Protein AF-A0AAD7CTY2-F1 (afdb_monomer)

pLDDT: mean 79.82, std 21.57, range [23.69, 97.12]

Sequence (566 aa):
MIVLVPLAIALLHTAAAFPSVPGFSLRSEHGRLEKRDCPTGQAHIPVASSPCSPCNPGTRCPDTINWYNCYFGTYQPLSGQTSCIPAPPGASATGATAQYTLCAPGTAQPNSGQYSCLACAVGQYQSMTGQTSCSTTPAGSYNNVTGGTAPIPCPVNQYQPTAGQMSCLNCPAGQSQSATGQTSCVPTVCPAGQYLPTGQSSCLDCPAGQYQSQTGQTSCTLCPAGTAGSGTSQTSSSACVNCPTGQFQNQTGQTTCSTTPAGFYSNVTGGNGPIPCPVNQYQPTAGQASCLNCPPGQAQNLTGQTSCVLTGCPAGQYMPTGQTSCLDCPAGQYQNLIGKSSCSTTPAGFYSAAGASAPVSCPSGFYQSLSGRTSCPNVTPAGSYNSANVNGSSSPIPCVAGTYQPSAGQGACLPAPLGFYTKNVAGSTTVIACSSGQYQNQTGQTSCQTTPVGFFNNGTSAGSPAPIPCPAGSYQSYTGKNFCYGAPKGRFQSMSGQAGVCGTCCGWAASLTNNNINPVNCTGSTPNAWPGSGDGCISSSTSCSHTTTCVQDSVTGACPASTYYG

Radius of gyration: 77.94 Å; Cα contacts (8 Å, |Δi|>4): 1672; chains: 1; bounding box: 174×58×202 Å

InterPro domains:
  IPR009030 Growth factor receptor cysteine-rich domain superfamily [SSF57184] (100-253)
  IPR009030 Growth factor receptor cysteine-rich domain superfamily [SSF57184] (220-372)
  IPR011641 Tyrosine-protein kinase ephrin type A/B receptor-like [PF07699] (151-184)
  IPR011641 Tyrosine-protein kinase ephrin type A/B receptor-like [PF07699] (193-231)
  IPR011641 Tyrosine-protein kinase ephrin type A/B receptor-like [PF07699] (263-306)
  IPR011641 Tyrosine-protein kinase ephrin type A/B receptor-like [PF07699] (316-352)
  IPR011641 Tyrosine-protein kinase ephrin type A/B receptor-like [PF07699] (395-426)

Organism: Mycena rosella (NCBI:txid1033263)

Mean predicted aligned error: 18.8 Å

Nearest PDB structures (foldseek):
  8wa2-assembly1_B  TM=4.291E-01  e=1.034E-23  Chlamydomonas reinhardtii
  8wa2-assembly1_F  TM=2.932E-01  e=7.832E-22  Chlamydomonas reinhardtii
  8txb-assembly1_A  TM=3.131E-01  e=3.288E-19  Chlamydomonas reinhardtii
  7n4y-assembly1_B  TM=3.958E-01  e=1.205E-02  Bos indicus x Bos taurus
  7s7k-assembly1_A  TM=2.648E-01  e=1.499E-01  Mus musculus

Solvent-accessible surface area (backbone atoms only — not comparable to full-atom values): 28197 Å² total; per-residue (Å²): 140,82,88,84,83,85,92,80,90,82,88,81,89,80,90,85,79,89,84,89,88,85,90,86,90,79,92,77,93,74,92,72,82,78,76,73,76,27,62,92,11,13,14,43,56,104,48,96,89,52,72,69,36,62,24,52,48,6,24,18,9,76,45,37,60,47,69,42,65,20,53,68,2,15,18,18,69,52,61,32,27,50,61,59,46,59,17,52,52,4,20,15,8,78,24,52,25,41,56,66,44,60,13,48,51,5,20,17,20,69,50,59,39,25,46,58,57,46,59,14,51,59,6,19,15,20,72,50,65,42,26,42,61,60,44,63,13,53,52,4,18,15,20,77,42,72,35,19,42,56,64,43,58,16,50,60,11,23,18,20,73,50,58,42,24,56,59,60,43,62,16,54,56,27,20,23,28,92,52,63,41,24,50,64,60,42,83,45,76,20,57,52,5,21,16,21,43,63,49,33,75,58,61,40,64,17,51,50,3,23,20,18,66,49,62,45,27,48,60,58,46,58,17,51,56,4,18,16,8,70,50,60,44,22,47,38,73,79,52,33,39,59,14,51,55,4,19,14,18,71,49,62,39,24,48,61,58,43,65,15,52,54,3,20,15,13,78,39,72,36,20,51,50,66,42,58,15,50,63,24,22,18,20,71,52,58,44,23,45,58,59,43,64,22,56,61,18,33,36,28,92,48,63,41,24,49,60,58,40,82,61,41,25,53,54,6,20,19,23,50,69,73,48,92,61,69,38,62,17,56,60,6,16,20,19,74,48,66,26,28,43,61,57,45,70,19,52,43,3,24,20,10,51,64,38,16,37,56,68,40,57,23,55,50,5,22,19,26,71,50,58,46,21,63,57,50,84,43,64,17,51,52,4,18,18,26,37,62,84,46,88,39,25,37,60,72,40,56,14,51,57,4,23,22,17,72,50,58,43,25,49,58,59,43,58,19,50,55,2,22,16,16,64,83,44,68,39,26,44,59,71,44,58,27,53,57,3,26,15,18,76,48,63,37,25,48,61,62,45,61,14,52,52,3,18,16,24,70,51,81,52,92,30,23,40,62,62,42,58,17,53,53,13,20,24,17,75,49,61,44,25,44,60,58,47,67,37,55,82,43,25,24,27,77,47,66,38,31,22,50,91,52,62,72,55,89,79,89,80,88,73,99,74,82,97,76,88,76,85,84,66,31,68,23,43,48,82,69,71,81,84,86,81,93,83,88,82,85,86,78,87,81,84,85,72,95,70,76,77,76,72,56,42,92,87,74,47,49,77,79,95,79,88,88,86,136

Foldseek 3Di:
DDDDDDDDDDDDDDDDDDDDDDDDDDDDDDDDDDPPFAPQQWEADPDPDGDTDWAAWQWADLGRHDIGGFDWQWTAQDTSHHHTHGADWQWTAQISHNDIFGADWQWGAQDTSHRHTAGADWQWTAQDTSHHDTHGADWQFTAQDTSHRHTHGADWQWGGQDTSHNHTAGAAWQWTGPDTSHHHTDGDKADWQWTGHTRDHDTDGAAWQWTGQDISHHHTHGQDWQFGAQDISHNDNVSGFGADWQWTGQDTSHHDTHGAQWQWTAQDGSHNDTHGADWQWGGQHISHNHTHGAAWLFTGQDTSHNHTHNPWAAWQWTAATPDHDTAGAAWQWTAQDTRHHHTHGADFQWTGHTSHSDTQGAAKQFGAQDISHHHGPHGAQWQFIAASPDGGRNDTHGAAFQWGGQDISHRDTHGADWQWGAARDTSHNDIHGDAWQWTAQDTSHNDTHGADWQFTAQRPDRGHRHTHGAAFQWTAQDTSHRHTHGAPWQFGGADTSARDTDDGQDDDDDDPDDDDDDDDTDGTHDSDDDDDDDDDDDDDDDDPPPDDPQPQPPPRSDRDPDDDDD

Structure (mmCIF, N/CA/C/O backbone):
data_AF-A0AAD7CTY2-F1
#
_entry.id   AF-A0AAD7CTY2-F1
#
loop_
_atom_site.group_PDB
_atom_site.id
_atom_site.type_symbol
_atom_site.label_atom_id
_atom_site.label_alt_id
_atom_site.label_comp_id
_atom_site.label_asym_id
_atom_site.label_entity_id
_atom_site.label_seq_id
_atom_site.pdbx_PDB_ins_code
_atom_site.Cartn_x
_atom_site.Cartn_y
_atom_site.Cartn_z
_atom_site.occupancy
_atom_site.B_iso_or_equiv
_atom_site.auth_seq_id
_atom_site.auth_comp_id
_atom_site.auth_asym_id
_atom_site.auth_atom_id
_atom_site.pdbx_PDB_model_num
ATOM 1 N N . MET A 1 1 ? -44.387 3.078 14.549 1.00 41.59 1 MET A N 1
ATOM 2 C CA . MET A 1 1 ? -45.396 2.007 14.413 1.00 41.59 1 MET A CA 1
ATOM 3 C C . MET A 1 1 ? -46.085 1.860 15.754 1.00 41.59 1 MET A C 1
ATOM 5 O O . MET A 1 1 ? -45.521 1.289 16.673 1.00 41.59 1 MET A O 1
ATOM 9 N N . ILE A 1 2 ? -47.234 2.516 15.879 1.00 34.09 2 ILE A N 1
ATOM 10 C CA . ILE A 1 2 ? -48.067 2.581 17.079 1.00 34.09 2 ILE A CA 1
ATOM 11 C C . ILE A 1 2 ? -49.277 1.702 16.771 1.00 34.09 2 ILE A C 1
ATOM 13 O O . ILE A 1 2 ? -49.979 1.976 15.800 1.00 34.09 2 ILE A O 1
ATOM 17 N N . VAL A 1 3 ? -49.498 0.646 17.552 1.00 33.69 3 VAL A N 1
ATOM 18 C CA . VAL A 1 3 ? -50.756 -0.108 17.516 1.00 33.69 3 VAL A CA 1
ATOM 19 C C . VAL A 1 3 ? -51.627 0.423 18.648 1.00 33.69 3 VAL A C 1
ATOM 21 O O . VAL A 1 3 ? -51.348 0.213 19.824 1.00 33.69 3 VAL A O 1
ATOM 24 N N . LEU A 1 4 ? -52.644 1.179 18.242 1.00 35.56 4 LEU A N 1
ATOM 25 C CA . LEU A 1 4 ? -53.773 1.649 19.034 1.00 35.56 4 LEU A CA 1
ATOM 26 C C . LEU A 1 4 ? -54.796 0.515 19.186 1.00 35.56 4 LEU A C 1
ATOM 28 O O . LEU A 1 4 ? -55.209 -0.060 18.182 1.00 35.56 4 LEU A O 1
ATOM 32 N N . VAL A 1 5 ? -55.277 0.272 20.406 1.00 33.06 5 VAL A N 1
ATOM 33 C CA . VAL A 1 5 ? -56.611 -0.304 20.654 1.00 33.06 5 VAL A CA 1
ATOM 34 C C . VAL A 1 5 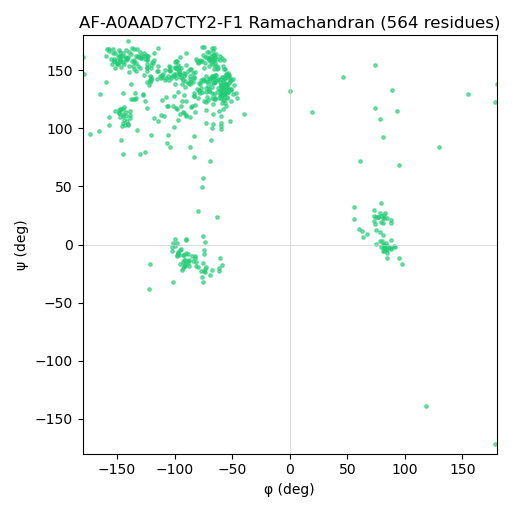? -57.277 0.526 21.761 1.00 33.06 5 VAL A C 1
ATOM 36 O O . VAL A 1 5 ? -56.652 0.727 22.804 1.00 33.06 5 VAL A O 1
ATOM 39 N N . PRO A 1 6 ? -58.493 1.063 21.538 1.00 42.06 6 PRO A N 1
ATOM 40 C CA . PRO A 1 6 ? -59.119 2.029 22.427 1.00 42.06 6 PRO A CA 1
ATOM 41 C C . PRO A 1 6 ? -60.086 1.404 23.442 1.00 42.06 6 PRO A C 1
ATOM 43 O O . PRO A 1 6 ? -60.615 0.308 23.281 1.00 42.06 6 PRO A O 1
ATOM 46 N N . LEU A 1 7 ? -60.325 2.207 24.473 1.00 34.44 7 LEU A N 1
ATOM 47 C CA . LEU A 1 7 ? -61.346 2.115 25.507 1.00 34.44 7 LEU A CA 1
ATOM 48 C C . LEU A 1 7 ? -62.754 2.337 24.905 1.00 34.44 7 LEU A C 1
ATOM 50 O O . LEU A 1 7 ? -62.959 3.353 24.242 1.00 34.44 7 LEU A O 1
ATOM 54 N N . ALA A 1 8 ? -63.730 1.460 25.179 1.00 31.05 8 ALA A N 1
ATOM 55 C CA . ALA A 1 8 ? -65.162 1.768 25.033 1.00 31.05 8 ALA A CA 1
ATOM 56 C C . ALA A 1 8 ? -66.073 0.872 25.908 1.00 31.05 8 ALA A C 1
ATOM 58 O O . ALA A 1 8 ? -66.225 -0.323 25.685 1.00 31.05 8 ALA A O 1
ATOM 59 N N . ILE A 1 9 ? -66.640 1.528 26.921 1.00 36.25 9 ILE A N 1
ATOM 60 C CA . ILE A 1 9 ? -67.962 1.434 27.571 1.00 36.25 9 ILE A CA 1
ATOM 61 C C . ILE A 1 9 ? -68.959 0.382 27.032 1.00 36.25 9 ILE A C 1
ATOM 63 O O . ILE A 1 9 ? -69.333 0.422 25.864 1.00 36.25 9 ILE A O 1
ATOM 67 N N . ALA A 1 10 ? -69.557 -0.400 27.944 1.00 30.00 10 ALA A N 1
ATOM 68 C CA . ALA A 1 10 ? -70.931 -0.901 27.805 1.00 30.00 10 ALA A CA 1
ATOM 69 C C . ALA A 1 10 ? -71.625 -1.030 29.179 1.00 30.00 10 ALA A C 1
ATOM 71 O O . ALA A 1 10 ? -71.284 -1.877 30.002 1.00 30.00 10 ALA A O 1
ATOM 72 N N . LEU A 1 11 ? -72.602 -0.148 29.405 1.00 37.19 11 LEU A N 1
ATOM 73 C CA . LEU A 1 11 ? -73.677 -0.260 30.393 1.00 37.19 11 LEU A CA 1
ATOM 74 C C . LEU A 1 11 ? -74.610 -1.418 30.021 1.00 37.19 11 LEU A C 1
ATOM 76 O O . LEU A 1 11 ? -74.937 -1.551 28.848 1.00 37.19 11 LEU A O 1
ATOM 80 N N . LEU A 1 12 ? -75.145 -2.137 31.013 1.00 29.39 12 LEU A N 1
ATOM 81 C CA . LEU A 1 12 ? -76.481 -2.744 30.936 1.00 29.39 12 LEU A CA 1
ATOM 82 C C . LEU A 1 12 ? -77.040 -2.984 32.348 1.00 29.39 12 LEU A C 1
ATOM 84 O O . LEU A 1 12 ? -76.665 -3.917 33.050 1.00 29.39 12 LEU A O 1
ATOM 88 N N . HIS A 1 13 ? -77.957 -2.100 32.746 1.00 38.16 13 HIS A N 1
ATOM 89 C CA . HIS A 1 13 ? -79.026 -2.409 33.691 1.00 38.16 13 HIS A CA 1
ATOM 90 C C . HIS A 1 13 ? -80.050 -3.292 32.973 1.00 38.16 13 HIS A C 1
ATOM 92 O O . HIS A 1 13 ? -80.476 -2.925 31.884 1.00 38.16 13 HIS A O 1
ATOM 98 N N . THR A 1 14 ? -80.525 -4.366 33.601 1.00 31.91 14 THR A N 1
ATOM 99 C CA . THR A 1 14 ? -81.922 -4.809 33.452 1.00 31.91 14 THR A CA 1
ATOM 100 C C . THR A 1 14 ? -82.360 -5.544 34.714 1.00 31.91 14 THR A C 1
ATOM 102 O O . THR A 1 14 ? -81.838 -6.595 35.073 1.00 31.91 14 THR A O 1
ATOM 105 N N . ALA A 1 15 ? -83.328 -4.944 35.402 1.00 37.94 15 ALA A N 1
ATOM 106 C CA . ALA A 1 15 ? -84.221 -5.633 36.314 1.00 37.94 15 ALA A CA 1
ATOM 107 C C . ALA A 1 15 ? -85.233 -6.441 35.486 1.00 37.94 15 ALA A C 1
ATOM 109 O O . ALA A 1 15 ? -85.722 -5.947 34.471 1.00 37.94 15 ALA A O 1
ATOM 110 N N . ALA A 1 16 ? -85.586 -7.643 35.937 1.00 30.38 16 ALA A N 1
ATOM 111 C CA . ALA A 1 16 ? -86.773 -8.353 35.474 1.00 30.38 16 ALA A CA 1
ATOM 112 C C . ALA A 1 16 ? -87.389 -9.144 36.635 1.00 30.38 16 ALA A C 1
ATOM 114 O O . ALA A 1 16 ? -86.705 -9.831 37.390 1.00 30.38 16 ALA A O 1
ATOM 115 N N . ALA A 1 17 ? -88.694 -8.955 36.776 1.00 29.67 17 ALA A N 1
ATOM 116 C CA . ALA A 1 17 ? -89.577 -9.385 37.844 1.00 29.67 17 ALA A CA 1
ATOM 117 C C . ALA A 1 17 ? -90.307 -10.705 37.504 1.00 29.67 17 ALA A C 1
ATOM 119 O O . ALA A 1 17 ? -90.620 -10.904 36.339 1.00 29.67 17 ALA A O 1
ATOM 120 N N . PHE A 1 18 ? -90.601 -11.509 38.548 1.00 35.81 18 PHE A N 1
ATOM 121 C CA . PHE A 1 18 ? -91.801 -12.347 38.842 1.00 35.81 18 PHE A CA 1
ATOM 122 C C . PHE A 1 18 ? -92.421 -13.270 37.748 1.00 35.81 18 PHE A C 1
ATOM 124 O O . PHE A 1 18 ? -92.502 -12.873 36.591 1.00 35.81 18 PHE A O 1
ATOM 131 N N . PRO A 1 19 ? -92.949 -14.481 38.091 1.00 34.22 19 PRO A N 1
ATOM 132 C CA . PRO A 1 19 ? -94.224 -14.554 38.832 1.00 34.22 19 PRO A CA 1
ATOM 133 C C . PRO A 1 19 ? -94.453 -15.751 39.796 1.00 34.22 19 PRO A C 1
ATOM 135 O O . PRO A 1 19 ? -93.910 -16.842 39.652 1.00 34.22 19 PRO A O 1
ATOM 138 N N . SER A 1 20 ? -95.322 -15.514 40.785 1.00 38.56 20 SER A N 1
ATOM 139 C CA . SER A 1 20 ? -96.200 -16.484 41.475 1.00 38.56 20 SER A CA 1
ATOM 140 C C . SER A 1 20 ? -97.245 -17.037 40.471 1.00 38.56 20 SER A C 1
ATOM 142 O O . SER A 1 20 ? -97.515 -16.365 39.483 1.00 38.56 20 SER A O 1
ATOM 144 N N . VAL A 1 21 ? -97.822 -18.252 40.531 1.00 34.59 21 VAL A N 1
ATOM 145 C CA . VAL A 1 21 ? -98.837 -18.869 41.437 1.00 34.59 21 VAL A CA 1
ATOM 146 C C . VAL A 1 21 ? -99.108 -20.344 40.919 1.00 34.59 21 VAL A C 1
ATOM 148 O O . VAL A 1 21 ? -98.494 -20.711 39.921 1.00 34.59 21 VAL A O 1
ATOM 151 N N . PRO A 1 22 ? -100.094 -21.162 41.388 1.00 47.50 22 PRO A N 1
ATOM 152 C CA . PRO A 1 22 ? -100.157 -22.085 42.545 1.00 47.50 22 PRO A CA 1
ATOM 153 C C . PRO A 1 22 ? -100.294 -23.614 42.228 1.00 47.50 22 PRO A C 1
ATOM 155 O O . PRO A 1 22 ? -100.710 -24.013 41.149 1.00 47.50 22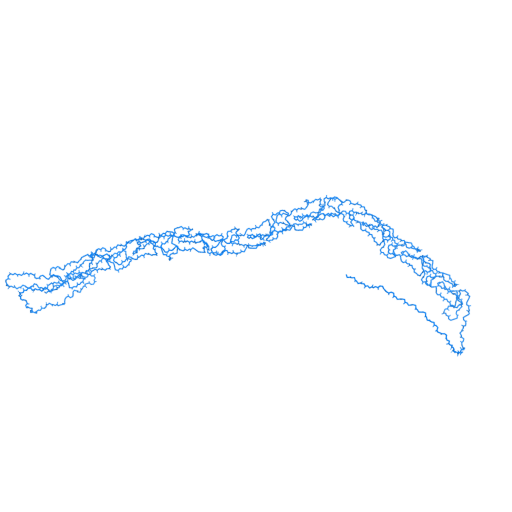 PRO A O 1
ATOM 158 N N . GLY A 1 23 ? -100.127 -24.453 43.268 1.00 30.80 23 GLY A N 1
ATOM 159 C CA . GLY A 1 23 ? -101.000 -25.615 43.561 1.00 30.80 23 GLY A CA 1
ATOM 160 C C . GLY A 1 23 ? -100.625 -27.008 43.020 1.00 30.80 23 GLY A C 1
ATOM 161 O O . GLY A 1 23 ? -100.741 -27.256 41.832 1.00 30.80 23 GLY A O 1
ATOM 162 N N . PHE A 1 24 ? -100.313 -27.969 43.902 1.00 29.34 24 PHE A N 1
ATOM 163 C CA . PHE A 1 24 ? -101.228 -29.064 44.289 1.00 29.34 24 PHE A CA 1
ATOM 164 C C . PHE A 1 24 ? -100.600 -29.994 45.344 1.00 29.34 24 PHE A C 1
ATOM 166 O O . PHE A 1 24 ? -99.396 -30.222 45.390 1.00 29.34 24 PHE A O 1
ATOM 173 N N . SER A 1 25 ? -101.479 -30.494 46.209 1.00 35.66 25 SER A N 1
ATOM 174 C CA . SER A 1 25 ? -101.251 -31.342 47.379 1.00 35.66 25 SER A CA 1
ATOM 175 C C . SER A 1 25 ? -101.017 -32.807 47.007 1.00 35.66 25 SER A C 1
ATOM 177 O O . SER A 1 25 ? -101.789 -33.334 46.214 1.00 35.66 25 SER A O 1
ATOM 179 N N . LEU A 1 26 ? -100.069 -33.485 47.668 1.00 30.48 26 LEU A N 1
ATOM 180 C CA . LEU A 1 26 ? -100.188 -34.906 48.018 1.00 30.48 26 LEU A CA 1
ATOM 181 C C . LEU A 1 26 ? -99.514 -35.168 49.375 1.00 30.48 26 LEU A C 1
ATOM 183 O O . LEU A 1 26 ? -98.308 -35.000 49.546 1.00 30.48 26 LEU A O 1
ATOM 187 N N . ARG A 1 27 ? -100.334 -35.590 50.345 1.00 40.66 27 ARG A N 1
ATOM 188 C CA . ARG A 1 27 ? -99.923 -36.242 51.595 1.00 40.66 27 ARG A CA 1
ATOM 189 C C . ARG A 1 27 ? -99.172 -37.536 51.272 1.00 40.66 27 ARG A C 1
ATOM 191 O O . ARG A 1 27 ? -99.674 -38.352 50.509 1.00 40.66 27 ARG A O 1
ATOM 198 N N . SER A 1 28 ? -98.076 -37.780 51.981 1.00 30.58 28 SER A N 1
ATOM 199 C CA . SER A 1 28 ? -97.730 -39.123 52.447 1.00 30.58 28 SER A CA 1
ATOM 200 C C . SER A 1 28 ? -96.981 -38.986 53.763 1.00 30.58 28 SER A C 1
ATOM 202 O O . SER A 1 28 ? -95.886 -38.430 53.817 1.00 30.58 28 SER A O 1
ATOM 204 N N . GLU A 1 29 ? -97.611 -39.464 54.830 1.00 48.72 29 GLU A N 1
ATOM 205 C CA . GLU A 1 29 ? -96.973 -39.660 56.122 1.00 48.72 29 GLU A CA 1
ATOM 206 C C . GLU A 1 29 ? -95.910 -40.749 56.002 1.00 48.72 29 GLU A C 1
ATOM 208 O O . GLU A 1 29 ? -96.205 -41.820 55.490 1.00 48.72 29 GLU A O 1
ATOM 213 N N . HIS A 1 30 ? -94.693 -40.472 56.467 1.00 39.28 30 HIS A N 1
ATOM 214 C CA . HIS A 1 30 ? -93.817 -41.430 57.139 1.00 39.28 30 HIS A CA 1
ATOM 215 C C . HIS A 1 30 ? -92.706 -40.648 57.850 1.00 39.28 30 HIS A C 1
ATOM 217 O O . HIS A 1 30 ? -92.093 -39.742 57.285 1.00 39.28 30 HIS A O 1
ATOM 223 N N . GLY A 1 31 ? -92.517 -40.969 59.131 1.00 41.22 31 GLY A N 1
ATOM 224 C CA . GLY A 1 31 ? -91.738 -40.207 60.097 1.00 41.22 31 GLY A CA 1
ATOM 225 C C . GLY A 1 31 ? -90.332 -39.832 59.636 1.00 41.22 31 GLY A C 1
ATOM 226 O O . GLY A 1 31 ? -89.487 -40.685 59.368 1.00 41.22 31 GLY A O 1
ATOM 227 N N . ARG A 1 32 ? -90.061 -38.529 59.657 1.00 37.03 32 ARG A N 1
ATOM 228 C CA . ARG A 1 32 ? -88.710 -37.989 59.752 1.00 37.03 32 ARG A CA 1
ATOM 229 C C . ARG A 1 32 ? -88.603 -37.397 61.150 1.00 37.03 32 ARG A C 1
ATOM 231 O O . ARG A 1 32 ? -89.304 -36.444 61.461 1.00 37.03 32 ARG A O 1
ATOM 238 N N . LEU A 1 33 ? -87.799 -38.042 61.991 1.00 43.75 33 LEU A N 1
ATOM 239 C CA . LEU A 1 33 ? -87.432 -37.599 63.335 1.00 43.75 33 LEU A CA 1
ATOM 240 C C . LEU A 1 33 ? -87.202 -36.079 63.339 1.00 43.75 33 LEU A C 1
ATOM 242 O O . LEU A 1 33 ? -86.243 -35.610 62.723 1.00 43.75 33 LEU A O 1
ATOM 246 N N . GLU A 1 34 ? -88.062 -35.318 64.017 1.00 48.06 34 GLU A N 1
ATOM 247 C CA . GLU A 1 34 ? -87.731 -33.950 64.404 1.00 48.06 34 GLU A CA 1
ATOM 248 C C . GLU A 1 34 ? -86.487 -34.052 65.295 1.00 48.06 34 GLU A C 1
ATOM 250 O O . GLU A 1 34 ? -86.524 -34.644 66.379 1.00 48.06 34 GLU A O 1
ATOM 255 N N . LYS A 1 35 ? -85.337 -33.573 64.804 1.00 55.16 35 LYS A N 1
ATOM 256 C CA . LYS A 1 35 ? -84.168 -33.357 65.664 1.00 55.16 35 LYS A CA 1
ATOM 257 C C . LYS A 1 35 ? -84.646 -32.443 66.795 1.00 55.16 35 LYS A C 1
ATOM 259 O O . LYS A 1 35 ? -85.126 -31.351 66.519 1.00 55.16 35 LYS A O 1
ATOM 264 N N . ARG A 1 36 ? -84.563 -32.907 68.045 1.00 64.94 36 ARG A N 1
ATOM 265 C CA . ARG A 1 36 ? -84.839 -32.074 69.223 1.00 64.94 36 ARG A CA 1
ATOM 266 C C . ARG A 1 36 ? -83.896 -30.872 69.187 1.00 64.94 36 ARG A C 1
ATOM 268 O O . ARG A 1 36 ? -82.699 -31.075 69.032 1.00 64.94 36 ARG A O 1
ATOM 275 N N . ASP A 1 37 ? -84.425 -29.664 69.350 1.00 67.50 37 ASP A N 1
ATOM 276 C CA . ASP A 1 37 ? -83.607 -28.452 69.388 1.00 67.50 37 ASP A CA 1
ATOM 277 C C . ASP A 1 37 ? -82.529 -28.553 70.475 1.00 67.50 37 ASP A C 1
ATOM 279 O O . ASP A 1 37 ? -82.825 -28.765 71.656 1.00 67.50 37 ASP A O 1
ATOM 283 N N . CYS A 1 38 ? -81.264 -28.426 70.073 1.00 73.31 38 CYS A N 1
ATOM 284 C CA . CYS A 1 38 ? -80.146 -28.373 71.000 1.00 73.31 38 CYS A CA 1
ATOM 285 C C . CYS A 1 38 ? -80.069 -27.016 71.724 1.00 73.31 38 CYS A C 1
ATOM 287 O O . CYS A 1 38 ? -80.464 -25.997 71.159 1.00 73.31 38 CYS A O 1
ATOM 289 N N . PRO A 1 39 ? -79.524 -26.964 72.956 1.00 76.12 39 PRO A N 1
ATOM 290 C CA . PRO A 1 39 ? -79.247 -25.703 73.642 1.00 76.12 39 PRO A CA 1
ATOM 291 C C . PRO A 1 39 ? -78.337 -24.786 72.814 1.00 76.12 39 PRO A C 1
ATOM 293 O O . PRO A 1 39 ? -77.482 -25.265 72.068 1.00 76.12 39 PRO A O 1
ATOM 296 N N . THR A 1 40 ? -78.479 -23.468 72.986 1.00 78.38 40 THR A N 1
ATOM 297 C CA . THR A 1 40 ? -77.663 -22.450 72.306 1.00 78.38 40 THR A CA 1
ATOM 298 C C . THR A 1 40 ? -76.173 -22.801 72.356 1.00 78.38 40 THR A C 1
ATOM 300 O O . THR A 1 40 ? -75.624 -23.034 73.432 1.00 78.38 40 THR A O 1
ATOM 303 N N . GLY A 1 41 ? -75.522 -22.842 71.188 1.00 73.44 41 GLY A N 1
ATOM 304 C CA . GLY A 1 41 ? -74.111 -23.219 71.064 1.00 73.44 41 GLY A CA 1
ATOM 305 C C . GLY A 1 41 ? -73.847 -24.711 70.824 1.00 73.44 41 GLY A C 1
ATOM 306 O O . GLY A 1 41 ? -72.695 -25.102 70.639 1.00 73.44 41 GLY A O 1
ATOM 307 N N . GLN A 1 42 ? -74.875 -25.558 70.788 1.00 83.12 42 GLN A N 1
ATOM 308 C CA . GLN A 1 42 ? -74.748 -26.986 70.491 1.00 83.12 42 GLN A CA 1
ATOM 309 C C . GLN A 1 42 ? -75.468 -27.353 69.192 1.00 83.12 42 GLN A C 1
ATOM 311 O O . GLN A 1 42 ? -76.488 -26.763 68.843 1.00 83.12 42 GLN A O 1
ATOM 316 N N . ALA A 1 43 ? -74.957 -28.367 68.497 1.00 78.00 43 ALA A N 1
ATOM 317 C CA . ALA A 1 43 ? -75.603 -28.947 67.326 1.00 78.00 43 ALA A CA 1
ATOM 318 C C . ALA A 1 43 ? -75.468 -30.473 67.341 1.00 78.00 43 ALA A C 1
ATOM 320 O O . ALA A 1 43 ? -74.660 -31.054 68.071 1.00 78.00 43 ALA A O 1
ATOM 321 N N . HIS A 1 44 ? -76.259 -31.138 66.505 1.00 74.19 44 HIS A N 1
ATOM 322 C CA . HIS A 1 44 ? -76.096 -32.567 66.264 1.00 74.19 44 HIS A CA 1
ATOM 323 C C . HIS A 1 44 ? -74.922 -32.806 65.302 1.00 74.19 44 HIS A C 1
ATOM 325 O O . HIS A 1 44 ? -74.866 -32.207 64.224 1.00 74.19 44 HIS A O 1
ATOM 331 N N . ILE A 1 45 ? -74.008 -33.714 65.652 1.00 65.69 45 ILE A N 1
ATOM 332 C CA . ILE A 1 45 ? -72.959 -34.190 64.736 1.00 65.69 45 ILE A CA 1
ATOM 333 C C . ILE A 1 45 ? -73.594 -34.958 63.553 1.00 65.69 45 ILE A C 1
ATOM 335 O O . ILE A 1 45 ? -74.701 -35.485 63.688 1.00 65.69 45 ILE A O 1
ATOM 339 N N . PRO A 1 46 ? -72.949 -35.022 62.370 1.00 60.69 46 PRO A N 1
ATOM 340 C CA . PRO A 1 46 ? -73.503 -35.642 61.160 1.00 60.69 46 PRO A CA 1
ATOM 341 C C . PRO A 1 46 ? -73.449 -37.182 61.198 1.00 60.69 46 PRO A C 1
ATOM 343 O O . PRO A 1 46 ? -73.005 -37.835 60.260 1.00 60.69 46 PRO A O 1
ATOM 346 N N . VAL A 1 47 ? -73.922 -37.770 62.295 1.00 58.84 47 VAL A N 1
ATOM 347 C CA . VAL A 1 47 ? -74.256 -39.189 62.426 1.00 58.84 47 VAL A CA 1
ATOM 348 C C . VAL A 1 47 ? -75.685 -39.269 62.958 1.00 58.84 47 VAL A C 1
ATOM 350 O O . VAL A 1 47 ? -76.056 -38.567 63.900 1.00 58.84 47 VAL A O 1
ATOM 353 N N . ALA A 1 48 ? -76.530 -40.057 62.293 1.00 48.38 48 ALA A N 1
ATOM 354 C CA . ALA A 1 48 ? -77.936 -40.185 62.660 1.00 48.38 48 ALA A CA 1
ATOM 355 C C . ALA A 1 48 ? -78.041 -40.669 64.121 1.00 48.38 48 ALA A C 1
ATOM 357 O O . ALA A 1 48 ? -77.453 -41.689 64.452 1.00 48.38 48 ALA A O 1
ATOM 358 N N . SER A 1 49 ? -78.762 -39.904 64.957 1.00 58.00 49 SER A N 1
ATOM 359 C CA . SER A 1 49 ? -79.016 -40.091 66.403 1.00 58.00 49 SER A CA 1
ATOM 360 C C . SER A 1 49 ? -77.928 -39.686 67.421 1.00 58.00 49 SER A C 1
ATOM 362 O O . SER A 1 49 ? -77.807 -40.318 68.469 1.00 58.00 49 SER A O 1
ATOM 364 N N . SER A 1 50 ? -77.163 -38.616 67.187 1.00 61.78 50 SER A N 1
ATOM 365 C CA . SER A 1 50 ? -76.196 -38.108 68.179 1.00 61.78 50 SER A CA 1
ATOM 366 C C . SER A 1 50 ? -76.790 -37.183 69.262 1.00 61.78 50 SER A C 1
ATOM 368 O O . SER A 1 50 ? -77.613 -36.329 68.912 1.00 61.78 50 SER A O 1
ATOM 370 N N . PRO A 1 51 ? -76.323 -37.236 70.530 1.00 72.56 51 PRO A N 1
ATOM 371 C CA . PRO A 1 51 ? -76.632 -36.221 71.544 1.00 72.56 51 PRO A CA 1
ATOM 372 C C . PRO A 1 51 ? -76.086 -34.838 71.145 1.00 72.56 51 PRO A C 1
ATOM 374 O O . PRO A 1 51 ? -75.095 -34.741 70.414 1.00 72.56 51 PRO A O 1
ATOM 377 N N . CYS A 1 52 ? -76.735 -33.768 71.615 1.00 74.62 52 CYS A N 1
ATOM 378 C CA . CYS A 1 52 ? -76.280 -32.395 71.395 1.00 74.62 52 CYS A CA 1
ATOM 379 C C . CYS A 1 52 ? -74.860 -32.223 71.934 1.00 74.62 52 CYS A C 1
ATOM 381 O O . CYS A 1 52 ? -74.590 -32.528 73.095 1.00 74.62 52 CYS A O 1
ATOM 383 N N . SER A 1 53 ? -73.949 -31.776 71.072 1.00 81.31 53 SER A N 1
ATOM 384 C CA . SER A 1 53 ? -72.549 -31.562 71.433 1.00 81.31 53 SER A CA 1
ATOM 385 C C . SER A 1 53 ? -72.176 -30.100 71.195 1.00 81.31 53 SER A C 1
ATOM 387 O O . SER A 1 53 ? -72.639 -29.513 70.211 1.00 81.31 53 SER A O 1
ATOM 389 N N . PRO A 1 54 ? -71.356 -29.490 72.071 1.00 82.25 54 PRO A N 1
ATOM 390 C CA . PRO A 1 54 ? -70.799 -28.168 71.822 1.00 82.25 54 PRO A CA 1
ATOM 391 C C . PRO A 1 54 ? -70.033 -28.159 70.507 1.00 82.25 54 PRO A C 1
ATOM 393 O O . PRO A 1 54 ? -69.292 -29.092 70.199 1.00 82.25 54 PRO A O 1
ATOM 396 N N . CYS A 1 55 ? -70.197 -27.092 69.739 1.00 85.25 55 CYS A N 1
ATOM 397 C CA . CYS A 1 55 ? -69.537 -26.982 68.446 1.00 85.25 55 CYS A CA 1
ATOM 398 C C . CYS A 1 55 ? -68.037 -26.783 68.652 1.00 85.25 55 CYS A C 1
ATOM 400 O O . CYS A 1 55 ? -67.633 -26.004 69.514 1.00 85.25 55 CYS A O 1
ATOM 402 N N . ASN A 1 56 ? -67.218 -27.543 67.926 1.00 87.69 56 ASN A N 1
ATOM 403 C CA . ASN A 1 56 ? -65.773 -27.566 68.138 1.00 87.69 56 ASN A CA 1
ATOM 404 C C . ASN A 1 56 ? -65.129 -26.223 67.744 1.00 87.69 56 ASN A C 1
ATOM 406 O O . ASN A 1 56 ? -65.667 -25.519 66.881 1.00 87.69 56 ASN A O 1
ATOM 410 N N . PRO A 1 57 ? -63.961 -25.873 68.316 1.00 90.25 57 PRO A N 1
ATOM 411 C CA . PRO A 1 57 ? -63.187 -24.721 67.865 1.00 90.25 57 PRO A CA 1
ATOM 412 C C . PRO A 1 57 ? -63.004 -24.707 66.335 1.00 90.25 57 PRO A C 1
ATOM 414 O O . PRO A 1 57 ? -62.756 -25.743 65.720 1.00 90.25 57 PRO A O 1
ATOM 417 N N . GLY A 1 58 ? -63.162 -23.533 65.720 1.00 86.06 58 GLY A N 1
ATOM 418 C CA . GLY A 1 58 ? -63.204 -23.329 64.264 1.00 86.06 58 GLY A CA 1
ATOM 419 C C . GLY A 1 58 ? -64.593 -23.395 63.627 1.00 86.06 58 GLY A C 1
ATOM 420 O O . GLY A 1 58 ? -64.736 -23.157 62.425 1.00 86.06 58 GLY A O 1
ATOM 421 N N . THR A 1 59 ? -65.630 -23.656 64.420 1.00 89.00 59 THR A N 1
ATOM 422 C CA . THR A 1 59 ? -67.014 -23.784 63.953 1.00 89.00 59 THR A CA 1
ATOM 423 C C . THR A 1 59 ? -67.957 -22.914 64.778 1.00 89.00 59 THR A C 1
ATOM 425 O O . THR A 1 59 ? -67.610 -22.474 65.874 1.00 89.00 59 THR A O 1
ATOM 428 N N . ARG A 1 60 ? -69.156 -22.652 64.252 1.00 88.50 60 ARG A N 1
ATOM 429 C CA . ARG A 1 60 ? -70.229 -21.950 64.960 1.00 88.50 60 ARG A CA 1
ATOM 430 C C . ARG A 1 60 ? -71.579 -22.633 64.780 1.00 88.50 60 ARG A C 1
ATOM 432 O O . ARG A 1 60 ? -71.846 -23.219 63.730 1.00 88.50 60 ARG A O 1
ATOM 439 N N . CYS A 1 61 ? -72.442 -22.482 65.774 1.00 86.44 61 CYS A N 1
ATOM 440 C CA . CYS A 1 61 ? -73.791 -23.050 65.795 1.00 86.44 61 CYS A CA 1
ATOM 441 C C . CYS A 1 61 ? -74.824 -21.961 66.060 1.00 86.44 61 CYS A C 1
ATOM 443 O O . CYS A 1 61 ? -75.229 -21.769 67.206 1.00 86.44 61 CYS A O 1
ATOM 445 N N . PRO A 1 62 ? -75.181 -21.188 65.017 1.00 80.62 62 PRO A N 1
ATOM 446 C CA . PRO A 1 62 ? -76.175 -20.128 65.121 1.00 80.62 62 PRO A CA 1
ATOM 447 C C . PRO A 1 62 ? -77.589 -20.690 65.329 1.00 80.62 62 PRO A C 1
ATOM 449 O O . PRO A 1 62 ? -78.406 -20.019 65.949 1.00 80.62 62 PRO A O 1
ATOM 452 N N . ASP A 1 63 ? -77.834 -21.926 64.876 1.00 77.06 63 ASP A N 1
ATOM 453 C CA . ASP A 1 63 ? -79.111 -22.631 64.979 1.00 77.06 63 ASP A CA 1
ATOM 454 C C . ASP A 1 63 ? -78.955 -23.909 65.822 1.00 77.06 63 ASP A C 1
ATOM 456 O O . ASP A 1 63 ? -77.869 -24.482 65.926 1.00 77.06 63 ASP A O 1
ATOM 460 N N . THR A 1 64 ? -80.060 -24.415 66.361 1.00 72.31 64 THR A N 1
ATOM 461 C CA . THR A 1 64 ? -80.150 -25.570 67.278 1.00 72.31 64 THR A CA 1
ATOM 462 C C . THR A 1 64 ? -79.937 -26.941 66.610 1.00 72.31 64 THR A C 1
ATOM 464 O O . THR A 1 64 ? -80.037 -27.977 67.268 1.00 72.31 64 THR A O 1
ATOM 467 N N . ILE A 1 65 ? -79.658 -26.975 65.298 1.00 72.75 65 ILE A N 1
ATOM 468 C CA . ILE A 1 65 ? -79.707 -28.193 64.465 1.00 72.75 65 ILE A CA 1
ATOM 469 C C . ILE A 1 65 ? -78.372 -28.504 63.764 1.00 72.75 65 ILE A C 1
ATOM 471 O O . ILE A 1 65 ? -78.012 -29.685 63.652 1.00 72.75 65 ILE A O 1
ATOM 475 N N . ASN A 1 66 ? -77.651 -27.479 63.286 1.00 79.50 66 ASN A N 1
ATOM 476 C CA . ASN A 1 66 ? -76.481 -27.607 62.409 1.00 79.50 66 ASN A CA 1
ATOM 477 C C . ASN A 1 66 ? -75.307 -26.738 62.879 1.00 79.50 66 ASN A C 1
ATOM 479 O O . ASN A 1 66 ? -75.494 -25.642 63.403 1.00 79.50 66 ASN A O 1
ATOM 483 N N . TRP A 1 67 ? -74.091 -27.212 62.609 1.00 83.62 67 TRP A N 1
ATOM 484 C CA . TRP A 1 67 ? -72.857 -26.453 62.782 1.00 83.62 67 TRP A CA 1
ATOM 485 C C . TRP A 1 67 ? -72.306 -26.012 61.427 1.00 83.62 67 TRP A C 1
ATOM 487 O O . TRP A 1 67 ? -72.416 -26.732 60.434 1.00 83.62 67 TRP A O 1
ATOM 497 N N . TYR A 1 68 ? -71.699 -24.829 61.392 1.00 87.12 68 TYR A N 1
ATOM 498 C CA . TYR A 1 68 ? -71.074 -24.263 60.202 1.00 87.12 68 TYR A CA 1
ATOM 499 C C . TYR A 1 68 ? -69.616 -23.934 60.492 1.00 87.12 68 TYR A C 1
ATOM 501 O O . TYR A 1 68 ? -69.287 -23.396 61.551 1.00 87.12 68 TYR A O 1
ATOM 509 N N . ASN A 1 69 ? -68.739 -24.197 59.528 1.00 90.75 69 ASN A N 1
ATOM 510 C CA . ASN A 1 69 ? -67.369 -23.706 59.592 1.00 90.75 69 ASN A CA 1
ATOM 511 C C . ASN A 1 69 ? -67.357 -22.177 59.672 1.00 90.75 69 ASN A C 1
ATOM 513 O O . ASN A 1 69 ? -68.166 -21.494 59.031 1.00 90.75 69 ASN A O 1
ATOM 517 N N . CYS A 1 70 ? -66.409 -21.633 60.432 1.00 90.56 70 CYS A N 1
ATOM 518 C CA . CYS A 1 70 ? -66.110 -20.215 60.332 1.00 90.56 70 CYS A CA 1
ATOM 519 C C . CYS A 1 70 ? -65.719 -19.863 58.894 1.00 90.56 70 CYS A C 1
ATOM 521 O O . CYS A 1 70 ? -64.967 -20.598 58.253 1.00 90.56 70 CYS A O 1
ATOM 523 N N . TYR A 1 71 ? -66.260 -18.757 58.381 1.00 91.00 71 TYR A N 1
ATOM 524 C CA . TYR A 1 71 ? -65.948 -18.292 57.033 1.00 91.00 71 TYR A CA 1
ATOM 525 C C . TYR A 1 71 ? -64.505 -17.782 56.967 1.00 91.00 71 TYR A C 1
ATOM 527 O O . TYR A 1 71 ? -63.923 -17.415 57.992 1.00 91.00 71 TYR A O 1
ATOM 535 N N . PHE A 1 72 ? -63.948 -17.729 55.758 1.00 93.12 72 PHE A N 1
ATOM 536 C CA . PHE A 1 72 ? -62.658 -17.102 55.482 1.00 93.12 72 PHE A CA 1
ATOM 537 C C . PHE A 1 72 ? -62.565 -15.718 56.142 1.00 93.12 72 PHE A C 1
ATOM 539 O O . PHE A 1 72 ? -63.486 -14.911 56.041 1.00 93.12 72 PHE A O 1
ATOM 546 N N . GLY A 1 73 ? -61.468 -15.479 56.860 1.00 89.50 73 GLY A N 1
ATOM 547 C CA . GLY A 1 73 ? -61.244 -14.263 57.638 1.00 89.50 73 GLY A CA 1
ATOM 548 C C . GLY A 1 73 ? -61.773 -14.284 59.071 1.00 89.50 73 GLY A C 1
ATOM 549 O O . GLY A 1 73 ? -61.527 -13.344 59.826 1.00 89.50 73 GLY A O 1
ATOM 550 N N . THR A 1 74 ? -62.445 -15.357 59.491 1.00 92.75 74 THR A N 1
ATOM 551 C CA . THR A 1 74 ? -62.954 -15.517 60.860 1.00 92.75 74 THR A CA 1
ATOM 552 C C . THR A 1 74 ? -62.436 -16.802 61.508 1.00 92.75 74 THR A C 1
ATOM 554 O O . THR A 1 74 ? -62.150 -17.782 60.820 1.00 92.75 74 THR A O 1
ATOM 557 N N . TYR A 1 75 ? -62.317 -16.800 62.835 1.00 93.38 75 TYR A N 1
ATOM 558 C CA . TYR A 1 75 ? -61.853 -17.926 63.647 1.00 93.38 75 TYR A CA 1
ATOM 559 C C . TYR A 1 75 ? -62.725 -18.065 64.901 1.00 93.38 75 TYR A C 1
ATOM 561 O O . TYR A 1 75 ? -63.466 -17.146 65.260 1.00 93.38 75 TYR A O 1
ATOM 569 N N . GLN A 1 76 ? -62.662 -19.211 65.574 1.00 92.44 76 GLN A N 1
ATOM 570 C CA . GLN A 1 76 ? -63.385 -19.403 66.833 1.00 92.44 76 GLN A CA 1
ATOM 571 C C . GLN A 1 76 ? -62.596 -20.310 67.790 1.00 92.44 76 GLN A C 1
ATOM 573 O O . GLN A 1 76 ? -62.586 -21.523 67.582 1.00 92.44 76 GLN A O 1
ATOM 578 N N . PRO A 1 77 ? -61.913 -19.760 68.813 1.00 90.94 77 PRO A N 1
ATOM 579 C CA . PRO A 1 77 ? -61.061 -20.544 69.708 1.00 90.94 77 PRO A CA 1
ATOM 580 C C . PRO A 1 77 ? -61.836 -21.355 70.747 1.00 90.94 77 PRO A C 1
ATOM 582 O O . PRO A 1 77 ? -61.305 -22.332 71.272 1.00 90.94 77 PRO A O 1
ATOM 585 N N . LEU A 1 78 ? -63.068 -20.954 71.064 1.00 90.62 78 LEU A N 1
ATOM 586 C CA . LEU A 1 78 ? -63.867 -21.573 72.115 1.00 90.62 78 LEU A CA 1
ATOM 587 C C . LEU A 1 78 ? -64.897 -22.529 71.520 1.00 90.62 78 LEU A C 1
ATOM 589 O O . LEU A 1 78 ? -65.471 -22.269 70.463 1.00 90.62 78 LEU A O 1
ATOM 593 N N . SER A 1 79 ? -65.165 -23.625 72.225 1.00 88.62 79 SER A N 1
ATOM 594 C CA . SER A 1 79 ? -66.276 -24.502 71.878 1.00 88.62 79 SER A CA 1
ATOM 595 C C . SER A 1 79 ? -67.619 -23.874 72.260 1.00 88.62 79 SER A C 1
ATOM 597 O O . SER A 1 79 ? -67.704 -23.020 73.146 1.00 88.62 79 SER A O 1
ATOM 599 N N . GLY A 1 80 ? -68.686 -24.301 71.589 1.00 85.38 80 GLY A N 1
ATOM 600 C CA . GLY A 1 80 ? -70.049 -23.936 71.971 1.00 85.38 80 GLY A CA 1
ATOM 601 C C . GLY A 1 80 ? -70.516 -22.542 71.534 1.00 85.38 80 GLY A C 1
ATOM 602 O O . GLY A 1 80 ? -71.433 -21.993 72.134 1.00 85.38 80 GLY A O 1
ATOM 603 N N . GLN A 1 81 ? -69.869 -21.929 70.543 1.00 90.56 81 GLN A N 1
ATOM 604 C CA . GLN A 1 81 ? -70.124 -20.535 70.164 1.00 90.56 81 GLN A CA 1
ATOM 605 C C . GLN A 1 81 ? -71.118 -20.414 69.001 1.00 90.56 81 GLN A C 1
ATOM 607 O O . GLN A 1 81 ? -71.151 -21.245 68.090 1.00 90.56 81 GLN A O 1
ATOM 612 N N . THR A 1 82 ? -71.927 -19.353 69.010 1.00 88.56 82 THR A N 1
ATOM 613 C CA . THR A 1 82 ? -72.957 -19.092 67.984 1.00 88.56 82 THR A CA 1
ATOM 614 C C . THR A 1 82 ? -72.449 -18.235 66.822 1.00 88.56 82 THR A C 1
ATOM 616 O O . THR A 1 82 ? -73.041 -18.236 65.742 1.00 88.56 82 THR A O 1
ATOM 619 N N . SER A 1 83 ? -71.322 -17.542 67.001 1.00 88.88 83 SER A N 1
ATOM 620 C CA . SER A 1 83 ? -70.695 -16.666 66.007 1.00 88.88 83 SER A CA 1
ATOM 621 C C . SER A 1 83 ? -69.188 -16.921 65.897 1.00 88.88 83 SER A C 1
ATOM 623 O O . SER A 1 83 ? -68.584 -17.548 66.766 1.00 88.88 83 SER A O 1
ATOM 625 N N . CYS A 1 84 ? -68.577 -16.462 64.804 1.00 92.56 84 CYS A N 1
ATOM 626 C CA . CYS A 1 84 ? -67.123 -16.483 64.628 1.00 92.56 84 CYS A CA 1
ATOM 627 C C . CYS A 1 84 ? -66.552 -15.080 64.833 1.00 92.56 84 CYS A C 1
ATOM 629 O O . CYS A 1 84 ? -67.213 -14.084 64.534 1.00 92.56 84 CYS A O 1
ATOM 631 N N . ILE A 1 85 ? -65.315 -15.014 65.315 1.00 93.62 85 ILE A N 1
ATOM 632 C CA . ILE A 1 85 ? -64.600 -13.772 65.596 1.00 93.62 85 ILE A CA 1
ATOM 633 C C . ILE A 1 85 ? -63.799 -13.386 64.342 1.00 93.62 85 ILE A C 1
ATOM 635 O O . ILE A 1 85 ? -63.072 -14.230 63.811 1.00 93.62 85 ILE A O 1
ATOM 639 N N . PRO A 1 86 ? -63.906 -12.146 63.830 1.00 93.44 86 PRO A N 1
ATOM 640 C CA . PRO A 1 86 ? -63.032 -11.668 62.762 1.00 93.44 86 PRO A CA 1
ATOM 641 C C . PRO A 1 86 ? -61.566 -11.700 63.201 1.00 93.44 86 PRO A C 1
ATOM 643 O O . PRO A 1 86 ? -61.250 -11.285 64.315 1.00 93.44 86 PRO A O 1
ATOM 646 N N . ALA A 1 87 ? -60.661 -12.153 62.329 1.00 93.94 87 ALA A N 1
ATOM 647 C CA . ALA A 1 87 ? -59.231 -12.012 62.587 1.00 93.94 87 ALA A CA 1
ATOM 648 C C . ALA A 1 87 ? -58.895 -10.518 62.802 1.00 93.94 87 ALA A C 1
ATOM 650 O O . ALA A 1 87 ? -59.377 -9.679 62.031 1.00 93.94 87 ALA A O 1
ATOM 651 N N . PRO A 1 88 ? -58.128 -10.154 63.844 1.00 93.69 88 PRO A N 1
ATOM 652 C CA . PRO A 1 88 ? -57.757 -8.760 64.072 1.00 93.69 88 PRO A CA 1
ATOM 653 C C . PRO A 1 88 ? -56.843 -8.239 62.945 1.00 93.69 88 PRO A C 1
ATOM 655 O O . PRO A 1 88 ? -56.202 -9.043 62.263 1.00 93.69 88 PRO A O 1
ATOM 658 N N . PRO A 1 89 ? -56.737 -6.909 62.745 1.00 95.00 89 PRO A N 1
ATOM 659 C CA . PRO A 1 89 ? -55.722 -6.332 61.865 1.00 95.00 89 PRO A CA 1
ATOM 660 C C . PRO A 1 89 ? -54.325 -6.868 62.204 1.00 95.00 89 PRO A C 1
ATOM 662 O O . PRO A 1 89 ? -53.996 -7.078 63.371 1.00 95.00 89 PRO A O 1
ATOM 665 N N . GLY A 1 90 ? -53.511 -7.109 61.179 1.00 92.25 90 GLY A N 1
ATOM 666 C CA . GLY A 1 90 ? -52.206 -7.756 61.311 1.00 92.25 90 GLY A CA 1
ATOM 667 C C . GLY A 1 90 ? -52.265 -9.282 61.418 1.00 92.25 90 GLY A C 1
ATOM 668 O O . GLY A 1 90 ? -51.222 -9.921 61.551 1.00 92.25 90 GLY A O 1
ATOM 669 N N . ALA A 1 91 ? -53.449 -9.887 61.321 1.00 93.94 91 ALA A N 1
ATOM 670 C CA . ALA A 1 91 ? -53.637 -11.330 61.291 1.00 93.94 91 ALA A CA 1
ATOM 671 C C . ALA A 1 91 ? -54.561 -11.767 60.148 1.00 93.94 91 ALA A C 1
ATOM 673 O O . ALA A 1 91 ? -55.330 -10.981 59.598 1.00 93.94 91 ALA A O 1
ATOM 674 N N . SER A 1 92 ? -54.501 -13.055 59.819 1.00 94.12 92 SER A N 1
ATOM 675 C CA . SER A 1 92 ? -55.409 -13.700 58.877 1.00 94.12 92 SER A CA 1
ATOM 676 C C . SER A 1 92 ? -55.942 -15.023 59.422 1.00 94.12 92 SER A C 1
ATOM 678 O O . SER A 1 92 ? -55.334 -15.636 60.303 1.00 94.12 92 SER A O 1
ATOM 680 N N . ALA A 1 93 ? -57.098 -15.458 58.922 1.00 93.75 93 ALA A N 1
ATOM 681 C CA . ALA A 1 93 ? -57.681 -16.754 59.263 1.00 93.75 93 ALA A CA 1
ATOM 682 C C . ALA A 1 93 ? -58.219 -17.452 58.010 1.00 93.75 93 ALA A C 1
ATOM 684 O O . ALA A 1 93 ? -59.075 -16.916 57.305 1.00 93.75 93 ALA A O 1
ATOM 685 N N . THR A 1 94 ? -57.772 -18.678 57.750 1.00 89.06 94 THR A N 1
ATOM 686 C CA . THR A 1 94 ? -58.139 -19.451 56.550 1.00 89.06 94 THR A CA 1
ATOM 687 C C . THR A 1 94 ? -59.553 -20.044 56.600 1.00 89.06 94 THR A C 1
ATOM 689 O O . THR A 1 94 ? -59.919 -20.796 55.705 1.00 89.06 94 THR A O 1
ATOM 692 N N . GLY A 1 95 ? -60.363 -19.703 57.610 1.00 83.44 95 GLY A N 1
ATOM 693 C CA . GLY A 1 95 ? -61.689 -20.285 57.828 1.00 83.44 95 GLY A CA 1
ATOM 694 C C . GLY A 1 95 ? -61.607 -21.711 58.380 1.00 83.44 95 GLY A C 1
ATOM 695 O O . GLY A 1 95 ? -60.609 -22.405 58.211 1.00 83.44 95 GLY A O 1
ATOM 696 N N . ALA A 1 96 ? -62.649 -22.143 59.089 1.00 85.00 96 ALA A N 1
ATOM 697 C CA . ALA A 1 96 ? -62.669 -23.418 59.816 1.00 85.00 96 ALA A CA 1
ATOM 698 C C . ALA A 1 96 ? -61.526 -23.607 60.850 1.00 85.00 96 ALA A C 1
ATOM 700 O O . ALA A 1 96 ? -61.197 -24.739 61.200 1.00 85.00 96 ALA A O 1
ATOM 701 N N . THR A 1 97 ? -60.906 -22.525 61.349 1.00 87.50 97 THR A N 1
ATOM 702 C CA . THR A 1 97 ? -59.765 -22.589 62.281 1.00 87.50 97 THR A CA 1
ATOM 703 C C . THR A 1 97 ? -60.109 -22.107 63.689 1.00 87.50 97 THR A C 1
ATOM 705 O O . THR A 1 97 ? -60.849 -21.143 63.896 1.00 87.50 97 THR A O 1
ATOM 708 N N . ALA A 1 98 ? -59.505 -22.753 64.687 1.00 88.56 98 ALA A N 1
ATOM 709 C CA . ALA A 1 98 ? -59.591 -22.342 66.088 1.00 88.56 98 ALA A CA 1
ATOM 710 C C . ALA A 1 98 ? -58.719 -21.116 66.421 1.00 88.56 98 ALA A C 1
ATOM 712 O O . ALA A 1 98 ? -58.882 -20.495 67.465 1.00 88.56 98 ALA A O 1
ATOM 713 N N . GLN A 1 99 ? -57.771 -20.768 65.551 1.00 89.44 99 GLN A N 1
ATOM 714 C CA . GLN A 1 99 ? -56.784 -19.714 65.772 1.00 89.44 99 GLN A CA 1
ATOM 715 C C . GLN A 1 99 ? -56.634 -18.841 64.523 1.00 89.44 99 GLN A C 1
ATOM 717 O O . GLN A 1 99 ? -56.963 -19.266 63.411 1.00 89.44 99 GLN A O 1
ATOM 722 N N . TYR A 1 100 ? -56.121 -17.629 64.723 1.00 92.50 100 TYR A N 1
ATOM 723 C CA . TYR A 1 100 ? -55.632 -16.758 63.658 1.00 92.50 100 TYR A CA 1
ATOM 724 C C . TYR A 1 100 ? -54.109 -16.881 63.527 1.00 92.50 100 TYR A C 1
ATOM 726 O O . TYR A 1 100 ? -53.416 -17.250 64.477 1.00 92.50 100 TYR A O 1
ATOM 734 N N . THR A 1 101 ? -53.576 -16.522 62.364 1.00 94.69 101 THR A N 1
ATOM 735 C CA . THR A 1 101 ? -52.136 -16.458 62.098 1.00 94.69 101 THR A CA 1
ATOM 736 C C . THR A 1 101 ? -51.729 -15.002 61.923 1.00 94.69 101 THR A C 1
ATOM 738 O O . THR A 1 101 ? -52.295 -14.297 61.089 1.00 94.69 101 THR A O 1
ATOM 741 N N . LEU A 1 102 ? -50.759 -14.535 62.712 1.00 94.81 102 LEU A N 1
ATOM 742 C CA . LEU A 1 102 ? -50.173 -13.208 62.518 1.00 94.81 102 LEU A CA 1
ATOM 743 C C . LEU A 1 102 ? -49.500 -13.134 61.146 1.00 94.81 102 LEU A C 1
ATOM 745 O O . LEU A 1 102 ? -48.852 -14.091 60.721 1.00 94.81 102 LEU A O 1
ATOM 749 N N . CYS A 1 103 ? -49.619 -11.992 60.476 1.00 95.56 103 CYS A N 1
ATOM 750 C CA . CYS A 1 103 ? -48.920 -11.759 59.221 1.00 95.56 103 CYS A CA 1
ATOM 751 C C . CYS A 1 103 ? -47.412 -11.917 59.428 1.00 95.56 103 CYS A C 1
ATOM 753 O O . CYS A 1 103 ? -46.839 -11.347 60.358 1.00 95.56 103 CYS A O 1
ATOM 755 N N . ALA A 1 104 ? -46.782 -12.739 58.593 1.00 95.31 104 ALA A N 1
ATOM 756 C CA . ALA A 1 104 ? -45.345 -12.969 58.631 1.00 95.31 104 ALA A CA 1
ATOM 757 C C . ALA A 1 104 ? -44.585 -11.730 58.115 1.00 95.31 104 ALA A C 1
ATOM 759 O O . ALA A 1 104 ? -45.186 -10.916 57.402 1.00 95.31 104 ALA A O 1
ATOM 760 N N . PRO A 1 105 ? -43.275 -11.588 58.409 1.00 95.94 105 PRO A N 1
ATOM 761 C CA . PRO A 1 105 ? -42.446 -10.558 57.789 1.00 95.94 105 PRO A CA 1
ATOM 762 C C . PRO A 1 105 ? -42.612 -10.567 56.265 1.00 95.94 105 PRO A C 1
ATOM 764 O O . PRO A 1 105 ? -42.774 -11.622 55.651 1.00 95.94 105 PRO A O 1
ATOM 767 N N . GLY A 1 106 ? -42.612 -9.382 55.663 1.00 93.75 106 GLY A N 1
ATOM 768 C CA . GLY A 1 106 ? -42.934 -9.182 54.253 1.00 93.75 106 GLY A CA 1
ATOM 769 C C . GLY A 1 106 ? -44.426 -9.126 53.935 1.00 93.75 106 GLY A C 1
ATOM 770 O O . GLY A 1 106 ? -44.783 -8.864 52.789 1.00 93.75 106 GLY A O 1
ATOM 771 N N . THR A 1 107 ? -45.312 -9.317 54.914 1.00 95.75 107 THR A N 1
ATOM 772 C CA . THR A 1 107 ? -46.763 -9.215 54.719 1.00 95.75 107 THR A CA 1
ATOM 773 C C . THR A 1 107 ? -47.427 -8.351 55.789 1.00 95.75 107 THR A C 1
ATOM 775 O O . THR A 1 107 ? -46.924 -8.236 56.906 1.00 95.75 107 THR A O 1
ATOM 778 N N . ALA A 1 108 ? -48.568 -7.746 55.461 1.00 96.00 108 ALA A N 1
ATOM 779 C CA . ALA A 1 108 ? -49.347 -6.921 56.376 1.00 96.00 108 ALA A CA 1
ATOM 780 C C . ALA A 1 108 ? -50.854 -7.023 56.101 1.00 96.00 108 ALA A C 1
ATOM 782 O O . ALA A 1 108 ? -51.265 -7.355 54.987 1.00 96.00 108 ALA A O 1
ATOM 783 N N . GLN A 1 109 ? -51.685 -6.722 57.105 1.00 95.69 109 GLN A N 1
ATOM 784 C CA . GLN A 1 109 ? -53.136 -6.587 56.917 1.00 95.69 109 GLN A CA 1
ATOM 785 C C . GLN A 1 109 ? -53.735 -5.409 57.687 1.00 95.69 109 GLN A C 1
ATOM 787 O O . GLN A 1 109 ? -53.821 -5.483 58.913 1.00 95.69 109 GLN A O 1
ATOM 792 N N . PRO A 1 110 ? -54.202 -4.347 57.007 1.00 94.50 110 PRO A N 1
ATOM 793 C CA . PRO A 1 110 ? -54.791 -3.192 57.684 1.00 94.50 110 PRO A CA 1
ATOM 794 C C . PRO A 1 110 ? -56.217 -3.460 58.175 1.00 94.50 110 PRO A C 1
ATOM 796 O O . PRO A 1 110 ? -56.658 -2.862 59.153 1.00 94.50 110 PRO A O 1
ATOM 799 N N . ASN A 1 111 ? -56.936 -4.363 57.506 1.00 94.62 111 ASN A N 1
ATOM 800 C CA . ASN A 1 111 ? -58.348 -4.615 57.762 1.00 94.62 111 ASN A CA 1
ATOM 801 C C . ASN A 1 111 ? -58.530 -5.841 58.660 1.00 94.62 111 ASN A C 1
ATOM 803 O O . ASN A 1 111 ? -57.785 -6.815 58.553 1.00 94.62 111 ASN A O 1
ATOM 807 N N . SER A 1 112 ? -59.557 -5.818 59.510 1.00 93.31 112 SER A N 1
ATOM 808 C CA . SER A 1 112 ? -60.011 -7.011 60.225 1.00 93.31 112 SER A CA 1
ATOM 809 C C . SER A 1 112 ? -60.752 -7.964 59.280 1.00 93.31 112 SER A C 1
ATOM 811 O O . SER A 1 112 ? -61.197 -7.582 58.192 1.00 93.31 112 SER A O 1
ATOM 813 N N . GLY A 1 113 ? -60.882 -9.226 59.686 1.00 91.56 113 GLY A N 1
ATOM 814 C CA . GLY A 1 113 ? -61.678 -10.210 58.955 1.00 91.56 113 GLY A CA 1
ATOM 815 C C . GLY A 1 113 ? -61.047 -10.700 57.648 1.00 91.56 113 GLY A C 1
ATOM 816 O O . GLY A 1 113 ? -61.779 -11.104 56.750 1.00 91.56 113 GLY A O 1
ATOM 817 N N . GLN A 1 114 ? -59.720 -10.629 57.496 1.00 94.56 114 GLN A N 1
ATOM 818 C CA . GLN A 1 114 ? -59.029 -11.013 56.257 1.00 94.56 114 GLN A CA 1
ATOM 819 C C . GLN A 1 114 ? -58.559 -12.468 56.282 1.00 94.56 114 GLN A C 1
ATOM 821 O O . GLN A 1 114 ? -58.135 -12.992 57.312 1.00 94.56 114 GLN A O 1
ATOM 826 N N . TYR A 1 115 ? -58.635 -13.139 55.133 1.00 93.31 115 TYR A N 1
ATOM 827 C CA . TYR A 1 115 ? -58.350 -14.575 55.030 1.00 93.31 115 TYR A CA 1
ATOM 828 C C . TYR A 1 115 ? -56.900 -14.917 54.675 1.00 93.31 115 TYR A C 1
ATOM 830 O O . TYR A 1 115 ? -56.477 -16.058 54.838 1.00 93.31 115 TYR A O 1
ATOM 838 N N . SER A 1 116 ? -56.138 -13.934 54.205 1.00 94.19 116 SER A N 1
ATOM 839 C CA . SER A 1 116 ? -54.709 -14.026 53.896 1.00 94.19 116 SER A CA 1
ATOM 840 C C . SER A 1 116 ? -54.015 -12.739 54.334 1.00 94.19 116 SER A C 1
ATOM 842 O O . SER A 1 116 ? -54.700 -11.813 54.759 1.00 94.19 116 SER A O 1
ATOM 844 N N . CYS A 1 117 ? -52.684 -12.653 54.237 1.00 95.50 117 CYS A N 1
ATOM 845 C CA . CYS A 1 117 ? -51.939 -11.403 54.414 1.00 95.50 117 CYS A CA 1
ATOM 846 C C . CYS A 1 117 ? -51.488 -10.805 53.074 1.00 95.50 117 CYS A C 1
ATOM 848 O O . CYS A 1 117 ? -51.132 -11.554 52.166 1.00 95.50 117 CYS A O 1
ATOM 850 N N . LEU A 1 118 ? -51.505 -9.472 52.936 1.00 95.25 118 LEU A N 1
ATOM 851 C CA . LEU A 1 118 ? -51.055 -8.786 51.720 1.00 95.25 118 LEU A CA 1
ATOM 852 C C . LEU A 1 118 ? -49.530 -8.703 51.736 1.00 95.25 118 LEU A C 1
ATOM 854 O O . LEU A 1 118 ? -48.953 -8.206 52.699 1.00 95.25 118 LEU A O 1
ATOM 858 N N . ALA A 1 119 ? -48.876 -9.169 50.674 1.00 95.69 119 ALA A N 1
ATOM 859 C CA . ALA A 1 119 ? -47.439 -8.988 50.515 1.00 95.69 119 ALA A CA 1
ATOM 860 C C . ALA A 1 119 ? -47.105 -7.503 50.339 1.00 95.69 119 ALA A C 1
ATOM 862 O O . ALA A 1 119 ? -47.794 -6.786 49.610 1.00 95.69 119 ALA A O 1
ATOM 863 N N . CYS A 1 120 ? -46.027 -7.054 50.975 1.00 95.88 120 CYS A N 1
ATOM 864 C CA . CYS A 1 120 ? -45.517 -5.711 50.756 1.00 95.88 120 CYS A CA 1
ATOM 865 C C . CYS A 1 120 ? -45.129 -5.536 49.288 1.00 95.88 120 CYS A C 1
ATOM 867 O O . CYS A 1 120 ? -44.475 -6.402 48.698 1.00 95.88 120 CYS A O 1
ATOM 869 N N . ALA A 1 121 ? -45.560 -4.425 48.692 1.00 94.94 121 ALA A N 1
ATOM 870 C CA . ALA A 1 121 ? -45.202 -4.100 47.322 1.00 94.94 121 ALA A CA 1
ATOM 871 C C . ALA A 1 121 ? -43.688 -3.854 47.206 1.00 94.94 121 ALA A C 1
ATOM 873 O O . ALA A 1 121 ? -43.005 -3.579 48.192 1.00 94.94 121 ALA A O 1
ATOM 874 N N . VAL A 1 122 ? -43.164 -3.923 45.986 1.00 94.06 122 VAL A N 1
ATOM 875 C CA . VAL A 1 122 ? -41.796 -3.484 45.673 1.00 94.06 122 VAL A CA 1
ATOM 876 C C . VAL A 1 122 ? -41.554 -2.051 46.176 1.00 94.06 122 VAL A C 1
ATOM 878 O O . VAL A 1 122 ? -42.461 -1.219 46.173 1.00 94.06 122 VAL A O 1
ATOM 881 N N . GLY A 1 123 ? -40.349 -1.775 46.678 1.00 92.44 123 GLY A N 1
ATOM 882 C CA . GLY A 1 123 ? -40.042 -0.534 47.402 1.00 92.44 123 GLY A CA 1
ATOM 883 C C . GLY A 1 123 ? -40.605 -0.461 48.833 1.00 92.44 123 GLY A C 1
ATOM 884 O O . GLY A 1 123 ? -40.386 0.531 49.529 1.00 92.44 123 GLY A O 1
ATOM 885 N N . GLN A 1 124 ? -41.296 -1.496 49.316 1.00 95.38 124 GLN A N 1
ATOM 886 C CA . GLN A 1 124 ? -41.772 -1.601 50.697 1.00 95.38 124 GLN A CA 1
ATOM 887 C C . GLN A 1 124 ? -41.264 -2.879 51.371 1.00 95.38 124 GLN A C 1
ATOM 889 O O . GLN A 1 124 ? -40.831 -3.825 50.714 1.00 95.38 124 GLN A O 1
ATOM 894 N N . TYR A 1 125 ? -41.311 -2.907 52.701 1.00 95.56 125 TYR A N 1
ATOM 895 C CA . TYR A 1 125 ? -40.914 -4.060 53.496 1.00 95.56 125 TYR A CA 1
ATOM 896 C C . TYR A 1 125 ? -41.709 -4.180 54.803 1.00 95.56 125 TYR A C 1
ATOM 898 O O . TYR A 1 125 ? -42.297 -3.206 55.282 1.00 95.56 125 TYR A O 1
ATOM 906 N N . GLN A 1 126 ? -41.678 -5.373 55.402 1.00 96.12 126 GLN A N 1
ATOM 907 C CA . GLN A 1 126 ? -41.967 -5.554 56.824 1.00 96.12 126 GLN A CA 1
ATOM 908 C C . GLN A 1 126 ? -41.014 -6.529 57.493 1.00 96.12 126 GLN A C 1
ATOM 910 O O . GLN A 1 126 ? -40.919 -7.680 57.080 1.00 96.12 126 GLN A O 1
ATOM 915 N N . SER A 1 127 ? -40.372 -6.090 58.572 1.00 94.06 127 SER A N 1
ATOM 916 C CA . SER A 1 127 ? -39.438 -6.918 59.341 1.00 94.06 127 SER A CA 1
ATOM 917 C C . SER A 1 127 ? -40.095 -7.638 60.515 1.00 94.06 127 SER A C 1
ATOM 919 O O . SER A 1 127 ? -39.574 -8.649 60.981 1.00 94.06 127 SER A O 1
ATOM 921 N N . MET A 1 128 ? -41.233 -7.133 60.993 1.00 93.94 128 MET A N 1
ATOM 922 C CA . MET A 1 128 ? -41.922 -7.661 62.167 1.00 93.94 128 MET A CA 1
ATOM 923 C C . MET A 1 128 ? -43.154 -8.478 61.778 1.00 93.94 128 MET A C 1
ATOM 925 O O . MET A 1 128 ? -43.778 -8.245 60.744 1.00 93.94 128 MET A O 1
ATOM 929 N N . THR A 1 129 ? -43.524 -9.427 62.635 1.00 94.69 129 THR A N 1
ATOM 930 C CA . THR A 1 129 ? -44.789 -10.160 62.532 1.00 94.69 129 THR A CA 1
ATOM 931 C C . THR A 1 129 ? -45.963 -9.304 63.013 1.00 94.69 129 THR A C 1
ATOM 933 O O . THR A 1 129 ? -45.793 -8.357 63.785 1.00 94.69 129 THR A O 1
ATOM 936 N N . GLY A 1 130 ? -47.175 -9.642 62.569 1.00 92.94 130 GLY A N 1
ATOM 937 C CA . GLY A 1 130 ? -48.415 -9.055 63.082 1.00 92.94 130 GLY A CA 1
ATOM 938 C C . GLY A 1 130 ? -48.690 -7.619 62.632 1.00 92.94 130 GLY A C 1
ATOM 939 O O . GLY A 1 130 ? -49.468 -6.920 63.274 1.00 92.94 130 GLY A O 1
ATOM 940 N N . GLN A 1 131 ? -48.028 -7.146 61.574 1.00 95.75 131 GLN A N 1
ATOM 941 C CA . GLN A 1 131 ? -48.093 -5.743 61.169 1.00 95.75 131 GLN A CA 1
ATOM 942 C C . GLN A 1 131 ? -49.327 -5.434 60.322 1.00 95.75 131 GLN A C 1
ATOM 944 O O . GLN A 1 131 ? -49.770 -6.227 59.490 1.00 95.75 131 GLN A O 1
ATOM 949 N N . THR A 1 132 ? -49.872 -4.235 60.514 1.00 95.38 132 THR A N 1
ATOM 950 C CA . THR A 1 132 ? -51.057 -3.758 59.790 1.00 95.38 132 THR A CA 1
ATOM 951 C C . THR A 1 132 ? -50.715 -3.007 58.507 1.00 95.38 132 THR A C 1
ATOM 953 O O . THR A 1 132 ? -51.587 -2.788 57.671 1.00 95.38 132 THR A O 1
ATOM 956 N N . SER A 1 133 ? -49.450 -2.624 58.315 1.00 94.81 133 SER A N 1
ATOM 957 C CA . SER A 1 133 ? -48.996 -1.871 57.144 1.00 94.81 133 SER A CA 1
ATOM 958 C C . SER A 1 133 ? -47.563 -2.222 56.745 1.00 94.81 133 SER A C 1
ATOM 960 O O . SER A 1 133 ? -46.779 -2.719 57.553 1.00 94.81 133 SER A O 1
ATOM 962 N N . CYS A 1 134 ? -47.216 -1.944 55.489 1.00 95.69 134 CYS A N 1
ATOM 963 C CA . CYS A 1 134 ? -45.854 -2.056 54.977 1.00 95.69 134 CYS A CA 1
ATOM 964 C C . CYS A 1 134 ? -45.123 -0.716 55.063 1.00 95.69 134 CYS A C 1
ATOM 966 O O . CYS A 1 134 ? -45.693 0.329 54.754 1.00 95.69 134 CYS A O 1
ATOM 968 N N . SER A 1 135 ? -43.855 -0.748 55.471 1.00 94.62 135 SER A N 1
ATOM 969 C CA . SER A 1 135 ? -42.999 0.437 55.533 1.00 94.62 135 SER A CA 1
ATOM 970 C C . SER A 1 135 ? -42.291 0.643 54.196 1.00 94.62 135 SER A C 1
ATOM 972 O O . SER A 1 135 ? -41.820 -0.313 53.588 1.00 94.62 135 SER A O 1
ATOM 974 N N . THR A 1 136 ? -42.182 1.882 53.720 1.00 95.38 136 THR A N 1
ATOM 975 C CA . THR A 1 136 ? -41.355 2.202 52.545 1.00 95.38 136 THR A CA 1
ATOM 976 C C . THR A 1 136 ? -39.880 2.015 52.873 1.00 95.38 136 THR A C 1
ATOM 978 O O . THR A 1 136 ? -39.454 2.377 53.973 1.00 95.38 136 THR A O 1
ATOM 981 N N . THR A 1 137 ? -39.078 1.510 51.934 1.00 95.00 137 THR A N 1
ATOM 982 C CA . THR A 1 137 ? -37.624 1.467 52.135 1.00 95.00 137 THR A CA 1
ATOM 983 C C . THR A 1 137 ? -37.082 2.882 52.364 1.00 95.00 137 THR A C 1
ATOM 985 O O . THR A 1 137 ? -37.479 3.803 51.645 1.00 95.00 137 THR A O 1
ATOM 988 N N . PRO A 1 138 ? -36.204 3.100 53.357 1.00 95.31 138 PRO A N 1
ATOM 989 C CA . PRO A 1 138 ? -35.584 4.402 53.564 1.00 95.31 138 PRO A CA 1
ATOM 990 C C . PRO A 1 138 ? -34.650 4.751 52.398 1.00 95.31 138 PRO A C 1
ATOM 992 O O . PRO A 1 138 ? -34.186 3.869 51.671 1.00 95.31 138 PRO A O 1
ATOM 995 N N . ALA A 1 139 ? -34.348 6.043 52.238 1.00 95.38 139 ALA A N 1
ATOM 996 C CA . ALA A 1 139 ? -33.313 6.489 51.309 1.00 95.38 139 ALA A CA 1
ATOM 997 C C . ALA A 1 139 ? -31.982 5.768 51.604 1.00 95.38 139 ALA A C 1
ATOM 999 O O . ALA A 1 139 ? -31.682 5.420 52.747 1.00 95.38 139 ALA A O 1
ATOM 1000 N N . GLY A 1 140 ? -31.207 5.504 50.556 1.00 94.62 140 GLY A N 1
ATOM 1001 C CA . GLY A 1 140 ? -30.007 4.671 50.608 1.00 94.62 140 GLY A CA 1
ATOM 1002 C C . GLY A 1 140 ? -30.284 3.169 50.542 1.00 94.62 140 GLY A C 1
ATOM 1003 O O . GLY A 1 140 ? -29.343 2.382 50.526 1.00 94.62 140 GLY A O 1
ATOM 1004 N N . SER A 1 141 ? -31.548 2.747 50.473 1.00 95.81 141 SER A N 1
ATOM 1005 C CA . SER A 1 141 ? -31.933 1.342 50.327 1.00 95.81 141 SER A CA 1
ATOM 1006 C C . SER A 1 141 ? -33.056 1.153 49.311 1.00 95.81 141 SER A C 1
ATOM 1008 O O . SER A 1 141 ? -33.849 2.057 49.043 1.00 95.81 141 SER A O 1
ATOM 1010 N N . TYR A 1 142 ? -33.161 -0.057 48.775 1.00 96.12 142 TYR A N 1
ATOM 1011 C CA . TYR A 1 142 ? -34.185 -0.446 47.815 1.00 96.12 142 TYR A CA 1
ATOM 1012 C C . TYR A 1 142 ? -34.827 -1.779 48.192 1.00 96.12 142 TYR A C 1
ATOM 1014 O O . TYR A 1 142 ? -34.351 -2.497 49.071 1.00 96.12 142 TYR A O 1
ATOM 1022 N N . ASN A 1 143 ? -35.928 -2.120 47.531 1.00 95.81 143 ASN A N 1
ATOM 1023 C CA . ASN A 1 143 ? -36.450 -3.478 47.546 1.00 95.81 143 ASN A CA 1
ATOM 1024 C C . ASN A 1 143 ? -37.053 -3.815 46.178 1.00 95.81 143 ASN A C 1
ATOM 1026 O O . ASN A 1 143 ? -37.996 -3.161 45.734 1.00 95.81 143 ASN A O 1
ATOM 1030 N N . ASN A 1 144 ? -36.492 -4.819 45.509 1.00 95.00 144 ASN A N 1
ATOM 1031 C CA . ASN A 1 144 ? -36.892 -5.243 44.167 1.00 95.00 144 ASN A CA 1
ATOM 1032 C C . ASN A 1 144 ? -37.813 -6.475 44.159 1.00 95.00 144 ASN A C 1
ATOM 1034 O O . ASN A 1 144 ? -38.128 -6.982 43.083 1.00 95.00 144 ASN A O 1
ATOM 1038 N N . VAL A 1 145 ? -38.235 -6.967 45.327 1.00 94.12 145 VAL A N 1
ATOM 1039 C CA . VAL A 1 145 ? -39.089 -8.150 45.460 1.00 94.12 145 VAL A CA 1
ATOM 1040 C C . VAL A 1 145 ? -40.396 -7.811 46.169 1.00 94.12 145 VAL A C 1
ATOM 1042 O O . VAL A 1 145 ? -40.448 -7.039 47.122 1.00 94.12 145 VAL A O 1
ATOM 1045 N N . THR A 1 146 ? -41.489 -8.415 45.717 1.00 94.75 146 THR A N 1
ATOM 1046 C CA . THR A 1 146 ? -42.732 -8.433 46.495 1.00 94.75 146 THR A CA 1
ATOM 1047 C C . THR A 1 146 ? -42.545 -9.293 47.739 1.00 94.75 146 THR A C 1
ATOM 1049 O O . THR A 1 146 ? -41.961 -10.373 47.658 1.00 94.75 146 THR A O 1
ATOM 1052 N N . GLY A 1 147 ? -43.070 -8.847 48.878 1.00 92.94 147 GLY A N 1
ATOM 1053 C CA . GLY A 1 147 ? -42.910 -9.552 50.149 1.00 92.94 147 GLY A CA 1
ATOM 1054 C C . GLY A 1 147 ? -41.581 -9.274 50.856 1.00 92.94 147 GLY A C 1
ATOM 1055 O O . GLY A 1 147 ? -41.101 -10.113 51.614 1.00 92.94 147 GLY A O 1
ATOM 1056 N N . GLY A 1 148 ? -40.959 -8.122 50.596 1.00 93.69 148 GLY A N 1
ATOM 1057 C CA . GLY A 1 148 ? -39.686 -7.736 51.197 1.00 93.69 148 GLY A CA 1
ATOM 1058 C C . GLY A 1 148 ? -39.690 -7.772 52.728 1.00 93.69 148 GLY A C 1
ATOM 1059 O O . GLY A 1 148 ? -40.517 -7.130 53.369 1.00 93.69 148 GLY A O 1
ATOM 1060 N N . THR A 1 149 ? -38.739 -8.479 53.339 1.00 95.25 149 THR A N 1
ATOM 1061 C CA . THR A 1 149 ? -38.636 -8.576 54.809 1.00 95.25 149 THR A CA 1
ATOM 1062 C C . THR A 1 149 ? -37.731 -7.507 55.425 1.00 95.25 149 THR A C 1
ATOM 1064 O O . THR A 1 149 ? -37.822 -7.210 56.613 1.00 95.25 149 THR A O 1
ATOM 1067 N N . ALA A 1 150 ? -36.871 -6.888 54.618 1.00 94.12 150 ALA A N 1
ATOM 1068 C CA . ALA A 1 150 ? -35.962 -5.827 55.028 1.00 94.12 150 ALA A CA 1
ATOM 1069 C C . ALA A 1 150 ? -35.633 -4.908 53.835 1.00 94.12 150 ALA A C 1
ATOM 1071 O O . ALA A 1 150 ? -35.765 -5.327 52.677 1.00 94.12 150 ALA A O 1
ATOM 1072 N N . PRO A 1 151 ? -35.202 -3.662 54.086 1.00 95.25 151 PRO A N 1
ATOM 1073 C CA . PRO A 1 151 ? -34.623 -2.816 53.054 1.00 95.25 151 PRO A CA 1
ATOM 1074 C C . PRO A 1 151 ? -33.233 -3.340 52.661 1.00 95.25 151 PRO A C 1
ATOM 1076 O O . PRO A 1 151 ? -32.437 -3.700 53.527 1.00 95.25 151 PRO A O 1
ATOM 1079 N N . ILE A 1 152 ? -32.938 -3.377 51.360 1.00 95.69 152 ILE A N 1
ATOM 1080 C CA . ILE A 1 152 ? -31.640 -3.794 50.818 1.00 95.69 152 ILE A CA 1
ATOM 1081 C C . ILE A 1 152 ? -30.772 -2.538 50.657 1.00 95.69 152 ILE A C 1
ATOM 1083 O O . ILE A 1 152 ? -31.124 -1.681 49.843 1.00 95.69 152 ILE A O 1
ATOM 1087 N N . PRO A 1 153 ? -29.659 -2.382 51.400 1.00 96.50 153 PRO A N 1
ATOM 1088 C CA . PRO A 1 153 ? -28.784 -1.222 51.254 1.00 96.50 153 PRO A CA 1
ATOM 1089 C C . PRO A 1 153 ? -28.222 -1.128 49.836 1.00 96.50 153 PRO A C 1
ATOM 1091 O O . PRO A 1 153 ? -27.865 -2.146 49.237 1.00 96.50 153 PRO A O 1
ATOM 1094 N N . CYS A 1 154 ? -28.092 0.090 49.308 1.00 96.06 154 CYS A N 1
ATOM 1095 C CA . CYS A 1 154 ? -27.396 0.284 48.042 1.00 96.06 154 CYS A CA 1
ATOM 1096 C C . CYS A 1 154 ? -25.953 -0.224 48.151 1.00 96.06 154 CYS A C 1
ATOM 1098 O O . CYS A 1 154 ? -25.274 0.114 49.127 1.00 96.06 154 CYS A O 1
ATOM 1100 N N . PRO A 1 155 ? -25.477 -1.040 47.195 1.00 94.69 155 PRO A N 1
ATOM 1101 C CA . PRO A 1 155 ? -24.088 -1.473 47.180 1.00 94.69 155 PRO A CA 1
ATOM 1102 C C . PRO A 1 155 ? -23.156 -0.277 46.934 1.00 94.69 155 PRO A C 1
ATOM 1104 O O . PRO A 1 155 ? -23.599 0.811 46.567 1.00 94.69 155 PRO A O 1
ATOM 1107 N N . VAL A 1 156 ? -21.851 -0.484 47.125 1.00 92.69 156 VAL A N 1
ATOM 1108 C CA . VAL A 1 156 ? -20.833 0.529 46.804 1.00 92.69 156 VAL A CA 1
ATOM 1109 C C . VAL A 1 156 ? -20.990 1.029 45.362 1.00 92.69 156 VAL A C 1
ATOM 1111 O O . VAL A 1 156 ? -21.397 0.279 44.473 1.00 92.69 156 VAL A O 1
ATOM 1114 N N . ASN A 1 157 ? -20.689 2.309 45.138 1.00 91.19 157 ASN A N 1
ATOM 1115 C CA . ASN A 1 157 ? -20.897 3.045 43.877 1.00 91.19 157 ASN A CA 1
ATOM 1116 C C . ASN A 1 157 ? -22.342 3.179 43.418 1.00 91.19 157 ASN A C 1
ATOM 1118 O O . ASN A 1 157 ? -22.590 3.602 42.285 1.00 91.19 157 ASN A O 1
ATOM 1122 N N . GLN A 1 158 ? -23.291 2.838 44.281 1.00 95.31 158 GLN A N 1
ATOM 1123 C CA . GLN A 1 158 ? -24.688 3.111 44.050 1.00 95.31 158 GLN A CA 1
ATOM 1124 C C . GLN A 1 158 ? -25.265 3.909 45.206 1.00 95.31 158 GLN A C 1
ATOM 1126 O O . GLN A 1 158 ? -24.840 3.804 46.356 1.00 95.31 158 GLN A O 1
ATOM 1131 N N . TYR A 1 159 ? -26.253 4.725 44.884 1.00 95.88 159 TYR A N 1
ATOM 1132 C CA . TYR A 1 159 ? -26.927 5.575 45.841 1.00 95.88 159 TYR A CA 1
ATOM 1133 C C . TYR A 1 159 ? -28.414 5.630 45.535 1.00 95.88 159 TYR A C 1
ATOM 1135 O O . TYR A 1 159 ? -28.854 5.342 44.420 1.00 95.88 159 TYR A O 1
ATOM 1143 N N . GLN A 1 160 ? -29.204 6.000 46.532 1.00 96.94 160 GLN A N 1
ATOM 1144 C CA . GLN A 1 160 ? -30.628 6.203 46.329 1.00 96.94 160 GLN A CA 1
ATOM 1145 C C . GLN A 1 160 ? -31.114 7.389 47.167 1.00 96.94 160 GLN A C 1
ATOM 1147 O O . GLN A 1 160 ? -31.266 7.246 48.381 1.00 96.94 160 GLN A O 1
ATOM 1152 N N . PRO A 1 161 ? -31.332 8.570 46.563 1.00 95.56 161 PRO A N 1
ATOM 1153 C CA . PRO A 1 161 ? -31.721 9.762 47.311 1.00 95.56 161 PRO A CA 1
ATOM 1154 C C . PRO A 1 161 ? -33.172 9.715 47.804 1.00 95.56 161 PRO A C 1
ATOM 1156 O O . PRO A 1 161 ? -33.524 10.460 48.717 1.00 95.56 161 PRO A O 1
ATOM 1159 N N . THR A 1 162 ? -34.027 8.870 47.219 1.00 95.88 162 THR A N 1
ATOM 1160 C CA . THR A 1 162 ? -35.469 8.852 47.505 1.00 95.88 162 THR A CA 1
ATOM 1161 C C . THR A 1 162 ? -35.898 7.542 48.167 1.00 95.88 162 THR A C 1
ATOM 1163 O O . THR A 1 162 ? -35.405 6.473 47.831 1.00 95.88 162 THR A O 1
ATOM 1166 N N . ALA A 1 163 ? -36.833 7.611 49.116 1.00 94.56 163 ALA A N 1
ATOM 1167 C CA . ALA A 1 163 ? -37.434 6.432 49.740 1.00 94.56 163 ALA A CA 1
ATOM 1168 C C . ALA A 1 163 ? -38.353 5.661 48.768 1.00 94.56 163 ALA A C 1
ATOM 1170 O O . ALA A 1 163 ? -38.831 6.215 47.774 1.00 94.56 163 ALA A O 1
ATOM 1171 N N . GLY A 1 164 ? -38.633 4.393 49.080 1.00 93.44 164 GLY A N 1
ATOM 1172 C CA . GLY A 1 164 ? -39.629 3.583 48.371 1.00 93.44 164 GLY A CA 1
ATOM 1173 C C . GLY A 1 164 ? -39.185 3.050 47.007 1.00 93.44 164 GLY A C 1
ATOM 1174 O O . GLY A 1 164 ? -40.018 2.801 46.141 1.00 93.44 164 GLY A O 1
ATOM 1175 N N . GLN A 1 165 ? -37.879 2.933 46.782 1.00 95.56 165 GLN A N 1
ATOM 1176 C CA . GLN A 1 165 ? -37.320 2.663 45.460 1.00 95.56 165 GLN A CA 1
ATOM 1177 C C . GLN A 1 165 ? -37.044 1.177 45.245 1.00 95.56 165 GLN A C 1
ATOM 1179 O O . GLN A 1 165 ? -36.786 0.420 46.182 1.00 95.56 165 GLN A O 1
ATOM 1184 N N . MET A 1 166 ? -37.087 0.760 43.981 1.00 94.94 166 MET A N 1
ATOM 1185 C CA . MET A 1 166 ? -36.922 -0.645 43.588 1.00 94.94 166 MET A CA 1
ATOM 1186 C C . MET A 1 166 ? -35.497 -0.990 43.153 1.00 94.94 166 MET A C 1
ATOM 1188 O O . MET A 1 166 ? -35.185 -2.153 42.928 1.00 94.94 166 MET A O 1
ATOM 1192 N N . SER A 1 167 ? -34.630 0.010 43.025 1.00 95.50 167 SER A N 1
ATOM 1193 C CA . SER A 1 167 ? -33.226 -0.145 42.655 1.00 95.50 167 SER A CA 1
ATOM 1194 C C . SER A 1 167 ? -32.424 1.062 43.133 1.00 95.50 167 SER A C 1
ATOM 1196 O O . SER A 1 167 ? -32.995 2.089 43.509 1.00 95.50 167 SER A O 1
ATOM 1198 N N . CYS A 1 168 ? -31.101 0.959 43.085 1.00 96.50 168 CYS A N 1
ATOM 1199 C CA . CYS A 1 168 ? -30.208 2.090 43.312 1.00 96.50 168 CYS A CA 1
ATOM 1200 C C . CYS A 1 168 ? -29.715 2.679 41.987 1.00 96.50 168 CYS A C 1
ATOM 1202 O O . CYS A 1 168 ? -29.727 2.018 40.947 1.00 96.50 168 CYS A O 1
ATOM 1204 N N . LEU A 1 169 ? -29.303 3.942 42.029 1.00 95.50 169 LEU A N 1
ATOM 1205 C CA . LEU A 1 169 ? -28.691 4.665 40.921 1.00 95.50 169 LEU A CA 1
ATOM 1206 C C . LEU A 1 169 ? -27.173 4.493 40.988 1.00 95.50 169 LEU A C 1
ATOM 1208 O O . LEU A 1 169 ? -26.604 4.556 42.073 1.00 95.50 169 LEU A O 1
ATOM 1212 N N . ASN A 1 170 ? -26.503 4.323 39.849 1.00 95.94 170 ASN A N 1
ATOM 1213 C CA . ASN A 1 170 ? -25.040 4.356 39.810 1.00 95.94 170 ASN A CA 1
ATOM 1214 C C . ASN A 1 170 ? -24.529 5.764 40.121 1.00 95.94 170 ASN A C 1
ATOM 1216 O O . ASN A 1 170 ? -25.116 6.750 39.666 1.00 95.94 170 ASN A O 1
ATOM 1220 N N . CYS A 1 171 ? -23.402 5.859 40.825 1.00 95.19 171 CYS A N 1
ATOM 1221 C CA . CYS A 1 171 ? -22.716 7.128 41.004 1.00 95.19 171 CYS A CA 1
ATOM 1222 C C . CYS A 1 171 ? -22.390 7.755 39.638 1.00 95.19 171 CYS A C 1
ATOM 1224 O O . CYS A 1 171 ? -21.833 7.063 38.774 1.00 95.19 171 CYS A O 1
ATOM 1226 N N . PRO A 1 172 ? -22.733 9.040 39.421 1.00 94.69 172 PRO A N 1
ATOM 1227 C CA . PRO A 1 172 ? -22.373 9.761 38.206 1.00 94.69 172 PRO A CA 1
ATOM 1228 C C . PRO A 1 172 ? -20.858 9.773 37.982 1.00 94.69 172 PRO A C 1
ATOM 1230 O O . PRO A 1 172 ? -20.078 9.612 38.918 1.00 94.69 172 PRO A O 1
ATOM 1233 N N . ALA A 1 173 ? -20.431 9.994 36.738 1.00 93.88 173 ALA A N 1
ATOM 1234 C CA . ALA A 1 173 ? -19.007 10.081 36.429 1.00 93.88 173 ALA A CA 1
ATOM 1235 C C . ALA A 1 173 ? -18.330 11.200 37.250 1.00 93.88 173 ALA A C 1
ATOM 1237 O O . ALA A 1 173 ? -18.920 12.261 37.467 1.00 93.88 173 ALA A O 1
ATOM 1238 N N . GLY A 1 174 ? -17.107 10.954 37.726 1.00 93.31 174 GLY A N 1
ATOM 1239 C CA . GLY A 1 174 ? -16.386 11.865 38.629 1.00 93.31 174 GLY A CA 1
ATOM 1240 C C . GLY A 1 174 ? -16.831 11.802 40.098 1.00 93.31 174 GLY A C 1
ATOM 1241 O O . GLY A 1 174 ? -16.307 12.547 40.929 1.00 93.31 174 GLY A O 1
ATOM 1242 N N . GLN A 1 175 ? -17.766 10.915 40.449 1.00 94.88 175 GLN A N 1
ATOM 1243 C CA . GLN A 1 175 ? -18.180 10.664 41.828 1.00 94.88 175 GLN A CA 1
ATOM 1244 C C . GLN A 1 175 ? -18.089 9.175 42.162 1.00 94.88 175 GLN A C 1
ATOM 1246 O O . GLN A 1 175 ? -18.362 8.325 41.319 1.00 94.88 175 GLN A O 1
ATOM 1251 N N . SER A 1 176 ? -17.743 8.858 43.406 1.00 93.25 176 SER A N 1
ATOM 1252 C CA . SER A 1 176 ? -17.716 7.483 43.909 1.00 93.25 176 SER A CA 1
ATOM 1253 C C . SER A 1 176 ? -18.359 7.401 45.286 1.00 93.25 176 SER A C 1
ATOM 1255 O O . SER A 1 176 ? -18.674 8.421 45.911 1.00 93.25 176 SER A O 1
ATOM 1257 N N . GLN A 1 177 ? -18.604 6.177 45.743 1.00 92.81 177 GLN A N 1
ATOM 1258 C CA . GLN A 1 177 ? -19.117 5.939 47.079 1.00 92.81 177 GLN A CA 1
ATOM 1259 C C . GLN A 1 177 ? -18.596 4.605 47.611 1.00 92.81 177 GLN A C 1
ATOM 1261 O O . GLN A 1 177 ? -18.943 3.543 47.097 1.00 92.81 177 GLN A O 1
ATOM 1266 N N . SER A 1 178 ? -17.763 4.670 48.647 1.00 89.50 178 SER A N 1
ATOM 1267 C CA . SER A 1 178 ? -17.082 3.510 49.228 1.00 89.50 178 SER A CA 1
ATOM 1268 C C . SER A 1 178 ? -17.900 2.790 50.301 1.00 89.50 178 SER A C 1
ATOM 1270 O O . SER A 1 178 ? -17.560 1.666 50.668 1.00 89.50 178 SER A O 1
ATOM 1272 N N . ALA A 1 179 ? -18.981 3.402 50.791 1.00 91.12 179 ALA A N 1
ATOM 1273 C CA . ALA A 1 179 ? -19.875 2.809 51.779 1.00 91.12 179 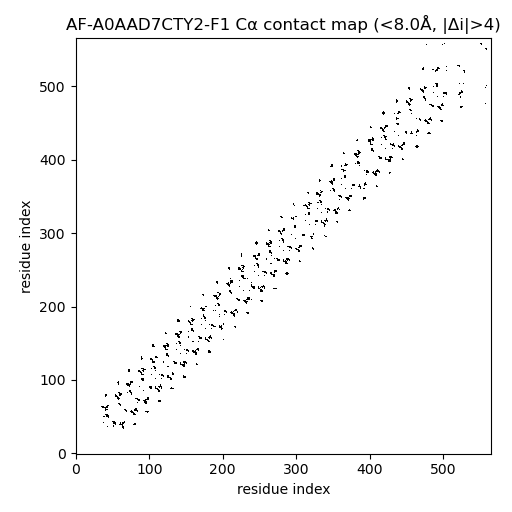ALA A CA 1
ATOM 1274 C C . ALA A 1 179 ? -21.186 2.312 51.149 1.00 91.12 179 ALA A C 1
ATOM 1276 O O . ALA A 1 179 ? -21.699 2.890 50.194 1.00 91.12 179 ALA A O 1
ATOM 1277 N N . THR A 1 180 ? -21.769 1.256 51.717 1.00 94.31 180 THR A N 1
ATOM 1278 C CA . THR A 1 180 ? -23.122 0.805 51.361 1.00 94.31 180 THR A CA 1
ATOM 1279 C C . THR A 1 180 ? -24.189 1.689 52.008 1.00 94.31 180 THR A C 1
ATOM 1281 O O . THR A 1 180 ? -23.938 2.318 53.039 1.00 94.31 180 THR A O 1
ATOM 1284 N N . GLY A 1 181 ? -25.403 1.693 51.459 1.00 94.00 181 GLY A N 1
ATOM 1285 C CA . GLY A 1 181 ? -26.560 2.326 52.100 1.00 94.00 181 GLY A CA 1
ATOM 1286 C C . GLY A 1 181 ? -26.655 3.844 51.912 1.00 94.00 181 GLY A C 1
ATOM 1287 O O . GLY A 1 181 ? -27.237 4.527 52.748 1.00 94.00 181 GLY A O 1
ATOM 1288 N N . GLN A 1 182 ? -26.028 4.393 50.873 1.00 95.38 182 GLN A N 1
ATOM 1289 C CA . GLN A 1 182 ? -25.773 5.831 50.769 1.00 95.38 182 GLN A CA 1
ATOM 1290 C C . GLN A 1 182 ? -26.839 6.563 49.953 1.00 95.38 182 GLN A C 1
ATOM 1292 O O . GLN A 1 182 ? -27.396 6.040 48.987 1.00 95.38 182 GLN A O 1
ATOM 1297 N N . THR A 1 183 ? -27.118 7.807 50.334 1.00 95.56 183 THR A N 1
ATOM 1298 C CA . THR A 1 183 ? -28.134 8.661 49.694 1.00 95.56 183 THR A CA 1
ATOM 1299 C C . THR A 1 183 ? -27.554 9.608 48.647 1.00 95.56 183 THR A C 1
ATOM 1301 O O . THR A 1 183 ? -28.311 10.237 47.913 1.00 95.56 183 THR A O 1
ATOM 1304 N N . SER A 1 184 ? -26.225 9.694 48.552 1.00 94.44 184 SER A N 1
ATOM 1305 C CA . SER A 1 184 ? -25.491 10.499 47.575 1.00 94.44 184 SER A CA 1
ATOM 1306 C C . SER A 1 184 ? -24.088 9.938 47.337 1.00 94.44 184 SER A C 1
ATOM 1308 O O . SER A 1 184 ? -23.536 9.231 48.185 1.00 94.44 184 SER A O 1
ATOM 1310 N N . CYS A 1 185 ? -23.489 10.301 46.207 1.00 95.12 185 CYS A N 1
ATOM 1311 C CA . CYS A 1 185 ? -22.083 10.033 45.911 1.00 95.12 185 CYS A CA 1
ATOM 1312 C C . CYS A 1 185 ? -21.224 11.268 46.198 1.00 95.12 185 CYS A C 1
ATOM 1314 O O . CYS A 1 185 ? -21.733 12.391 46.237 1.00 95.12 185 CYS A O 1
ATOM 1316 N N . VAL A 1 186 ? -19.925 11.061 46.416 1.00 92.94 186 VAL A N 1
ATOM 1317 C CA . VAL A 1 186 ? -18.976 12.140 46.719 1.00 92.94 186 VAL A CA 1
ATOM 1318 C C . VAL A 1 186 ? -18.040 12.400 45.533 1.00 92.94 186 VAL A C 1
ATOM 1320 O O . VAL A 1 186 ? -17.616 11.442 44.877 1.00 92.94 186 VAL A O 1
ATOM 1323 N N . PRO A 1 187 ? -17.691 13.669 45.232 1.00 93.50 187 PRO A N 1
ATOM 1324 C CA . PRO A 1 187 ? -16.703 13.992 44.206 1.00 93.50 187 PRO A CA 1
ATOM 1325 C C . PRO A 1 187 ? -15.379 13.279 44.463 1.00 93.50 187 PRO A C 1
ATOM 1327 O O . PRO A 1 187 ? -14.847 13.310 45.571 1.00 93.50 187 PRO A O 1
ATOM 1330 N N . THR A 1 188 ? -14.851 12.631 43.432 1.00 93.62 188 THR A N 1
ATOM 1331 C CA . THR A 1 188 ? -13.588 11.894 43.492 1.00 93.62 188 THR A CA 1
ATOM 1332 C C . THR A 1 188 ? -12.661 12.444 42.422 1.00 93.62 188 THR A C 1
ATOM 1334 O O . THR A 1 188 ? -12.964 12.391 41.232 1.00 93.62 188 THR A O 1
ATOM 1337 N N . VAL A 1 189 ? -11.530 13.006 42.844 1.00 93.56 189 VAL A N 1
ATOM 1338 C CA . VAL A 1 189 ? -10.557 13.605 41.927 1.00 93.56 189 VAL A CA 1
ATOM 1339 C C . VAL A 1 189 ? -9.559 12.539 41.501 1.00 93.56 189 VAL A C 1
ATOM 1341 O O . VAL A 1 189 ? -8.730 12.111 42.300 1.00 93.56 189 VAL A O 1
ATOM 1344 N N . CYS A 1 190 ? -9.617 12.135 40.234 1.00 94.69 190 CYS A N 1
ATOM 1345 C CA . CYS A 1 190 ? -8.608 11.248 39.669 1.00 94.69 190 CYS A CA 1
ATOM 1346 C C . CYS A 1 190 ? -7.320 12.001 39.329 1.00 94.69 190 CYS A C 1
ATOM 1348 O O . CYS A 1 190 ? -7.397 13.115 38.801 1.00 94.69 190 CYS A O 1
ATOM 1350 N N . PRO A 1 191 ? -6.139 11.428 39.612 1.00 95.56 191 PRO A N 1
ATOM 1351 C CA . PRO A 1 191 ? -4.882 11.985 39.131 1.00 95.56 191 PRO A CA 1
ATOM 1352 C C . PRO A 1 191 ? -4.815 11.933 37.595 1.00 95.56 191 PRO A C 1
ATOM 1354 O O . PRO A 1 191 ? -5.573 11.209 36.948 1.00 95.56 191 PRO A O 1
ATOM 1357 N N . ALA A 1 192 ? -3.891 12.699 37.006 1.00 94.62 192 ALA A N 1
ATOM 1358 C CA . ALA A 1 192 ? -3.601 12.600 35.577 1.00 94.62 192 ALA A CA 1
ATOM 1359 C C . ALA A 1 192 ? -3.242 11.149 35.203 1.00 94.62 192 ALA A C 1
ATOM 1361 O O . ALA A 1 192 ? -2.637 10.425 35.993 1.00 94.62 192 ALA A O 1
ATOM 1362 N N . GLY A 1 193 ? -3.623 10.731 33.999 1.00 93.69 193 GLY A N 1
ATOM 1363 C CA . GLY A 1 193 ? -3.513 9.349 33.531 1.00 93.69 193 GLY A CA 1
ATOM 1364 C C . GLY A 1 193 ? -4.656 8.438 33.974 1.00 93.69 193 GLY A C 1
ATOM 1365 O O . GLY A 1 193 ? -4.691 7.287 33.545 1.00 93.69 193 GLY A O 1
ATOM 1366 N N . GLN A 1 194 ? -5.606 8.928 34.773 1.00 96.75 194 GLN A N 1
ATOM 1367 C CA . GLN A 1 194 ? -6.767 8.158 35.211 1.00 96.75 194 GLN A CA 1
ATOM 1368 C C . GLN A 1 194 ? -8.085 8.900 34.974 1.00 96.75 194 GLN A C 1
ATOM 1370 O O . GLN A 1 194 ? -8.120 10.123 34.822 1.00 96.75 194 GLN A O 1
ATOM 1375 N N . TYR A 1 195 ? -9.185 8.150 34.963 1.00 96.25 195 TYR A N 1
ATOM 1376 C CA . TYR A 1 195 ? -10.536 8.670 34.788 1.00 96.25 195 TYR A CA 1
ATOM 1377 C C . TYR A 1 195 ? -11.554 7.905 35.637 1.00 96.25 195 TYR A C 1
ATOM 1379 O O . TYR A 1 195 ? -11.345 6.740 35.972 1.00 96.25 195 TYR A O 1
ATOM 1387 N N . LEU A 1 196 ? -12.674 8.546 35.979 1.00 96.44 196 LEU A N 1
ATOM 1388 C CA . LEU A 1 196 ? -13.765 7.902 36.719 1.00 96.44 196 LEU A CA 1
ATOM 1389 C C . LEU A 1 196 ? -15.076 7.946 35.927 1.00 96.44 196 LEU A C 1
ATOM 1391 O O . LEU A 1 196 ? -15.805 8.942 36.009 1.00 96.44 196 LEU A O 1
ATOM 1395 N N . PRO A 1 197 ? -15.398 6.889 35.160 1.00 95.25 197 PRO A N 1
ATOM 1396 C CA . PRO A 1 197 ? -16.682 6.788 34.488 1.00 95.25 197 PRO A CA 1
ATOM 1397 C C . PRO A 1 197 ? -17.786 6.413 35.491 1.00 95.25 197 PRO A C 1
ATOM 1399 O O . PRO A 1 197 ? -17.532 6.070 36.645 1.00 95.25 197 PRO A O 1
ATOM 1402 N N . THR A 1 198 ? -19.038 6.482 35.046 1.00 93.94 198 THR A N 1
ATOM 1403 C CA . THR A 1 198 ? -20.217 6.164 35.862 1.00 93.94 198 THR A CA 1
ATOM 1404 C C . THR A 1 198 ? -20.137 4.760 36.474 1.00 93.94 198 THR A C 1
ATOM 1406 O O . THR A 1 198 ? -19.819 3.794 35.783 1.00 93.94 198 THR A O 1
ATOM 1409 N N . GLY A 1 199 ? -20.485 4.642 37.759 1.00 89.00 199 GLY A N 1
ATOM 1410 C CA . GLY A 1 199 ? -20.608 3.356 38.461 1.00 89.00 199 GLY A CA 1
ATOM 1411 C C . GLY A 1 199 ? -19.297 2.704 38.918 1.00 89.00 199 GLY A C 1
ATOM 1412 O O . GLY A 1 199 ? -19.325 1.551 39.342 1.00 89.00 199 GLY A O 1
ATOM 1413 N N . GLN A 1 200 ? -18.164 3.409 38.857 1.00 91.38 200 GLN A N 1
ATOM 1414 C CA . GLN A 1 200 ? -16.867 2.907 39.328 1.00 91.38 200 GLN A CA 1
ATOM 1415 C C . GLN A 1 200 ? -16.534 3.362 40.760 1.00 91.38 200 GLN A C 1
ATOM 1417 O O . GLN A 1 200 ? -16.921 4.452 41.178 1.00 91.38 200 GLN A O 1
ATOM 1422 N N . SER A 1 201 ? -15.786 2.532 41.500 1.00 87.69 201 SER A N 1
ATOM 1423 C CA . SER A 1 201 ? -15.345 2.799 42.895 1.00 87.69 201 SER A CA 1
ATOM 1424 C C . SER A 1 201 ? -14.011 3.486 43.014 1.00 87.69 201 SER A C 1
ATOM 1426 O O . SER A 1 201 ? -13.675 4.010 44.072 1.00 87.69 201 SER A O 1
ATOM 1428 N N . SER A 1 202 ? -13.228 3.438 41.954 1.00 90.88 202 SER A N 1
ATOM 1429 C CA . SER A 1 202 ? -11.879 3.958 41.932 1.00 90.88 202 SER A CA 1
ATOM 1430 C C . SER A 1 202 ? -11.566 4.436 40.532 1.00 90.88 202 SER A C 1
ATOM 1432 O O . SER A 1 202 ? -12.143 3.968 39.549 1.00 90.88 202 SER A O 1
ATOM 1434 N N . CYS A 1 203 ? -10.631 5.370 40.460 1.00 94.75 203 CYS A N 1
ATOM 1435 C CA . CYS A 1 203 ? -10.101 5.856 39.205 1.00 94.75 203 CYS A CA 1
ATOM 1436 C C . CYS A 1 203 ? -9.520 4.693 38.395 1.00 94.75 203 CYS A C 1
ATOM 1438 O O . CYS A 1 203 ? -8.760 3.876 38.916 1.00 94.75 203 CYS A O 1
ATOM 1440 N N . LEU A 1 204 ? -9.926 4.608 37.133 1.00 95.25 204 LEU A N 1
ATOM 1441 C CA . LEU A 1 204 ? -9.413 3.648 36.171 1.00 95.25 204 LEU A CA 1
ATOM 1442 C C . LEU A 1 204 ? -8.260 4.280 35.407 1.00 95.25 204 LEU A C 1
ATOM 1444 O O . LEU A 1 204 ? -8.321 5.451 35.037 1.00 95.25 204 LEU A O 1
ATOM 1448 N N . ASP A 1 205 ? -7.232 3.493 35.129 1.00 96.06 205 ASP A N 1
ATOM 1449 C CA . ASP A 1 205 ? -6.142 3.919 34.264 1.00 96.06 205 ASP A CA 1
ATOM 1450 C C . ASP A 1 205 ? -6.633 4.161 32.838 1.00 96.06 205 ASP A C 1
ATOM 1452 O O . ASP A 1 205 ? -7.429 3.387 32.296 1.00 96.06 205 ASP A O 1
ATOM 1456 N N . CYS A 1 206 ? -6.122 5.217 32.202 1.00 96.25 206 CYS A N 1
ATOM 1457 C CA . CYS A 1 206 ? -6.301 5.389 30.770 1.00 96.25 206 CYS A CA 1
ATOM 1458 C C . CYS A 1 206 ? -5.703 4.176 30.046 1.00 96.25 206 CYS A C 1
ATOM 1460 O O . CYS A 1 206 ? -4.510 3.892 30.223 1.00 96.25 206 CYS A O 1
ATOM 1462 N N . PRO A 1 207 ? -6.503 3.443 29.253 1.00 95.69 207 PRO A N 1
ATOM 1463 C CA . PRO A 1 207 ? -5.994 2.309 28.501 1.00 95.69 207 PRO A CA 1
ATOM 1464 C C . PRO A 1 207 ? -5.020 2.786 27.419 1.00 95.69 207 PRO A C 1
ATOM 1466 O O . PRO A 1 207 ? -5.008 3.960 27.042 1.00 95.69 207 PRO A O 1
ATOM 1469 N N . ALA A 1 208 ? -4.223 1.855 26.892 1.00 94.62 208 ALA A N 1
ATOM 1470 C CA . ALA A 1 208 ? -3.346 2.139 25.764 1.00 94.62 208 ALA A CA 1
ATOM 1471 C C . ALA A 1 208 ? -4.134 2.758 24.593 1.00 94.62 208 ALA A C 1
ATOM 1473 O O . ALA A 1 208 ? -5.299 2.435 24.355 1.00 94.62 208 ALA A O 1
ATOM 1474 N N . GLY A 1 209 ? -3.486 3.671 23.876 1.00 94.25 209 GLY A N 1
ATOM 1475 C CA . GLY A 1 209 ? -4.083 4.497 22.831 1.00 94.25 209 GLY A CA 1
ATOM 1476 C C . GLY A 1 209 ? -4.762 5.760 23.362 1.00 94.25 209 GLY A C 1
ATOM 1477 O O . GLY A 1 209 ? -5.268 6.550 22.566 1.00 94.25 209 GLY A O 1
ATOM 1478 N N . GL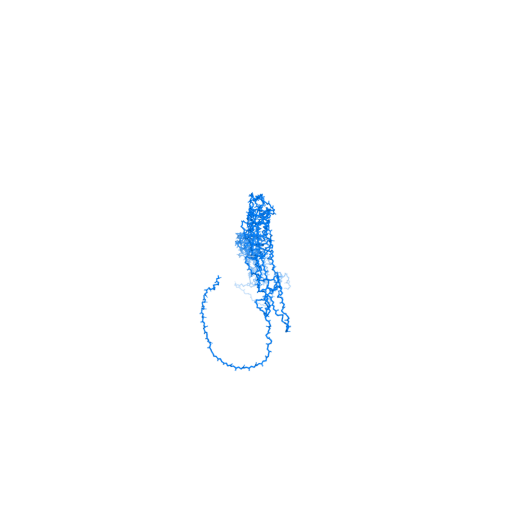N A 1 210 ? -4.777 5.979 24.680 1.00 96.69 210 GLN A N 1
ATOM 1479 C CA . GLN A 1 210 ? -5.411 7.135 25.312 1.00 96.69 210 GLN A CA 1
ATOM 1480 C C . GLN A 1 210 ? -4.508 7.748 26.383 1.00 96.69 210 GLN A C 1
ATOM 1482 O O . GLN A 1 210 ? -3.641 7.085 26.951 1.00 96.69 210 GLN A O 1
ATOM 1487 N N . TYR A 1 211 ? -4.730 9.022 26.682 1.00 96.00 211 TYR A N 1
ATOM 1488 C CA . TYR A 1 211 ? -4.026 9.749 27.732 1.00 96.00 211 TYR A CA 1
ATOM 1489 C C . TYR A 1 211 ? -4.970 10.713 28.443 1.00 96.00 211 TYR A C 1
ATOM 1491 O O . TYR A 1 211 ? -6.012 11.098 27.913 1.00 96.00 211 TYR A O 1
ATOM 1499 N N . GLN A 1 212 ? -4.593 11.150 29.638 1.00 96.81 212 GLN A N 1
ATOM 1500 C CA . GLN A 1 212 ? -5.312 12.199 30.340 1.00 96.81 212 GLN A CA 1
ATOM 1501 C C . GLN A 1 212 ? -4.341 13.111 31.083 1.00 96.81 212 GLN A C 1
ATOM 1503 O O . GLN A 1 212 ? -3.679 12.690 32.025 1.00 96.81 212 GLN A O 1
ATOM 1508 N N . SER A 1 213 ? -4.254 14.369 30.659 1.00 94.88 213 SER A N 1
ATOM 1509 C CA . SER A 1 213 ? -3.329 15.352 31.228 1.00 94.88 213 SER A CA 1
ATOM 1510 C C . SER A 1 213 ? -3.904 16.179 32.369 1.00 94.88 213 SER A C 1
ATOM 1512 O O . SER A 1 213 ? -3.155 16.867 33.058 1.00 94.88 213 SER A O 1
ATOM 1514 N N . GLN A 1 214 ? -5.219 16.143 32.567 1.00 94.44 214 GLN A N 1
ATOM 1515 C CA . GLN A 1 214 ? -5.906 16.901 33.609 1.00 94.44 214 GLN A CA 1
ATOM 1516 C C . GLN A 1 214 ? -6.396 15.975 34.726 1.00 94.44 214 GLN A C 1
ATOM 1518 O O . GLN A 1 214 ? -6.713 14.812 34.495 1.00 94.44 214 GLN A O 1
ATOM 1523 N N . THR A 1 215 ? -6.477 16.497 35.948 1.00 94.12 215 THR A N 1
ATOM 1524 C CA . THR A 1 215 ? -7.060 15.781 37.089 1.00 94.12 215 THR A CA 1
ATOM 1525 C C . THR A 1 215 ? -8.591 15.859 37.074 1.00 94.12 215 THR A C 1
ATOM 1527 O O . THR A 1 215 ? -9.174 16.751 36.456 1.00 94.12 215 THR A O 1
ATOM 1530 N N . GLY A 1 216 ? -9.256 14.922 37.755 1.00 92.44 216 GLY A N 1
ATOM 1531 C CA . GLY A 1 216 ? -10.712 14.925 37.956 1.00 92.44 216 GLY A CA 1
ATOM 1532 C C . GLY A 1 216 ? -11.541 14.562 36.721 1.00 92.44 216 GLY A C 1
ATOM 1533 O O . GLY A 1 216 ? -12.715 14.911 36.648 1.00 92.44 216 GLY A O 1
ATOM 1534 N N . GLN A 1 217 ? -10.940 13.893 35.741 1.00 95.62 217 GLN A N 1
ATOM 1535 C CA . GLN A 1 217 ? -11.569 13.647 34.448 1.00 95.62 217 GLN A CA 1
ATOM 1536 C C . GLN A 1 217 ? -12.432 12.384 34.451 1.00 95.62 217 GLN A C 1
ATOM 1538 O O . GLN A 1 217 ? -12.193 11.424 35.184 1.00 95.62 217 GLN A O 1
ATOM 1543 N N . THR A 1 218 ? -13.462 12.388 33.612 1.00 95.94 218 THR A N 1
ATOM 1544 C CA . THR A 1 218 ? -14.454 11.304 33.506 1.00 95.94 218 THR A CA 1
ATOM 1545 C C . THR A 1 218 ? -14.233 10.400 32.299 1.00 95.94 218 THR A C 1
ATOM 1547 O O . THR A 1 218 ? -14.914 9.389 32.149 1.00 95.94 218 THR A O 1
ATOM 1550 N N . SER A 1 219 ? -13.278 10.758 31.440 1.00 96.00 219 SER A N 1
ATOM 1551 C CA . SER A 1 219 ? -12.838 9.991 30.276 1.00 96.00 219 SER A CA 1
ATOM 1552 C C . SER A 1 219 ? -11.388 10.343 29.933 1.00 96.00 219 SER A C 1
ATOM 1554 O O . SER A 1 219 ? -10.849 11.346 30.414 1.00 96.00 219 SER A O 1
ATOM 1556 N N . CYS A 1 220 ? -10.752 9.514 29.109 1.00 96.88 220 CYS A N 1
ATOM 1557 C CA . CYS A 1 220 ? -9.426 9.785 28.567 1.00 96.88 220 CYS A CA 1
ATOM 1558 C C . CYS A 1 220 ? -9.521 10.320 27.136 1.00 96.88 220 CYS A C 1
ATOM 1560 O O . CYS A 1 220 ? -10.457 10.024 26.392 1.00 96.88 220 CYS A O 1
ATOM 1562 N N . THR A 1 221 ? -8.524 11.103 26.750 1.00 96.56 221 THR A N 1
ATOM 1563 C CA . THR A 1 221 ? -8.374 11.645 25.404 1.00 96.56 221 THR A CA 1
ATOM 1564 C C . THR A 1 221 ? -7.713 10.605 24.509 1.00 96.56 221 THR A C 1
ATOM 1566 O O . THR A 1 221 ? -6.679 10.039 24.862 1.00 96.56 221 THR A O 1
ATOM 1569 N N . LEU A 1 222 ? -8.290 10.353 23.335 1.00 96.56 222 LEU A N 1
ATOM 1570 C CA . LEU A 1 222 ? -7.716 9.437 22.351 1.00 96.56 222 LEU A CA 1
ATOM 1571 C C . LEU A 1 222 ? -6.442 10.024 21.732 1.00 96.56 222 LEU A C 1
ATOM 1573 O O . LEU A 1 222 ? -6.394 11.215 21.417 1.00 96.56 222 LEU A O 1
ATOM 1577 N N . CYS A 1 223 ? -5.447 9.178 21.467 1.00 96.31 223 CYS A N 1
ATOM 1578 C CA . CYS A 1 223 ? -4.323 9.566 20.623 1.00 96.31 223 CYS A CA 1
ATOM 1579 C C . CYS A 1 223 ? -4.824 9.971 19.222 1.00 96.31 223 CYS A C 1
ATOM 1581 O O . CYS A 1 223 ? -5.644 9.250 18.643 1.00 96.31 223 CYS A O 1
ATOM 1583 N N . PRO A 1 224 ? -4.382 11.113 18.668 1.00 95.38 224 PRO A N 1
ATOM 1584 C CA . PRO A 1 224 ? -4.831 11.574 17.357 1.00 95.38 224 PRO A CA 1
ATOM 1585 C C . PRO A 1 224 ? -4.345 10.657 16.222 1.00 95.38 224 PRO A C 1
ATOM 1587 O O . PRO A 1 224 ? -3.369 9.921 16.368 1.00 95.38 224 PRO A O 1
ATOM 1590 N N . ALA A 1 225 ? -5.001 10.729 15.059 1.00 94.88 225 ALA A N 1
ATOM 1591 C CA . ALA A 1 225 ? -4.517 10.057 13.853 1.00 94.88 225 ALA A CA 1
ATOM 1592 C C . ALA A 1 225 ? -3.074 10.497 13.531 1.00 94.88 225 ALA A C 1
ATOM 1594 O O . ALA A 1 225 ? -2.681 11.630 13.807 1.00 94.88 225 ALA A O 1
ATOM 1595 N N . GLY A 1 226 ? -2.284 9.582 12.975 1.00 94.31 226 GLY A N 1
ATOM 1596 C CA . GLY A 1 226 ? -0.842 9.737 12.787 1.00 94.31 226 GLY A CA 1
ATOM 1597 C C . GLY A 1 226 ? -0.000 9.356 14.008 1.00 94.31 226 GLY A C 1
ATOM 1598 O O . GLY A 1 226 ? 1.221 9.274 13.892 1.00 94.31 226 GLY A O 1
ATOM 1599 N N . THR A 1 227 ? -0.615 9.071 15.159 1.00 95.62 227 THR A N 1
ATOM 1600 C CA . THR A 1 227 ? 0.094 8.695 16.390 1.00 95.62 227 THR A CA 1
ATOM 1601 C C . THR A 1 227 ? -0.409 7.378 16.974 1.00 95.62 227 THR A C 1
ATOM 1603 O O . THR A 1 227 ? -1.527 6.945 16.689 1.00 95.62 227 THR A O 1
ATOM 1606 N N . ALA A 1 228 ? 0.416 6.747 17.806 1.00 95.62 228 ALA A N 1
ATOM 1607 C CA . ALA A 1 228 ? 0.064 5.556 18.564 1.00 95.62 228 ALA A CA 1
ATOM 1608 C C . ALA A 1 228 ? 0.603 5.638 19.999 1.00 95.62 228 ALA A C 1
ATOM 1610 O O . ALA A 1 228 ? 1.737 6.063 20.216 1.00 95.62 228 ALA A O 1
ATOM 1611 N N . GLY A 1 229 ? -0.205 5.226 20.978 1.00 94.81 229 GLY A N 1
ATOM 1612 C CA . GLY A 1 229 ? 0.182 5.208 22.392 1.00 94.81 229 GLY A CA 1
ATOM 1613 C C . GLY A 1 229 ? 0.169 3.792 22.955 1.00 94.81 229 GLY A C 1
ATOM 1614 O O . GLY A 1 229 ? -0.898 3.220 23.146 1.00 94.81 229 GLY A O 1
ATOM 1615 N N . SER A 1 230 ? 1.328 3.206 23.245 1.00 91.50 230 SER A N 1
ATOM 1616 C CA . SER A 1 230 ? 1.411 1.813 23.716 1.00 91.50 230 SER A CA 1
ATOM 1617 C C . SER A 1 230 ? 1.299 1.650 25.238 1.00 91.50 230 SER A C 1
ATOM 1619 O O . SER A 1 230 ? 1.091 0.539 25.716 1.00 91.50 230 SER A O 1
ATOM 1621 N N . GLY A 1 231 ? 1.471 2.728 26.008 1.00 89.06 231 GLY A N 1
ATOM 1622 C CA . GLY A 1 231 ? 1.454 2.691 27.472 1.00 89.06 231 GLY A CA 1
ATOM 1623 C C . GLY A 1 231 ? 0.064 2.905 28.076 1.00 89.06 231 GLY A C 1
ATOM 1624 O O . GLY A 1 231 ? -0.781 3.566 27.480 1.00 89.06 231 GLY A O 1
ATOM 1625 N N . THR A 1 232 ? -0.153 2.384 29.284 1.00 91.44 232 THR A N 1
ATOM 1626 C CA . THR A 1 232 ? -1.318 2.688 30.134 1.00 91.44 232 THR A CA 1
ATOM 1627 C C . THR A 1 232 ? -1.028 3.878 31.051 1.00 91.44 232 THR A C 1
ATOM 1629 O O . THR A 1 232 ? 0.130 4.277 31.202 1.00 91.44 232 THR A O 1
ATOM 1632 N N . SER A 1 233 ? -2.069 4.463 31.646 1.00 91.31 233 SER A N 1
ATOM 1633 C CA . SER A 1 233 ? -1.975 5.570 32.619 1.00 91.31 233 SER A CA 1
ATOM 1634 C C . SER A 1 233 ? -1.220 6.801 32.107 1.00 91.31 233 SER A C 1
ATOM 1636 O O . SER A 1 233 ? -0.530 7.492 32.857 1.00 91.31 233 SER A O 1
ATOM 1638 N N . GLN A 1 234 ? -1.303 7.071 30.805 1.00 93.88 234 GLN A N 1
ATOM 1639 C CA . GLN A 1 234 ? -0.508 8.121 30.180 1.00 93.88 234 GLN A CA 1
ATOM 1640 C C . GLN A 1 234 ? -1.021 9.510 30.558 1.00 93.88 234 GLN A C 1
ATOM 1642 O O . GLN A 1 234 ? -2.209 9.808 30.446 1.00 93.88 234 GLN A O 1
ATOM 1647 N N . THR A 1 235 ? -0.107 10.382 30.978 1.00 92.69 235 THR A N 1
ATOM 1648 C CA . THR A 1 235 ? -0.431 11.699 31.550 1.00 92.69 235 THR A CA 1
ATOM 1649 C C . THR A 1 235 ? -0.294 12.853 30.559 1.00 92.69 235 THR A C 1
ATOM 1651 O O . THR A 1 235 ? -0.521 14.005 30.913 1.00 92.69 235 THR A O 1
ATOM 1654 N N . SER A 1 236 ? 0.108 12.600 29.312 1.00 91.31 236 SER A N 1
ATOM 1655 C CA . SER A 1 236 ? 0.309 13.664 28.324 1.00 91.31 236 SER A CA 1
ATOM 1656 C C . SER A 1 236 ? 0.112 13.172 26.897 1.00 91.31 236 SER A C 1
ATOM 1658 O O . SER A 1 236 ? 0.270 11.986 26.614 1.00 91.31 236 SER A O 1
ATOM 1660 N N . SER A 1 237 ? -0.174 14.107 25.988 1.00 90.44 237 SER A N 1
ATOM 1661 C CA . SER A 1 237 ? -0.255 13.836 24.548 1.00 90.44 237 SER A CA 1
ATOM 1662 C C . SER A 1 237 ? 1.069 13.344 23.964 1.00 90.44 237 SER A C 1
ATOM 1664 O O . SER A 1 237 ? 1.062 12.655 22.953 1.00 90.44 237 SER A O 1
ATOM 1666 N N . SER A 1 238 ? 2.200 13.635 24.613 1.00 89.50 238 SER A N 1
ATOM 1667 C CA . SER A 1 238 ? 3.531 13.150 24.231 1.00 89.50 238 SER A CA 1
ATOM 1668 C C . SER A 1 238 ? 3.654 11.625 24.283 1.00 89.50 238 SER A C 1
ATOM 1670 O O . SER A 1 238 ? 4.544 11.060 23.654 1.00 89.50 238 SER A O 1
ATOM 1672 N N . ALA A 1 239 ? 2.762 10.954 25.019 1.00 89.88 239 ALA A N 1
ATOM 1673 C CA . ALA A 1 239 ? 2.651 9.500 25.024 1.00 89.88 239 ALA A CA 1
ATOM 1674 C C . ALA A 1 239 ? 2.151 8.927 23.690 1.00 89.88 239 ALA A C 1
ATOM 1676 O O . ALA A 1 239 ? 2.367 7.751 23.397 1.00 89.88 239 ALA A O 1
ATOM 1677 N N . CYS A 1 240 ? 1.474 9.751 22.890 1.00 94.75 240 CYS A N 1
ATOM 1678 C CA . CYS A 1 240 ? 1.059 9.418 21.543 1.00 94.75 240 CYS A CA 1
ATOM 1679 C C . CYS A 1 240 ? 2.240 9.668 20.602 1.00 94.75 240 CYS A C 1
ATOM 1681 O O . CYS A 1 240 ? 2.477 10.782 20.133 1.00 94.75 240 CYS A O 1
ATOM 1683 N N . VAL A 1 241 ? 3.014 8.616 20.355 1.00 95.25 241 VAL A N 1
ATOM 1684 C CA . VAL A 1 241 ? 4.220 8.684 19.533 1.00 95.25 241 VAL A CA 1
ATOM 1685 C C . VAL A 1 241 ? 3.818 8.759 18.065 1.00 95.25 241 VAL A C 1
ATOM 1687 O O . VAL A 1 241 ? 2.995 7.973 17.597 1.00 95.25 241 VAL A O 1
ATOM 1690 N N . ASN A 1 242 ? 4.400 9.704 17.326 1.00 95.62 242 ASN A N 1
ATOM 1691 C CA . ASN A 1 242 ? 4.181 9.809 15.888 1.00 95.62 242 ASN A CA 1
ATOM 1692 C C . ASN A 1 242 ? 4.614 8.527 15.177 1.00 95.62 242 ASN A C 1
ATOM 1694 O O . ASN A 1 242 ? 5.709 8.014 15.422 1.00 95.62 242 ASN A O 1
ATOM 1698 N N . CYS A 1 243 ? 3.799 8.063 14.234 1.00 96.44 243 CYS A N 1
ATOM 1699 C CA . CYS A 1 243 ? 4.183 6.946 13.389 1.00 96.44 243 CYS A CA 1
ATOM 1700 C C . CYS A 1 243 ? 5.431 7.310 12.578 1.00 96.44 243 CYS A C 1
ATOM 1702 O O . CYS A 1 243 ? 5.429 8.347 11.907 1.00 96.44 243 CYS A O 1
ATOM 1704 N N . PRO A 1 244 ? 6.505 6.504 12.641 1.00 96.19 244 PRO A N 1
ATOM 1705 C CA . PRO A 1 244 ? 7.710 6.776 11.873 1.00 96.19 244 PRO A CA 1
ATOM 1706 C C . PRO A 1 244 ? 7.436 6.644 10.370 1.00 96.19 244 PRO A C 1
ATOM 1708 O O . PRO A 1 244 ? 6.461 6.016 9.951 1.00 96.19 244 PRO A O 1
ATOM 1711 N N . THR A 1 245 ? 8.327 7.199 9.548 1.00 95.44 245 THR A N 1
ATOM 1712 C CA . THR A 1 245 ? 8.272 7.030 8.089 1.00 95.44 245 THR A CA 1
ATOM 1713 C C . THR A 1 245 ? 8.175 5.553 7.706 1.00 95.44 245 THR A C 1
ATOM 1715 O O . THR A 1 245 ? 8.816 4.701 8.320 1.00 95.44 245 THR A O 1
ATOM 1718 N N . GLY A 1 246 ? 7.374 5.245 6.690 1.00 94.19 246 GLY A N 1
ATOM 1719 C CA . GLY A 1 246 ? 7.028 3.871 6.318 1.00 94.19 246 GLY A CA 1
ATOM 1720 C C . GLY A 1 246 ? 5.858 3.274 7.102 1.00 94.19 246 GLY A C 1
ATOM 1721 O O . GLY A 1 246 ? 5.307 2.253 6.681 1.00 94.19 246 GLY A O 1
ATOM 1722 N N . GLN A 1 247 ? 5.410 3.923 8.175 1.00 96.75 247 GLN A N 1
ATOM 1723 C CA . GLN A 1 247 ? 4.199 3.572 8.912 1.00 96.75 247 GLN A CA 1
ATOM 1724 C C . GLN A 1 247 ? 3.180 4.718 8.876 1.00 96.75 247 GLN A C 1
ATOM 1726 O O . GLN A 1 247 ? 3.487 5.850 8.490 1.00 96.75 247 GLN A O 1
ATOM 1731 N N . PHE A 1 248 ? 1.942 4.405 9.241 1.00 96.31 248 PHE A N 1
ATOM 1732 C CA . PHE A 1 248 ? 0.840 5.354 9.296 1.00 96.31 248 PHE A CA 1
ATOM 1733 C C . PHE A 1 248 ? -0.199 4.934 10.339 1.00 96.31 248 PHE A C 1
ATOM 1735 O O . PHE A 1 248 ? -0.230 3.782 10.781 1.00 96.31 248 PHE A O 1
ATOM 1742 N N . GLN A 1 249 ? -1.087 5.856 10.702 1.00 96.62 249 GLN A N 1
ATOM 1743 C CA . GLN A 1 249 ? -2.278 5.535 11.479 1.00 96.62 249 GLN A CA 1
ATOM 1744 C C . GLN A 1 249 ? -3.440 6.455 11.093 1.00 96.62 249 GLN A C 1
ATOM 1746 O O . GLN A 1 249 ? -3.363 7.665 11.275 1.00 96.62 249 GLN A O 1
ATOM 1751 N N . ASN A 1 250 ? -4.515 5.889 10.550 1.00 95.19 250 ASN A N 1
ATOM 1752 C CA . ASN A 1 250 ? -5.668 6.647 10.053 1.00 95.19 250 ASN A CA 1
ATOM 1753 C C . ASN A 1 250 ? -6.823 6.747 11.063 1.00 95.19 250 ASN A C 1
ATOM 1755 O O . ASN A 1 250 ? -7.788 7.467 10.813 1.00 95.19 250 ASN A O 1
ATOM 1759 N N . GLN A 1 251 ? -6.731 6.048 12.195 1.00 94.50 251 GLN A N 1
ATOM 1760 C CA . GLN A 1 251 ? -7.734 6.062 13.258 1.00 94.50 251 GLN A CA 1
ATOM 1761 C C . GLN A 1 251 ? -7.174 6.686 14.540 1.00 94.50 251 GLN A C 1
ATOM 1763 O O . GLN A 1 251 ? -5.990 6.576 14.843 1.00 94.50 251 GLN A O 1
ATOM 1768 N N . THR A 1 252 ? -8.039 7.328 15.321 1.00 95.62 252 THR A N 1
ATOM 1769 C CA . THR A 1 252 ? -7.700 7.807 16.667 1.00 95.62 252 THR A CA 1
ATOM 1770 C C . THR A 1 252 ? -7.726 6.664 17.680 1.00 95.62 252 THR A C 1
ATOM 1772 O O . THR A 1 252 ? -8.455 5.691 17.494 1.00 95.62 252 THR A O 1
ATOM 1775 N N . GLY A 1 253 ? -7.010 6.807 18.794 1.00 94.56 253 GLY A N 1
ATOM 1776 C CA . GLY A 1 253 ? -7.098 5.875 19.923 1.00 94.56 253 GLY A CA 1
ATOM 1777 C C . GLY A 1 253 ? -6.279 4.597 19.753 1.00 94.56 253 GLY A C 1
ATOM 1778 O O . GLY A 1 253 ? -6.566 3.594 20.397 1.00 94.56 253 GLY A O 1
ATOM 1779 N N . GLN A 1 254 ? -5.307 4.606 18.845 1.00 95.69 254 GLN A N 1
ATOM 1780 C CA . GLN A 1 254 ? -4.608 3.402 18.417 1.00 95.69 254 GLN A CA 1
ATOM 1781 C C . GLN A 1 254 ? -3.353 3.156 19.250 1.00 95.69 254 GLN A C 1
ATOM 1783 O O . GLN A 1 254 ? -2.666 4.084 19.682 1.00 95.69 254 GLN A O 1
ATOM 1788 N N . THR A 1 255 ? -3.057 1.881 19.479 1.00 95.94 255 THR A N 1
ATOM 1789 C CA . THR A 1 255 ? -1.925 1.445 20.308 1.00 95.94 255 THR A CA 1
ATOM 1790 C C . THR A 1 255 ? -0.660 1.204 19.495 1.00 95.94 255 THR A C 1
ATOM 1792 O O . THR A 1 255 ? 0.442 1.237 20.040 1.00 95.94 255 THR A O 1
ATOM 1795 N N . THR A 1 256 ? -0.807 1.000 18.184 1.00 95.25 256 THR A N 1
ATOM 1796 C CA . THR A 1 256 ? 0.285 0.722 17.249 1.00 95.25 256 THR A CA 1
ATOM 1797 C C . THR A 1 256 ? 0.096 1.457 15.927 1.00 95.25 256 THR A C 1
ATOM 1799 O O . THR A 1 256 ? -1.026 1.721 15.487 1.00 95.25 256 THR A O 1
ATOM 1802 N N . CYS A 1 257 ? 1.208 1.734 15.256 1.00 96.44 257 CYS A N 1
ATOM 1803 C CA . CYS A 1 257 ? 1.223 2.229 13.888 1.00 96.44 257 CYS A CA 1
ATOM 1804 C C . CYS A 1 257 ? 1.165 1.062 12.895 1.00 96.44 257 CYS A C 1
ATOM 1806 O O . CYS A 1 257 ? 1.781 0.018 13.107 1.00 96.44 257 CYS A O 1
ATOM 1808 N N . SER A 1 258 ? 0.416 1.240 11.809 1.00 95.62 258 SER A N 1
ATOM 1809 C CA . SER A 1 258 ? 0.304 0.251 10.736 1.00 95.62 258 SER A CA 1
ATOM 1810 C C . SER A 1 258 ? 1.416 0.455 9.714 1.00 95.62 258 SER A C 1
ATOM 1812 O O . SER A 1 258 ? 1.741 1.586 9.353 1.00 95.62 258 SER A O 1
ATOM 1814 N N . THR A 1 259 ? 2.007 -0.629 9.218 1.00 96.31 259 THR A N 1
ATOM 1815 C CA . THR A 1 259 ? 2.979 -0.554 8.124 1.00 96.31 259 THR A CA 1
ATOM 1816 C C . THR A 1 259 ? 2.276 -0.227 6.812 1.00 96.31 259 THR A C 1
ATOM 1818 O O . THR A 1 259 ? 1.188 -0.726 6.524 1.00 96.31 259 THR A O 1
ATOM 1821 N N . THR A 1 260 ? 2.897 0.624 5.995 1.00 96.06 260 THR A N 1
ATOM 1822 C CA . THR A 1 260 ? 2.425 0.869 4.625 1.00 96.06 260 THR A CA 1
ATOM 1823 C C . THR A 1 260 ? 2.441 -0.444 3.831 1.00 96.06 260 THR A C 1
ATOM 1825 O O . THR A 1 260 ? 3.450 -1.149 3.871 1.00 96.06 260 THR A O 1
ATOM 1828 N N . PRO A 1 261 ? 1.352 -0.827 3.143 1.00 96.50 261 PRO A N 1
ATOM 1829 C CA . PRO A 1 261 ? 1.350 -2.021 2.303 1.00 96.50 261 PRO A CA 1
ATOM 1830 C C . PRO A 1 261 ? 2.245 -1.828 1.069 1.00 96.50 261 PRO A C 1
ATOM 1832 O O . PRO A 1 261 ? 2.567 -0.701 0.693 1.00 96.50 261 PRO A O 1
ATOM 1835 N N . ALA A 1 262 ? 2.630 -2.929 0.416 1.00 95.69 262 ALA A N 1
ATOM 1836 C CA . ALA A 1 262 ? 3.355 -2.865 -0.853 1.00 95.69 262 ALA A CA 1
ATOM 1837 C C . ALA A 1 262 ? 2.571 -2.032 -1.888 1.00 95.69 262 ALA A C 1
ATOM 1839 O O . ALA A 1 262 ? 1.341 -2.059 -1.920 1.00 95.69 262 ALA A O 1
ATOM 1840 N N . GLY A 1 263 ? 3.293 -1.278 -2.715 1.00 94.88 263 GLY A N 1
ATOM 1841 C CA . GLY A 1 263 ? 2.736 -0.290 -3.641 1.00 94.88 263 GLY A CA 1
ATOM 1842 C C . GLY A 1 263 ? 2.474 1.084 -3.019 1.00 94.88 263 GLY A C 1
ATOM 1843 O O . GLY A 1 263 ? 2.129 2.017 -3.742 1.00 94.88 263 GLY A O 1
ATOM 1844 N N . PHE A 1 264 ? 2.672 1.242 -1.708 1.00 97.12 264 PHE A N 1
ATOM 1845 C CA . PHE A 1 264 ? 2.477 2.496 -0.988 1.00 97.12 264 PHE A CA 1
ATOM 1846 C C . PHE A 1 264 ? 3.717 2.871 -0.170 1.00 97.12 264 PHE A C 1
ATOM 1848 O O . PHE A 1 264 ? 4.571 2.036 0.124 1.00 97.12 264 PHE A O 1
ATOM 1855 N N . TYR A 1 265 ? 3.799 4.141 0.218 1.00 96.25 265 TYR A N 1
ATOM 1856 C CA . TYR A 1 265 ? 4.856 4.687 1.060 1.00 96.25 265 TYR A CA 1
ATOM 1857 C C . TYR A 1 265 ? 4.314 5.734 2.043 1.00 96.25 265 TYR A C 1
ATOM 1859 O O . TYR A 1 265 ? 3.178 6.195 1.928 1.00 96.25 265 TYR A O 1
ATOM 1867 N N . SER A 1 266 ? 5.122 6.109 3.034 1.00 96.44 266 SER A N 1
ATOM 1868 C CA . SER A 1 266 ? 4.838 7.217 3.957 1.00 96.44 266 SER A CA 1
ATOM 1869 C C . SER A 1 266 ? 6.134 7.973 4.231 1.00 96.44 266 SER A C 1
ATOM 1871 O O . SER A 1 266 ? 7.002 7.488 4.957 1.00 96.44 266 SER A O 1
ATOM 1873 N N . ASN A 1 267 ? 6.289 9.145 3.617 1.00 95.25 267 ASN A N 1
ATOM 1874 C CA . ASN A 1 267 ? 7.505 9.961 3.707 1.00 95.25 267 ASN A CA 1
ATOM 1875 C C . ASN A 1 267 ? 7.486 10.972 4.861 1.00 95.25 267 ASN A C 1
ATOM 1877 O O . ASN A 1 267 ? 8.408 11.777 4.981 1.00 95.25 267 ASN A O 1
ATOM 1881 N N . VAL A 1 268 ? 6.440 10.957 5.686 1.00 94.38 268 VAL A N 1
ATOM 1882 C CA . VAL A 1 268 ? 6.268 11.885 6.803 1.00 94.38 268 VAL A CA 1
ATOM 1883 C C . VAL A 1 268 ? 6.152 11.125 8.115 1.00 94.38 268 VAL A C 1
ATOM 1885 O O . VAL A 1 268 ? 5.488 10.094 8.207 1.00 94.38 268 VAL A O 1
ATOM 1888 N N . THR A 1 269 ? 6.785 11.664 9.151 1.00 94.62 269 THR A N 1
ATOM 1889 C CA . THR A 1 269 ? 6.518 11.260 10.530 1.00 94.62 269 THR A CA 1
ATOM 1890 C C . THR A 1 269 ? 5.127 11.758 10.916 1.00 94.62 269 THR A C 1
ATOM 1892 O O . THR A 1 269 ? 4.805 12.920 10.676 1.00 94.62 269 THR A O 1
ATOM 1895 N N . GLY A 1 270 ? 4.297 10.896 11.499 1.00 92.81 270 GLY A N 1
ATOM 1896 C CA . GLY A 1 270 ? 2.910 11.233 11.823 1.00 92.81 270 GLY A CA 1
ATOM 1897 C C . GLY A 1 270 ? 1.921 11.037 10.667 1.00 92.81 270 GLY A C 1
ATOM 1898 O O . GLY A 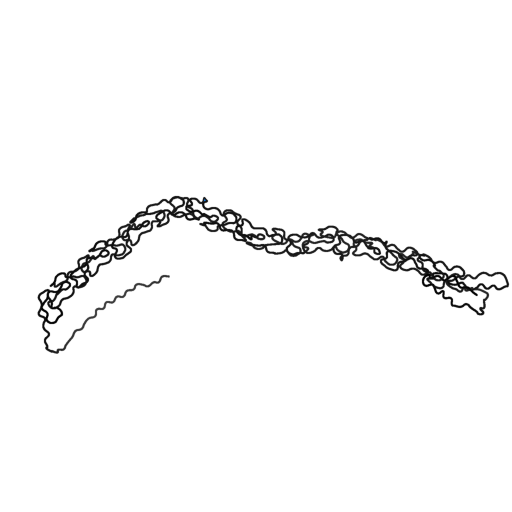1 270 ? 0.874 11.679 10.642 1.00 92.81 270 GLY A O 1
ATOM 1899 N N . GLY A 1 271 ? 2.244 10.192 9.681 1.00 92.81 271 GLY A N 1
ATOM 1900 C CA . GLY A 1 271 ? 1.378 9.952 8.522 1.00 92.81 271 GLY A CA 1
ATOM 1901 C C . GLY A 1 271 ? -0.007 9.412 8.903 1.00 92.81 271 GLY A C 1
ATOM 1902 O O . GLY A 1 271 ? -0.123 8.421 9.626 1.00 92.81 271 GLY A O 1
ATOM 1903 N N . ASN A 1 272 ? -1.067 10.031 8.378 1.00 92.06 272 ASN A N 1
ATOM 1904 C CA . ASN A 1 272 ? -2.460 9.632 8.625 1.00 92.06 272 ASN A CA 1
ATOM 1905 C C . ASN A 1 272 ? -3.001 8.605 7.611 1.00 92.06 272 ASN A C 1
ATOM 1907 O O . ASN A 1 272 ? -4.178 8.257 7.652 1.00 92.06 272 ASN A O 1
ATOM 1911 N N . GLY A 1 273 ? -2.162 8.123 6.695 1.00 92.12 273 GLY A N 1
ATOM 1912 C CA . GLY A 1 273 ? -2.537 7.162 5.667 1.00 92.12 273 GLY A CA 1
ATOM 1913 C C . GLY A 1 273 ? -1.360 6.788 4.762 1.00 92.12 273 GLY A C 1
ATOM 1914 O O . GLY A 1 273 ? -0.366 7.516 4.716 1.00 92.12 273 GLY A O 1
ATOM 1915 N N . PRO A 1 274 ? -1.451 5.656 4.045 1.00 95.12 274 PRO A N 1
ATOM 1916 C CA . PRO A 1 274 ? -0.455 5.259 3.064 1.00 95.12 274 PRO A CA 1
ATOM 1917 C C . PRO A 1 274 ? -0.636 6.065 1.767 1.00 95.12 274 PRO A C 1
ATOM 1919 O O . PRO A 1 274 ? -1.749 6.203 1.259 1.00 95.12 274 PRO A O 1
ATOM 1922 N N . ILE A 1 275 ? 0.462 6.572 1.205 1.00 95.62 275 ILE A N 1
ATOM 1923 C CA . ILE A 1 275 ? 0.476 7.309 -0.065 1.00 95.62 275 ILE A CA 1
ATOM 1924 C C . ILE A 1 275 ? 0.783 6.309 -1.190 1.00 95.62 275 ILE A C 1
ATOM 1926 O O . ILE A 1 275 ? 1.801 5.621 -1.106 1.00 95.62 275 ILE A O 1
ATOM 1930 N N . PRO A 1 276 ? -0.059 6.171 -2.230 1.00 96.69 276 PRO A N 1
ATOM 1931 C CA . PRO A 1 276 ? 0.228 5.254 -3.331 1.00 96.69 276 PRO A CA 1
ATOM 1932 C C . PRO A 1 276 ? 1.468 5.713 -4.099 1.00 96.69 276 PRO A C 1
ATOM 1934 O O . PRO A 1 276 ? 1.644 6.910 -4.336 1.00 96.69 276 PRO A O 1
ATOM 1937 N N . CYS A 1 277 ? 2.305 4.768 -4.535 1.00 95.94 277 CYS A N 1
ATOM 1938 C CA . CYS A 1 277 ? 3.423 5.099 -5.410 1.00 95.94 277 CYS A CA 1
ATOM 1939 C C . CYS A 1 277 ? 2.905 5.787 -6.679 1.00 95.94 277 CYS A C 1
ATOM 1941 O O . CYS A 1 277 ? 1.965 5.274 -7.295 1.00 95.94 277 CYS A O 1
ATOM 1943 N N . PRO A 1 278 ? 3.471 6.941 -7.066 1.00 93.62 278 PRO A N 1
ATOM 1944 C CA . PRO A 1 278 ? 3.086 7.613 -8.297 1.00 93.62 278 PRO A CA 1
ATOM 1945 C C . PRO A 1 278 ? 3.507 6.787 -9.522 1.00 93.62 278 PRO A C 1
ATOM 1947 O O . PRO A 1 278 ? 4.277 5.833 -9.419 1.00 93.62 278 PRO A O 1
ATOM 1950 N N . VAL A 1 279 ? 3.016 7.175 -10.700 1.00 88.31 279 VAL A N 1
ATOM 1951 C CA . VAL A 1 279 ? 3.408 6.550 -11.974 1.00 88.31 279 VAL A CA 1
ATOM 1952 C C . VAL A 1 279 ? 4.934 6.542 -12.152 1.00 88.31 279 VAL A C 1
ATOM 1954 O O . VAL A 1 279 ? 5.627 7.471 -11.738 1.00 88.31 279 VAL A O 1
ATOM 1957 N N . ASN A 1 280 ? 5.459 5.487 -12.780 1.00 84.56 280 ASN A N 1
ATOM 1958 C CA . ASN A 1 280 ? 6.893 5.176 -12.939 1.00 84.56 280 ASN A CA 1
ATOM 1959 C C . ASN A 1 280 ? 7.683 4.986 -11.645 1.00 84.56 280 ASN A C 1
ATOM 1961 O O . ASN A 1 280 ? 8.916 4.915 -11.670 1.00 84.56 280 ASN A O 1
ATOM 1965 N N . GLN A 1 281 ? 6.979 4.836 -10.529 1.00 92.38 281 GLN A N 1
ATOM 1966 C CA . GLN A 1 281 ? 7.541 4.353 -9.287 1.00 92.38 281 GLN A CA 1
ATOM 1967 C C . GLN A 1 281 ? 6.764 3.134 -8.804 1.00 92.38 281 GLN A C 1
ATOM 1969 O O . GLN A 1 281 ? 5.601 2.919 -9.147 1.00 92.38 281 GLN A O 1
ATOM 1974 N N . TYR A 1 282 ? 7.431 2.314 -8.011 1.00 94.12 282 TYR A N 1
ATOM 1975 C CA . TYR A 1 282 ? 6.869 1.096 -7.457 1.00 94.12 282 TYR A CA 1
ATOM 1976 C C . TYR A 1 282 ? 7.473 0.826 -6.086 1.00 94.12 282 TYR A C 1
ATOM 1978 O O . TYR A 1 282 ? 8.526 1.366 -5.737 1.00 94.12 282 TYR A O 1
ATOM 1986 N N . GLN A 1 283 ? 6.816 -0.021 -5.304 1.00 96.81 283 GLN A N 1
ATOM 1987 C CA . GLN A 1 283 ? 7.377 -0.462 -4.038 1.00 96.81 283 GLN A CA 1
ATOM 1988 C C . GLN A 1 283 ? 7.001 -1.920 -3.755 1.00 96.81 283 GLN A C 1
ATOM 1990 O O . GLN A 1 283 ? 5.847 -2.190 -3.419 1.00 96.81 283 GLN A O 1
ATOM 1995 N N . PRO A 1 284 ? 7.929 -2.881 -3.912 1.00 95.00 284 PRO A N 1
ATOM 1996 C CA . PRO A 1 284 ? 7.618 -4.296 -3.724 1.00 95.00 284 PRO A CA 1
ATOM 1997 C C . PRO A 1 284 ? 7.449 -4.689 -2.253 1.00 95.00 284 PRO A C 1
ATOM 1999 O O . PRO A 1 284 ? 6.795 -5.690 -1.966 1.00 95.00 284 PRO A O 1
ATOM 2002 N N . THR A 1 285 ? 8.032 -3.937 -1.316 1.00 95.56 285 THR A N 1
ATOM 2003 C CA . THR A 1 285 ? 8.039 -4.276 0.113 1.00 95.56 285 THR A CA 1
ATOM 2004 C C . THR A 1 285 ? 7.170 -3.327 0.933 1.00 95.56 285 THR A C 1
ATOM 2006 O O . THR A 1 285 ? 7.063 -2.141 0.650 1.00 95.56 285 THR A O 1
ATOM 2009 N N . ALA A 1 286 ? 6.546 -3.846 1.990 1.00 95.44 286 ALA A N 1
ATOM 2010 C CA . ALA A 1 286 ? 5.813 -3.029 2.951 1.00 95.44 286 ALA A CA 1
ATOM 2011 C C . ALA A 1 286 ? 6.762 -2.166 3.811 1.00 95.44 286 ALA A C 1
ATOM 2013 O O . ALA A 1 286 ? 7.948 -2.482 3.964 1.00 95.44 286 ALA A O 1
ATOM 2014 N N . GLY A 1 287 ? 6.225 -1.109 4.423 1.00 94.12 287 GLY A N 1
ATOM 2015 C CA . GLY A 1 287 ? 6.911 -0.346 5.468 1.00 94.12 287 GLY A CA 1
ATOM 2016 C C . GLY A 1 287 ? 7.898 0.708 4.964 1.00 94.12 287 GLY A C 1
ATOM 2017 O O . GLY A 1 287 ? 8.873 0.994 5.652 1.00 94.12 287 GLY A O 1
ATOM 2018 N N . GLN A 1 288 ? 7.700 1.254 3.764 1.00 95.88 288 GLN A N 1
ATOM 2019 C CA . GLN A 1 288 ? 8.732 2.029 3.072 1.00 95.88 288 GLN A CA 1
ATOM 2020 C C . GLN A 1 288 ? 8.466 3.535 3.105 1.00 95.88 288 GLN A C 1
ATOM 2022 O O . GLN A 1 288 ? 7.332 4.001 2.987 1.00 95.88 288 GLN A O 1
ATOM 2027 N N . ALA A 1 289 ? 9.535 4.315 3.270 1.00 95.62 289 ALA A N 1
ATOM 2028 C CA . ALA A 1 289 ? 9.458 5.773 3.375 1.00 95.62 289 ALA A CA 1
ATOM 2029 C C . ALA A 1 289 ? 9.360 6.486 2.015 1.00 95.62 289 ALA A C 1
ATOM 2031 O O . ALA A 1 289 ? 9.028 7.666 1.952 1.00 95.62 289 ALA A O 1
ATOM 2032 N N . SER A 1 290 ? 9.655 5.781 0.927 1.00 95.69 290 SER A N 1
ATOM 2033 C CA . SER A 1 290 ? 9.619 6.284 -0.444 1.00 95.69 290 SER A CA 1
ATOM 2034 C C . SER A 1 290 ? 9.373 5.133 -1.416 1.00 95.69 290 SER A C 1
ATOM 2036 O O . SER A 1 290 ? 9.453 3.964 -1.034 1.00 95.69 290 SER A O 1
ATOM 2038 N N . CYS A 1 291 ? 9.072 5.456 -2.671 1.00 96.38 291 CYS A N 1
ATOM 2039 C CA . CYS A 1 291 ? 8.990 4.473 -3.745 1.00 96.38 291 CYS A CA 1
ATOM 2040 C C . CYS A 1 291 ? 10.294 4.414 -4.542 1.00 96.38 291 CYS A C 1
ATOM 2042 O O . CYS A 1 291 ? 11.059 5.380 -4.612 1.00 96.38 291 CYS A O 1
ATOM 2044 N N . LEU A 1 292 ? 10.538 3.262 -5.156 1.00 93.56 292 LEU A N 1
ATOM 2045 C CA . LEU A 1 292 ? 11.647 3.042 -6.072 1.00 93.56 292 LEU A CA 1
ATOM 2046 C C . LEU A 1 292 ? 11.243 3.515 -7.468 1.00 93.56 292 LEU A C 1
ATOM 2048 O O . LEU A 1 292 ? 10.127 3.258 -7.912 1.00 93.56 292 LEU A O 1
ATOM 2052 N N . ASN A 1 293 ? 12.154 4.167 -8.188 1.00 91.12 293 ASN A N 1
ATOM 2053 C CA . ASN A 1 293 ? 11.942 4.442 -9.608 1.00 91.12 293 ASN A CA 1
ATOM 2054 C C . ASN A 1 293 ? 11.954 3.137 -10.402 1.00 91.12 293 ASN A C 1
ATOM 2056 O O . ASN A 1 293 ? 12.740 2.234 -10.096 1.00 91.12 293 ASN A O 1
ATOM 2060 N N . CYS A 1 294 ? 11.132 3.060 -11.447 1.00 86.31 294 CYS A N 1
ATOM 2061 C CA . CYS A 1 294 ? 11.191 1.928 -12.354 1.00 86.31 294 CYS A CA 1
ATOM 2062 C C . CYS A 1 294 ? 12.599 1.769 -12.951 1.00 86.31 294 CYS A C 1
ATOM 2064 O O . CYS A 1 294 ? 13.206 2.768 -13.362 1.00 86.31 294 CYS A O 1
ATOM 2066 N N . PRO A 1 295 ? 13.131 0.532 -13.002 1.00 83.19 295 PRO A N 1
ATOM 2067 C CA . PRO A 1 295 ? 14.396 0.264 -13.662 1.00 83.19 295 PRO A CA 1
ATOM 2068 C C . PRO A 1 295 ? 14.358 0.693 -15.136 1.00 83.19 295 PRO A C 1
ATOM 2070 O O . PRO A 1 295 ? 13.291 0.683 -15.756 1.00 83.19 295 PRO A O 1
ATOM 2073 N N . PRO A 1 296 ? 15.517 1.020 -15.729 1.00 73.75 296 PRO A N 1
ATOM 2074 C CA . PRO A 1 296 ? 15.588 1.371 -17.140 1.00 73.75 296 PRO A CA 1
ATOM 2075 C C . PRO A 1 296 ? 14.926 0.307 -18.040 1.00 73.75 296 PRO A C 1
ATOM 2077 O O . PRO A 1 296 ? 15.180 -0.887 -17.878 1.00 73.75 296 PRO A O 1
ATOM 2080 N N . GLY A 1 297 ? 14.095 0.736 -18.998 1.00 70.81 297 GLY A N 1
ATOM 2081 C CA . GLY A 1 297 ? 13.350 -0.163 -19.897 1.00 70.81 297 GLY A CA 1
ATOM 2082 C C . GLY A 1 297 ? 12.048 -0.763 -19.334 1.00 70.81 297 GLY A C 1
ATOM 2083 O O . GLY A 1 297 ? 11.376 -1.502 -20.054 1.00 70.81 297 GLY A O 1
ATOM 2084 N N . GLN A 1 298 ? 11.666 -0.447 -18.090 1.00 79.56 298 GLN A N 1
ATOM 2085 C CA . GLN A 1 298 ? 10.378 -0.825 -17.488 1.00 79.56 298 GLN A CA 1
ATOM 2086 C C . GLN A 1 298 ? 9.585 0.413 -17.077 1.00 79.56 298 GLN A C 1
ATOM 2088 O O . GLN A 1 298 ? 10.163 1.372 -16.574 1.00 79.56 298 GLN A O 1
ATOM 2093 N N . ALA A 1 299 ? 8.266 0.381 -17.251 1.00 77.38 299 ALA A N 1
ATOM 2094 C CA . ALA A 1 299 ? 7.371 1.490 -16.921 1.00 77.38 299 ALA A CA 1
ATOM 2095 C C . ALA A 1 299 ? 6.213 1.016 -16.053 1.00 77.38 299 ALA A C 1
ATOM 2097 O O . ALA A 1 299 ? 5.870 -0.167 -16.009 1.00 77.38 299 ALA A O 1
ATOM 2098 N N . GLN A 1 300 ? 5.584 1.971 -15.379 1.00 82.94 300 GLN A N 1
ATOM 2099 C CA . GLN A 1 300 ? 4.367 1.723 -14.630 1.00 82.94 300 GLN A CA 1
ATOM 2100 C C . GLN A 1 300 ? 3.402 2.888 -14.838 1.00 82.94 300 GLN A C 1
ATOM 2102 O O . GLN A 1 300 ? 3.694 4.021 -14.458 1.00 82.94 300 GLN A O 1
ATOM 2107 N N . ASN A 1 301 ? 2.271 2.614 -15.483 1.00 82.25 301 ASN A N 1
ATOM 2108 C CA . ASN A 1 301 ? 1.287 3.623 -15.878 1.00 82.25 301 ASN A CA 1
ATOM 2109 C C . ASN A 1 301 ? 0.158 3.803 -14.853 1.00 82.25 301 ASN A C 1
ATOM 2111 O O . ASN A 1 301 ? -0.677 4.689 -15.025 1.00 82.25 301 ASN A O 1
ATOM 2115 N N . LEU A 1 302 ? 0.140 2.993 -13.794 1.00 86.12 302 LEU A N 1
ATOM 2116 C CA . LEU A 1 302 ? -0.825 3.078 -12.702 1.00 86.12 302 LEU A CA 1
ATOM 2117 C C . LEU A 1 302 ? -0.139 3.469 -11.392 1.00 86.12 302 LEU A C 1
ATOM 2119 O O . LEU A 1 302 ? 1.040 3.197 -11.179 1.00 86.12 302 LEU A O 1
ATOM 2123 N N . THR A 1 303 ? -0.890 4.098 -10.493 1.00 92.69 303 THR A N 1
ATOM 2124 C CA . THR A 1 303 ? -0.426 4.369 -9.130 1.00 92.69 303 THR A CA 1
ATOM 2125 C C . THR A 1 303 ? -0.600 3.138 -8.238 1.00 92.69 303 THR A C 1
ATOM 2127 O O . THR A 1 303 ? -1.396 2.246 -8.538 1.00 92.69 303 THR A O 1
ATOM 2130 N N . GLY A 1 304 ? 0.141 3.075 -7.128 1.00 92.75 304 GLY A N 1
ATOM 2131 C CA . GLY A 1 304 ? -0.057 2.041 -6.105 1.00 92.75 304 GLY A CA 1
ATOM 2132 C C . GLY A 1 304 ? 0.556 0.675 -6.435 1.00 92.75 304 GLY A C 1
ATOM 2133 O O . GLY A 1 304 ? 0.057 -0.350 -5.984 1.00 92.75 304 GLY A O 1
ATOM 2134 N N . GLN A 1 305 ? 1.585 0.633 -7.280 1.00 93.62 305 GLN A N 1
ATOM 2135 C CA . GLN A 1 305 ? 2.030 -0.603 -7.925 1.00 93.62 305 GLN A CA 1
ATOM 2136 C C . GLN A 1 305 ? 3.235 -1.237 -7.228 1.00 93.62 305 GLN A C 1
ATOM 2138 O O . GLN A 1 305 ? 4.148 -0.555 -6.759 1.00 93.62 305 GLN A O 1
ATOM 2143 N N . THR A 1 306 ? 3.256 -2.569 -7.186 1.00 94.06 306 THR A N 1
ATOM 2144 C CA . THR A 1 306 ? 4.290 -3.358 -6.491 1.00 94.06 306 THR A CA 1
ATOM 2145 C C . THR A 1 306 ? 5.451 -3.769 -7.391 1.00 94.06 306 THR A C 1
ATOM 2147 O O . THR A 1 306 ? 6.454 -4.286 -6.910 1.00 94.06 306 THR A O 1
ATOM 2150 N N . SER A 1 307 ? 5.327 -3.555 -8.699 1.00 90.56 307 SER A N 1
ATOM 2151 C CA . SER A 1 307 ? 6.336 -3.875 -9.708 1.00 90.56 307 SER A CA 1
ATOM 2152 C C . SER A 1 307 ? 6.166 -2.972 -10.923 1.00 90.56 307 SER A C 1
ATOM 2154 O O . SER A 1 307 ? 5.058 -2.509 -11.204 1.00 90.56 307 SER A O 1
ATOM 2156 N N . CYS A 1 308 ? 7.241 -2.765 -11.675 1.00 87.38 308 CYS A N 1
ATOM 2157 C CA . CYS A 1 308 ? 7.153 -2.156 -12.997 1.00 87.38 308 CYS A CA 1
ATOM 2158 C C . CYS A 1 308 ? 6.877 -3.227 -14.048 1.00 87.38 308 CYS A C 1
ATOM 2160 O O . CYS A 1 308 ? 7.319 -4.372 -13.928 1.00 87.38 308 CYS A O 1
ATOM 2162 N N . VAL A 1 309 ? 6.107 -2.863 -15.066 1.00 77.62 309 VAL A N 1
ATOM 2163 C CA . VAL A 1 309 ? 5.763 -3.759 -16.165 1.00 77.62 309 VAL A CA 1
ATOM 2164 C C . VAL A 1 309 ? 6.797 -3.575 -17.274 1.00 77.62 309 VAL A C 1
ATOM 2166 O O . VAL A 1 309 ? 7.314 -2.476 -17.503 1.00 77.62 309 VAL A O 1
ATOM 2169 N N . LEU A 1 310 ? 7.091 -4.655 -17.997 1.00 64.38 310 LEU A N 1
ATOM 2170 C CA . LEU A 1 310 ? 7.766 -4.594 -19.292 1.00 64.38 310 LEU A CA 1
ATOM 2171 C C . LEU A 1 310 ? 6.818 -3.977 -20.329 1.00 64.38 310 LEU A C 1
ATOM 2173 O O . LEU A 1 310 ? 6.330 -4.651 -21.231 1.00 64.38 310 LEU A O 1
ATOM 2177 N N . THR A 1 311 ? 6.569 -2.675 -20.225 1.00 64.06 311 THR A N 1
ATOM 2178 C CA . THR A 1 311 ? 6.132 -1.890 -21.379 1.00 64.06 311 THR A CA 1
ATOM 2179 C C . THR A 1 311 ? 7.398 -1.518 -22.128 1.00 64.06 311 THR A C 1
ATOM 2181 O O . THR A 1 311 ? 7.939 -0.425 -21.982 1.00 64.06 311 THR A O 1
ATOM 2184 N N . GLY A 1 312 ? 7.966 -2.494 -22.831 1.00 66.75 312 GLY A N 1
ATOM 2185 C CA . GLY A 1 312 ? 9.184 -2.246 -23.574 1.00 66.75 312 GLY A CA 1
ATOM 2186 C C . GLY A 1 312 ? 8.897 -1.243 -24.686 1.00 66.75 312 GLY A C 1
ATOM 2187 O O . GLY A 1 312 ? 7.996 -1.472 -25.491 1.00 66.75 312 GLY A O 1
ATOM 2188 N N . CYS A 1 313 ? 9.646 -0.140 -24.735 1.00 79.69 313 CYS A N 1
ATOM 2189 C CA . CYS A 1 313 ? 9.535 0.793 -25.849 1.00 79.69 313 CYS A CA 1
ATOM 2190 C C . CYS A 1 313 ? 9.753 0.058 -27.173 1.00 79.69 313 CYS A C 1
ATOM 2192 O O . CYS A 1 313 ? 10.649 -0.793 -27.239 1.00 79.69 313 CYS A O 1
ATOM 2194 N N . PRO A 1 314 ? 8.932 0.335 -28.200 1.00 85.88 314 PRO A N 1
ATOM 2195 C CA . PRO A 1 314 ? 9.087 -0.296 -29.500 1.00 85.88 314 PRO A CA 1
ATOM 2196 C C . PRO A 1 314 ? 10.457 0.041 -30.099 1.00 85.88 314 PRO A C 1
ATOM 2198 O O . PRO A 1 314 ? 11.126 0.991 -29.687 1.00 85.88 314 PRO A O 1
ATOM 2201 N N . ALA A 1 315 ? 10.882 -0.747 -31.087 1.00 88.62 315 ALA A N 1
ATOM 2202 C CA . ALA A 1 315 ? 12.114 -0.464 -31.814 1.00 88.62 315 ALA A CA 1
ATOM 2203 C C . ALA A 1 315 ? 12.084 0.970 -32.380 1.00 88.62 315 ALA A C 1
ATOM 2205 O O . ALA A 1 315 ? 11.059 1.422 -32.889 1.00 88.62 315 ALA A O 1
ATOM 2206 N N . GLY A 1 316 ? 13.207 1.675 -32.272 1.00 88.69 316 GLY A N 1
ATOM 2207 C CA . GLY A 1 316 ? 13.328 3.106 -32.559 1.00 88.69 316 GLY A CA 1
ATOM 2208 C C . GLY A 1 316 ? 13.177 4.016 -31.341 1.00 88.69 316 GLY A C 1
ATOM 2209 O O . GLY A 1 316 ? 13.543 5.188 -31.423 1.00 88.69 316 GLY A O 1
ATOM 2210 N N . GLN A 1 317 ? 12.717 3.482 -30.206 1.00 91.00 317 GLN A N 1
ATOM 2211 C CA . GLN A 1 317 ? 12.517 4.236 -28.973 1.00 91.00 317 GLN A CA 1
ATOM 2212 C C . GLN A 1 317 ? 13.278 3.640 -27.782 1.00 91.00 317 GLN A C 1
ATOM 2214 O O . GLN A 1 317 ? 13.638 2.461 -27.762 1.00 91.00 317 GLN A O 1
ATOM 2219 N N . TYR A 1 318 ? 13.517 4.465 -26.764 1.00 88.00 318 TYR A N 1
ATOM 2220 C CA . TYR A 1 318 ? 14.193 4.080 -25.529 1.00 88.00 318 TYR A CA 1
ATOM 2221 C C . TYR A 1 318 ? 13.567 4.759 -24.308 1.00 88.00 318 TYR A C 1
ATOM 2223 O O . TYR A 1 318 ? 12.913 5.796 -24.424 1.00 88.00 318 TYR A O 1
ATOM 2231 N N . MET A 1 319 ? 13.780 4.180 -23.123 1.00 85.19 319 MET A N 1
ATOM 2232 C CA . MET A 1 319 ? 13.293 4.759 -21.867 1.00 85.19 319 MET A CA 1
ATOM 2233 C C . MET A 1 319 ? 14.371 4.786 -20.777 1.00 85.19 319 MET A C 1
ATOM 2235 O O . MET A 1 319 ? 14.618 3.771 -20.111 1.00 85.19 319 MET A O 1
ATOM 2239 N N . PRO A 1 320 ? 15.021 5.947 -20.589 1.00 79.62 320 PRO A N 1
ATOM 2240 C CA . PRO A 1 320 ? 15.870 6.219 -19.435 1.00 79.62 320 PRO A CA 1
ATOM 2241 C C . PRO A 1 320 ? 15.106 6.094 -18.112 1.00 79.62 320 PRO A C 1
ATOM 2243 O O . PRO A 1 320 ? 13.880 6.198 -18.073 1.00 79.62 320 PRO A O 1
ATOM 2246 N N . THR A 1 321 ? 15.838 5.931 -17.009 1.00 78.56 321 THR A N 1
ATOM 2247 C CA . THR A 1 321 ? 15.265 5.898 -15.655 1.00 78.56 321 THR A CA 1
ATOM 2248 C C . THR A 1 321 ? 14.399 7.131 -15.384 1.00 78.56 321 THR A C 1
ATOM 2250 O O . THR A 1 321 ? 14.844 8.257 -15.601 1.00 78.56 321 THR A O 1
ATOM 2253 N N . GLY A 1 322 ? 13.186 6.924 -14.863 1.00 68.94 322 GLY A N 1
ATOM 2254 C CA . GLY A 1 322 ? 12.301 8.007 -14.417 1.00 68.94 322 GLY A CA 1
ATOM 2255 C C . GLY A 1 322 ? 11.494 8.708 -15.516 1.00 68.94 322 GLY A C 1
ATOM 2256 O O . GLY A 1 322 ? 10.841 9.706 -15.224 1.00 68.94 322 GLY A O 1
ATOM 2257 N N . GLN A 1 323 ? 11.510 8.211 -16.757 1.00 74.31 323 GLN A N 1
ATOM 2258 C CA . GLN A 1 323 ? 10.644 8.725 -17.823 1.00 74.31 323 GLN A CA 1
ATOM 2259 C C . GLN A 1 323 ? 9.235 8.127 -17.771 1.00 74.31 323 GLN A C 1
ATOM 2261 O O . GLN A 1 323 ? 9.052 6.978 -17.378 1.00 74.31 323 GLN A O 1
ATOM 2266 N N . THR A 1 324 ? 8.242 8.918 -18.191 1.00 68.88 324 THR A N 1
ATOM 2267 C CA . THR A 1 324 ? 6.819 8.527 -18.232 1.00 68.88 324 THR A CA 1
ATOM 2268 C C . THR A 1 324 ? 6.337 8.058 -19.598 1.00 68.88 324 THR A C 1
ATOM 2270 O O . THR A 1 324 ? 5.220 7.557 -19.719 1.00 68.88 324 THR A O 1
ATOM 2273 N N . SER A 1 325 ? 7.169 8.222 -20.622 1.00 77.19 325 SER A N 1
ATOM 2274 C CA . SER A 1 325 ? 6.878 7.854 -22.002 1.00 77.19 325 SER A CA 1
ATOM 2275 C C . SER A 1 325 ? 8.164 7.480 -22.735 1.00 77.19 325 SER A C 1
ATOM 2277 O O . SER A 1 325 ? 9.268 7.842 -22.320 1.00 77.19 325 SER A O 1
ATOM 2279 N N . CYS A 1 326 ? 8.008 6.728 -23.820 1.00 84.12 326 CYS A N 1
ATOM 2280 C CA . CYS A 1 326 ? 9.108 6.348 -24.689 1.00 84.12 326 CYS A CA 1
ATOM 2281 C C . CYS A 1 326 ? 9.623 7.559 -25.471 1.00 84.12 326 CYS A C 1
ATOM 2283 O O . CYS A 1 326 ? 8.839 8.323 -26.033 1.00 84.12 326 CYS A O 1
ATOM 2285 N N . LEU A 1 327 ? 10.945 7.712 -25.514 1.00 88.00 327 LEU A N 1
ATOM 2286 C CA . LEU A 1 327 ? 11.617 8.745 -26.294 1.00 88.00 327 LEU A CA 1
ATOM 2287 C C . LEU A 1 327 ? 12.131 8.143 -27.598 1.00 88.00 327 LEU A C 1
ATOM 2289 O O . LEU A 1 327 ? 12.697 7.050 -27.588 1.00 88.00 327 LEU A O 1
ATOM 2293 N N . ASP A 1 328 ? 11.989 8.864 -28.705 1.00 93.00 328 ASP A N 1
ATOM 2294 C CA . ASP A 1 328 ? 12.620 8.482 -29.968 1.00 93.00 328 ASP A CA 1
ATOM 2295 C C . ASP A 1 328 ? 14.144 8.536 -29.845 1.00 93.00 328 ASP A C 1
ATOM 2297 O O . ASP A 1 328 ? 14.705 9.454 -29.237 1.00 93.00 328 ASP A O 1
ATOM 2301 N N . CYS A 1 329 ? 14.836 7.571 -30.453 1.00 94.31 329 CYS A N 1
ATOM 2302 C CA . CYS A 1 329 ? 16.287 7.626 -30.545 1.00 94.31 329 CYS A CA 1
ATOM 2303 C C . CYS A 1 329 ? 16.730 8.918 -31.245 1.00 94.31 329 CYS A C 1
ATOM 2305 O O . CYS A 1 329 ? 16.197 9.244 -32.308 1.00 94.31 329 CYS A O 1
ATOM 2307 N N . PRO A 1 330 ? 17.713 9.655 -30.702 1.00 95.06 330 PRO A N 1
ATOM 2308 C CA . PRO A 1 330 ? 18.219 10.846 -31.367 1.00 95.06 330 PRO A CA 1
ATOM 2309 C C . PRO A 1 330 ? 18.863 10.475 -32.707 1.00 95.06 330 PRO A C 1
ATOM 2311 O O . PRO A 1 330 ? 19.410 9.382 -32.872 1.00 95.06 330 PRO A O 1
ATOM 2314 N N . ALA A 1 331 ? 18.828 11.400 -33.667 1.00 92.88 331 ALA A N 1
ATOM 2315 C CA . ALA A 1 331 ? 19.443 11.184 -34.971 1.00 92.88 331 ALA A CA 1
ATOM 2316 C C . ALA A 1 331 ? 20.935 10.817 -34.817 1.00 92.88 331 ALA A C 1
ATOM 2318 O O . ALA A 1 331 ? 21.654 11.391 -33.998 1.00 92.88 331 ALA A O 1
ATOM 2319 N N . GLY A 1 332 ? 21.397 9.838 -35.596 1.00 91.44 332 GLY A N 1
ATOM 2320 C CA . GLY A 1 332 ? 22.725 9.237 -35.449 1.00 91.44 332 GLY A CA 1
ATOM 2321 C C . GLY A 1 332 ? 22.773 8.066 -34.461 1.00 91.44 332 GLY A C 1
ATOM 2322 O O . GLY A 1 332 ? 23.798 7.385 -34.371 1.00 91.44 332 GLY A O 1
ATOM 2323 N N . GLN A 1 333 ? 21.673 7.747 -33.782 1.00 95.81 333 GLN A N 1
ATOM 2324 C CA . GLN A 1 333 ? 21.515 6.546 -32.962 1.00 95.81 333 GLN A CA 1
ATOM 2325 C C . GLN A 1 333 ? 20.306 5.726 -33.429 1.00 95.81 333 GLN A C 1
ATOM 2327 O O . GLN A 1 333 ? 19.448 6.229 -34.150 1.00 95.81 333 GLN A O 1
ATOM 2332 N N . TYR A 1 334 ? 20.254 4.457 -33.037 1.00 94.56 334 TYR A N 1
ATOM 2333 C CA . TYR A 1 334 ? 19.159 3.550 -33.379 1.00 94.56 334 TYR A CA 1
ATOM 2334 C C . TYR A 1 334 ? 18.881 2.557 -32.247 1.00 94.56 334 TYR A C 1
ATOM 2336 O O . TYR A 1 334 ? 19.729 2.337 -31.375 1.00 94.56 334 TYR A O 1
ATOM 2344 N N . GLN A 1 335 ? 17.707 1.927 -32.267 1.00 93.94 335 GLN A N 1
ATOM 2345 C CA . GLN A 1 335 ? 17.381 0.846 -31.339 1.00 93.94 335 GLN A CA 1
ATOM 2346 C C . GLN A 1 335 ? 16.558 -0.249 -32.016 1.00 93.94 335 GLN A C 1
ATOM 2348 O O . GLN A 1 335 ? 15.388 -0.057 -32.323 1.00 93.94 335 GLN A O 1
ATOM 2353 N N . ASN A 1 336 ? 17.159 -1.419 -32.204 1.00 91.06 336 ASN A N 1
ATOM 2354 C CA . ASN A 1 336 ? 16.532 -2.558 -32.873 1.00 91.06 336 ASN A CA 1
ATOM 2355 C C . ASN A 1 336 ? 15.813 -3.524 -31.918 1.00 91.06 336 ASN A C 1
ATOM 2357 O O . ASN A 1 336 ? 15.130 -4.436 -32.377 1.00 91.06 336 ASN A O 1
ATOM 2361 N N . LEU A 1 337 ? 15.975 -3.356 -30.604 1.00 86.00 337 LEU A N 1
ATOM 2362 C CA . LEU A 1 337 ? 15.397 -4.222 -29.581 1.00 86.00 337 LEU A CA 1
ATOM 2363 C C . LEU A 1 337 ? 14.324 -3.486 -28.773 1.00 86.00 337 LEU A C 1
ATOM 2365 O O . LEU A 1 337 ? 14.467 -2.313 -28.442 1.00 86.00 337 LEU A O 1
ATOM 2369 N N . ILE A 1 338 ? 13.273 -4.213 -28.402 1.00 83.38 338 ILE A N 1
ATOM 2370 C CA . ILE A 1 338 ? 12.185 -3.698 -27.566 1.00 83.38 338 ILE A CA 1
ATOM 2371 C C . ILE A 1 338 ? 12.673 -3.519 -26.118 1.00 83.38 338 ILE A C 1
ATOM 2373 O O . ILE A 1 338 ? 13.416 -4.355 -25.596 1.00 83.38 338 ILE A O 1
ATOM 2377 N N . GLY A 1 339 ? 12.241 -2.441 -25.457 1.00 77.69 339 GLY A N 1
ATOM 2378 C CA . GLY A 1 339 ? 12.446 -2.237 -24.016 1.00 77.69 339 GLY A CA 1
ATOM 2379 C C . GLY A 1 339 ? 13.872 -1.889 -23.605 1.00 77.69 339 GLY A C 1
ATOM 2380 O O . GLY A 1 339 ? 14.304 -2.224 -22.503 1.00 77.69 339 GLY A O 1
ATOM 2381 N N . LYS A 1 340 ? 14.627 -1.228 -24.483 1.00 85.81 340 LYS A N 1
ATOM 2382 C CA . LYS A 1 340 ? 15.960 -0.730 -24.139 1.00 85.81 340 LYS A CA 1
ATOM 2383 C C . LYS A 1 340 ? 15.906 0.644 -23.485 1.00 85.81 340 LYS A C 1
ATOM 2385 O O . LYS A 1 340 ? 15.022 1.461 -23.727 1.00 85.81 340 LYS A O 1
ATOM 2390 N N . SER A 1 341 ? 16.895 0.886 -22.639 1.00 84.88 341 SER A N 1
ATOM 2391 C CA . SER A 1 341 ? 17.042 2.110 -21.856 1.00 84.88 341 SER A CA 1
ATOM 2392 C C . SER A 1 341 ? 17.955 3.155 -22.479 1.00 84.88 341 SER A C 1
ATOM 2394 O O . SER A 1 341 ? 18.098 4.252 -21.945 1.00 84.88 341 SER A O 1
ATOM 2396 N N . SER A 1 342 ? 18.583 2.815 -23.598 1.00 89.38 342 SER A N 1
ATOM 2397 C CA . SER A 1 342 ? 19.459 3.680 -24.376 1.00 89.38 342 SER A CA 1
ATOM 2398 C C . SER A 1 342 ? 19.437 3.249 -25.838 1.00 89.38 342 SER A C 1
ATOM 2400 O O . SER A 1 342 ? 19.067 2.115 -26.161 1.00 89.38 342 SER A O 1
ATOM 2402 N N . CYS A 1 343 ? 19.829 4.157 -26.726 1.00 93.56 343 CYS A N 1
ATOM 2403 C CA . CYS A 1 343 ? 20.025 3.857 -28.136 1.00 93.56 343 CYS A CA 1
ATOM 2404 C C . CYS A 1 343 ? 21.492 3.513 -28.408 1.00 93.56 343 CYS A C 1
ATOM 2406 O O . CYS A 1 343 ? 22.402 3.964 -27.710 1.00 93.56 343 CYS A O 1
ATOM 2408 N N . SER A 1 344 ? 21.717 2.697 -29.432 1.00 93.69 344 SER A N 1
ATOM 2409 C CA . SER A 1 344 ? 23.054 2.348 -29.905 1.00 93.69 344 SER A CA 1
ATOM 2410 C C . SER A 1 344 ? 23.542 3.391 -30.901 1.00 93.69 344 SER A C 1
ATOM 2412 O O . SER A 1 344 ? 22.774 3.887 -31.726 1.00 93.69 344 SER A O 1
ATOM 2414 N N . THR A 1 345 ? 24.830 3.725 -30.856 1.00 94.75 345 THR A N 1
ATOM 2415 C CA . THR A 1 345 ? 25.438 4.624 -31.840 1.00 94.75 345 THR A CA 1
ATOM 2416 C C . THR A 1 345 ? 25.473 3.962 -33.214 1.00 94.75 345 THR A C 1
ATOM 2418 O O . THR A 1 345 ? 25.812 2.787 -33.353 1.00 94.75 345 THR A O 1
ATOM 2421 N N . THR A 1 346 ? 25.111 4.717 -34.250 1.00 94.06 346 THR A N 1
ATOM 2422 C CA . THR A 1 346 ? 25.143 4.215 -35.630 1.00 94.06 346 THR A CA 1
ATOM 2423 C C . THR A 1 346 ? 26.589 3.910 -36.034 1.00 94.06 346 THR A C 1
ATOM 2425 O O . THR A 1 346 ? 27.434 4.798 -35.891 1.00 94.06 346 THR A O 1
ATOM 2428 N N . PRO A 1 347 ? 26.919 2.699 -36.518 1.00 92.44 347 PRO A N 1
ATOM 2429 C CA . PRO A 1 347 ? 28.274 2.372 -36.956 1.00 92.44 347 PRO A CA 1
ATOM 2430 C C . PRO A 1 347 ? 28.721 3.216 -38.156 1.00 92.44 347 PRO A C 1
ATOM 2432 O O . PRO A 1 347 ? 27.895 3.748 -38.898 1.00 92.44 347 PRO A O 1
ATOM 2435 N N . ALA A 1 348 ? 30.035 3.316 -38.372 1.00 90.12 348 ALA A N 1
ATOM 2436 C CA . ALA A 1 348 ? 30.574 3.949 -39.575 1.00 90.12 348 ALA A CA 1
ATOM 2437 C C . ALA A 1 348 ? 30.054 3.247 -40.843 1.00 90.12 348 ALA A C 1
ATOM 2439 O O . ALA A 1 348 ? 29.877 2.030 -40.871 1.00 90.12 348 ALA A O 1
ATOM 2440 N N . GLY A 1 349 ? 29.817 4.027 -41.892 1.00 88.62 349 GLY A N 1
ATOM 2441 C CA . GLY A 1 349 ? 29.232 3.576 -43.153 1.00 88.62 349 GLY A CA 1
ATOM 2442 C C . GLY A 1 349 ? 27.708 3.503 -43.196 1.00 88.62 349 GLY A C 1
ATOM 2443 O O . GLY A 1 349 ? 27.146 3.157 -44.240 1.00 88.62 349 GLY A O 1
ATOM 2444 N N . PHE A 1 350 ? 27.051 3.877 -42.100 1.00 92.31 350 PHE A N 1
ATOM 2445 C CA . PHE A 1 350 ? 25.604 3.993 -41.998 1.00 92.31 350 PHE A CA 1
ATOM 2446 C C . PHE A 1 350 ? 25.197 5.370 -41.474 1.00 92.31 350 PHE A C 1
ATOM 2448 O O . PHE A 1 350 ? 26.003 6.108 -40.898 1.00 92.31 350 PHE A O 1
ATOM 2455 N N . TYR A 1 351 ? 23.918 5.689 -41.632 1.00 92.56 351 TYR A N 1
ATOM 2456 C CA . TYR A 1 351 ? 23.281 6.832 -41.002 1.00 92.56 351 TYR A CA 1
ATOM 2457 C C . TYR A 1 351 ? 21.916 6.451 -40.428 1.00 92.56 351 TYR A C 1
ATOM 2459 O O . TYR A 1 351 ? 21.272 5.518 -40.901 1.00 92.56 351 TYR A O 1
ATOM 2467 N N . SER A 1 352 ? 21.473 7.177 -39.405 1.00 94.62 352 SER A N 1
ATOM 2468 C CA . SER A 1 352 ? 20.167 6.953 -38.774 1.00 94.62 352 SER A CA 1
ATOM 2469 C C . SER A 1 352 ? 19.446 8.278 -38.563 1.00 94.62 352 SER A C 1
ATOM 2471 O O . SER A 1 352 ? 20.026 9.225 -38.023 1.00 94.62 352 SER A O 1
ATOM 2473 N N . ALA A 1 353 ? 18.181 8.347 -38.977 1.00 92.81 353 ALA A N 1
ATOM 2474 C CA . ALA A 1 353 ? 17.286 9.448 -38.628 1.00 92.81 353 ALA A CA 1
ATOM 2475 C C . ALA A 1 353 ? 16.826 9.337 -37.160 1.00 92.81 353 ALA A C 1
ATOM 2477 O O . ALA A 1 353 ? 17.065 8.323 -36.504 1.00 92.81 353 ALA A O 1
ATOM 2478 N N . ALA A 1 354 ? 16.172 10.376 -36.634 1.00 93.12 354 ALA A N 1
ATOM 2479 C CA . ALA A 1 354 ? 15.533 10.279 -35.323 1.00 93.12 354 ALA A CA 1
ATOM 2480 C C . ALA A 1 354 ? 14.449 9.183 -35.335 1.00 93.12 354 ALA A C 1
ATOM 2482 O O . ALA A 1 354 ? 13.746 9.026 -36.333 1.00 93.12 354 ALA A O 1
ATOM 2483 N N . GLY A 1 355 ? 14.346 8.407 -34.256 1.00 91.38 355 GLY A N 1
ATOM 2484 C CA . GLY A 1 355 ? 13.406 7.287 -34.142 1.00 91.38 355 GLY A CA 1
ATOM 2485 C C . GLY A 1 355 ? 13.792 6.036 -34.942 1.00 91.38 355 GLY A C 1
ATOM 2486 O O . GLY A 1 355 ? 12.966 5.145 -35.127 1.00 91.38 355 GLY A O 1
ATOM 2487 N N . ALA A 1 356 ? 15.025 5.939 -35.451 1.00 93.88 356 ALA A N 1
ATOM 2488 C CA . ALA A 1 356 ? 15.436 4.803 -36.273 1.00 93.88 356 ALA A CA 1
ATOM 2489 C C . ALA A 1 356 ? 15.493 3.489 -35.475 1.00 93.88 356 ALA A C 1
ATOM 2491 O O . ALA A 1 356 ? 16.206 3.363 -34.477 1.00 93.88 356 ALA A O 1
ATOM 2492 N N . SER A 1 357 ? 14.794 2.464 -35.962 1.00 94.06 357 SER A N 1
ATOM 2493 C CA . SER A 1 357 ? 14.881 1.100 -35.429 1.00 94.06 357 SER A CA 1
ATOM 2494 C C . SER A 1 357 ? 16.095 0.325 -35.950 1.00 94.06 357 SER A C 1
ATOM 2496 O O . SER A 1 357 ? 16.520 -0.651 -35.337 1.00 94.06 357 SER A O 1
ATOM 2498 N N . ALA A 1 358 ? 16.691 0.765 -37.058 1.00 92.50 358 ALA A N 1
ATOM 2499 C CA . ALA A 1 358 ? 17.881 0.173 -37.656 1.00 92.50 358 ALA A CA 1
ATOM 2500 C C . ALA A 1 358 ? 18.692 1.234 -38.424 1.00 92.50 358 ALA A C 1
ATOM 2502 O O . ALA A 1 358 ? 18.109 2.203 -38.918 1.00 92.50 358 ALA A O 1
ATOM 2503 N N . PRO A 1 359 ? 20.019 1.057 -38.545 1.00 92.69 359 PRO A N 1
ATOM 2504 C CA . PRO A 1 359 ? 20.867 1.959 -39.308 1.00 92.69 359 PRO A CA 1
ATOM 2505 C C . PRO A 1 359 ? 20.689 1.742 -40.817 1.00 92.69 359 PRO A C 1
ATOM 2507 O O . PRO A 1 359 ? 20.591 0.609 -41.288 1.00 92.69 359 PRO A O 1
ATOM 2510 N N . VAL A 1 360 ? 20.677 2.831 -41.587 1.00 91.56 360 VAL A N 1
ATOM 2511 C CA . VAL A 1 360 ? 20.532 2.815 -43.050 1.00 91.56 360 VAL A CA 1
ATOM 2512 C C . VAL A 1 360 ? 21.910 2.901 -43.701 1.00 91.56 360 VAL A C 1
ATOM 2514 O O . VAL A 1 360 ? 22.726 3.747 -43.336 1.00 91.56 360 VAL A O 1
ATOM 2517 N N . SER A 1 361 ? 22.201 2.023 -44.661 1.00 90.56 361 SER A N 1
ATOM 2518 C CA . SER A 1 361 ? 23.472 2.032 -45.395 1.00 90.56 361 SER A CA 1
ATOM 2519 C C . SER A 1 361 ? 23.624 3.301 -46.237 1.00 90.56 361 SER A C 1
ATOM 2521 O O . SER A 1 361 ? 22.643 3.818 -46.778 1.00 90.56 361 SER A O 1
ATOM 2523 N N . CYS A 1 362 ? 24.855 3.807 -46.383 1.00 90.00 362 CYS A N 1
ATOM 2524 C CA . CYS A 1 362 ? 25.091 4.946 -47.271 1.00 90.00 362 CYS A CA 1
ATOM 2525 C C . CYS A 1 362 ? 24.636 4.644 -48.716 1.00 90.00 362 CYS A C 1
ATOM 2527 O O . CYS A 1 362 ? 24.874 3.538 -49.210 1.00 90.00 362 CYS A O 1
ATOM 2529 N N . PRO A 1 363 ? 24.014 5.617 -49.409 1.00 89.75 363 PRO A N 1
ATOM 2530 C CA . PRO A 1 363 ? 23.662 5.479 -50.819 1.00 89.75 363 PRO A CA 1
ATOM 2531 C C . PRO A 1 363 ? 24.885 5.261 -51.718 1.00 89.75 363 PRO A C 1
ATOM 2533 O O . PRO A 1 363 ? 26.002 5.655 -51.377 1.00 89.75 363 PRO A O 1
ATOM 2536 N N . SER A 1 364 ? 24.658 4.698 -52.909 1.00 89.69 364 SER A N 1
ATOM 2537 C CA . SER A 1 364 ? 25.700 4.517 -53.927 1.00 89.69 364 SER A CA 1
ATOM 2538 C C . SER A 1 364 ? 26.459 5.817 -54.197 1.00 89.69 364 SER A C 1
ATOM 2540 O O . SER A 1 364 ? 25.846 6.865 -54.389 1.00 89.69 364 SER A O 1
ATOM 2542 N N . GLY A 1 365 ? 27.787 5.740 -54.237 1.00 88.44 365 GLY A N 1
ATOM 2543 C CA . GLY A 1 365 ? 28.659 6.890 -54.458 1.00 88.44 365 GLY A CA 1
ATOM 2544 C C . GLY A 1 365 ? 28.976 7.713 -53.208 1.00 88.44 365 GLY A C 1
ATOM 2545 O O . GLY A 1 365 ? 29.817 8.611 -53.299 1.00 88.44 365 GLY A O 1
ATOM 2546 N N . PHE A 1 366 ? 28.392 7.395 -52.049 1.00 91.19 366 PHE A N 1
ATOM 2547 C CA . PHE A 1 366 ? 28.621 8.099 -50.785 1.00 91.19 366 PHE A CA 1
ATOM 2548 C C . PHE A 1 366 ? 29.166 7.167 -49.699 1.00 91.19 366 PHE A C 1
ATOM 2550 O O . PHE A 1 366 ? 28.891 5.967 -49.679 1.00 91.19 366 PHE A O 1
ATOM 2557 N N . TYR A 1 367 ? 29.929 7.730 -48.765 1.00 90.94 367 TYR A N 1
ATOM 2558 C CA . TYR A 1 367 ? 30.493 7.007 -47.628 1.00 90.94 367 TYR A CA 1
ATOM 2559 C C . TYR A 1 367 ? 30.544 7.891 -46.372 1.00 90.94 367 TYR A C 1
ATOM 2561 O O . TYR A 1 367 ? 30.416 9.119 -46.433 1.00 90.94 367 TYR A O 1
ATOM 2569 N N . GLN A 1 368 ? 30.738 7.279 -45.204 1.00 90.06 368 GLN A N 1
ATOM 2570 C CA . GLN A 1 368 ? 30.925 8.006 -43.949 1.00 90.06 368 GLN A CA 1
ATOM 2571 C C . GLN A 1 368 ? 31.842 7.243 -42.996 1.00 90.06 368 GLN A C 1
ATOM 2573 O O . GLN A 1 368 ? 31.493 6.174 -42.511 1.00 90.06 368 GLN A O 1
ATOM 2578 N N . SER A 1 369 ? 33.001 7.813 -42.684 1.00 89.62 369 SER A N 1
ATOM 2579 C CA . SER A 1 369 ? 34.044 7.143 -41.896 1.00 89.62 369 SER A CA 1
ATOM 2580 C C . SER A 1 369 ? 33.827 7.192 -40.383 1.00 89.62 369 SER A C 1
ATOM 2582 O O . SER A 1 369 ? 34.525 6.512 -39.637 1.00 89.62 369 SER A O 1
ATOM 2584 N N . LEU A 1 370 ? 32.864 7.987 -39.919 1.00 90.25 370 LEU A N 1
ATOM 2585 C CA . LEU A 1 370 ? 32.610 8.231 -38.502 1.00 90.25 370 LEU A CA 1
ATOM 2586 C C . LEU A 1 370 ? 31.292 7.596 -38.056 1.00 90.25 370 LEU A C 1
ATOM 2588 O O . LEU A 1 370 ? 30.319 7.577 -38.808 1.00 90.25 370 LEU A O 1
ATOM 2592 N N . SER A 1 371 ? 31.257 7.116 -36.814 1.00 91.25 371 SER A N 1
ATOM 2593 C CA . SER A 1 371 ? 30.037 6.644 -36.158 1.00 91.25 371 SER A CA 1
ATOM 2594 C C . SER A 1 371 ? 29.138 7.809 -35.719 1.00 91.25 371 SER A C 1
ATOM 2596 O O . SER A 1 371 ? 29.569 8.962 -35.643 1.00 91.25 371 SER A O 1
ATOM 2598 N N . GLY A 1 372 ? 27.867 7.517 -35.435 1.00 90.00 372 GLY A N 1
ATOM 2599 C CA . GLY A 1 372 ? 26.912 8.482 -34.883 1.00 90.00 372 GLY A CA 1
ATOM 2600 C C . GLY A 1 372 ? 26.363 9.489 -35.894 1.00 90.00 372 GLY A C 1
ATOM 2601 O O . GLY A 1 372 ? 25.984 10.596 -35.518 1.00 90.00 372 GLY A O 1
ATOM 2602 N N . ARG A 1 373 ? 26.380 9.163 -37.189 1.00 93.12 373 ARG A N 1
ATOM 2603 C CA . ARG A 1 373 ? 26.094 10.128 -38.255 1.00 93.12 373 ARG A CA 1
ATOM 2604 C C . ARG A 1 373 ? 24.642 10.074 -38.716 1.00 93.12 373 ARG A C 1
ATOM 2606 O O . ARG A 1 373 ? 24.000 9.029 -38.720 1.00 93.12 373 ARG A O 1
ATOM 2613 N N . THR A 1 374 ? 24.132 11.239 -39.097 1.00 93.25 374 THR A N 1
ATOM 2614 C CA . THR A 1 374 ? 22.746 11.450 -39.546 1.00 93.25 374 THR A CA 1
ATOM 2615 C C . THR A 1 374 ? 22.613 11.454 -41.065 1.00 93.25 374 THR A C 1
ATOM 2617 O O . THR A 1 374 ? 21.506 11.425 -41.590 1.00 93.25 374 THR A O 1
ATOM 2620 N N . SER A 1 375 ? 23.741 11.470 -41.776 1.00 91.00 375 SER A N 1
ATOM 2621 C CA . SER A 1 375 ? 23.833 11.403 -43.230 1.00 91.00 375 SER A CA 1
ATOM 2622 C C . SER A 1 375 ? 25.225 10.922 -43.657 1.00 91.00 375 SER A C 1
ATOM 2624 O O . SER A 1 375 ? 26.163 10.883 -42.848 1.00 91.00 375 SER A O 1
ATOM 2626 N N . CYS A 1 376 ? 25.365 10.584 -44.942 1.00 89.38 376 CYS A N 1
ATOM 2627 C CA . CYS A 1 376 ? 26.643 10.258 -45.575 1.00 89.38 376 CYS A CA 1
ATOM 2628 C C . CYS A 1 376 ? 27.089 11.408 -46.493 1.00 89.38 376 CYS A C 1
ATOM 2630 O O . CYS A 1 376 ? 26.744 11.406 -47.673 1.00 89.38 376 CYS A O 1
ATOM 2632 N N . PRO A 1 377 ? 27.813 12.416 -45.971 1.00 87.81 377 PRO A N 1
ATOM 2633 C CA . PRO A 1 377 ? 28.193 13.596 -46.740 1.00 87.81 377 PRO A CA 1
ATOM 2634 C C . PRO A 1 377 ? 29.398 13.367 -47.659 1.00 87.81 377 PRO A C 1
ATOM 2636 O O . PRO A 1 377 ? 29.607 14.157 -48.576 1.00 87.81 377 PRO A O 1
ATOM 2639 N N . ASN A 1 378 ? 30.218 12.335 -47.425 1.00 91.06 378 ASN A N 1
ATOM 2640 C CA . ASN A 1 378 ? 31.451 12.183 -48.190 1.00 91.06 378 ASN A CA 1
ATOM 2641 C C . ASN A 1 378 ? 31.155 11.517 -49.531 1.00 91.06 378 ASN A C 1
ATOM 2643 O O . ASN A 1 378 ? 30.682 10.381 -49.590 1.00 91.06 378 ASN A O 1
ATOM 2647 N N . VAL A 1 379 ? 31.470 12.231 -50.605 1.00 91.81 379 VAL A N 1
ATOM 2648 C CA . VAL A 1 379 ? 31.397 11.725 -51.973 1.00 91.81 379 VAL A CA 1
ATOM 2649 C C . VAL A 1 379 ? 32.630 10.868 -52.241 1.00 91.81 379 VAL A C 1
ATOM 2651 O O . VAL A 1 379 ? 33.754 11.268 -51.940 1.00 91.81 379 VAL A O 1
ATOM 2654 N N . THR A 1 380 ? 32.430 9.688 -52.818 1.00 91.50 380 THR A N 1
ATOM 2655 C CA . THR A 1 380 ? 33.528 8.804 -53.229 1.00 91.50 380 THR A CA 1
ATOM 2656 C C . THR A 1 380 ? 34.439 9.490 -54.253 1.00 91.50 380 THR A C 1
ATOM 2658 O O . THR A 1 380 ? 33.944 9.976 -55.269 1.00 91.50 380 THR A O 1
ATOM 2661 N N . PRO A 1 381 ? 35.760 9.566 -54.020 1.00 92.38 381 PRO A N 1
ATOM 2662 C CA . PRO A 1 381 ? 36.682 10.165 -54.981 1.00 92.38 381 PRO A CA 1
ATOM 2663 C C . PRO A 1 381 ? 36.775 9.361 -56.283 1.00 92.38 381 PRO A C 1
ATOM 2665 O O . PRO A 1 381 ? 36.532 8.153 -56.295 1.00 92.38 381 PRO A O 1
ATOM 2668 N N . ALA A 1 382 ? 37.200 10.019 -57.367 1.00 91.88 382 ALA A N 1
ATOM 2669 C CA . ALA A 1 382 ? 37.544 9.337 -58.613 1.00 91.88 382 ALA A CA 1
ATOM 2670 C C . ALA A 1 382 ? 38.576 8.219 -58.363 1.00 91.88 382 ALA A C 1
ATOM 2672 O O . ALA A 1 382 ? 39.431 8.315 -57.479 1.00 91.88 382 ALA A O 1
ATOM 2673 N N . GLY A 1 383 ? 38.488 7.149 -59.148 1.00 89.38 383 GLY A N 1
ATOM 2674 C CA . GLY A 1 383 ? 39.280 5.931 -58.984 1.00 89.38 383 GLY A CA 1
ATOM 2675 C C . GLY A 1 383 ? 38.728 4.975 -57.927 1.00 89.38 383 GLY A C 1
ATOM 2676 O O . GLY A 1 383 ? 39.233 3.865 -57.798 1.00 89.38 383 GLY A O 1
ATOM 2677 N N . SER A 1 384 ? 37.685 5.360 -57.191 1.00 92.06 384 SER A N 1
ATOM 2678 C CA . SER A 1 384 ? 36.995 4.512 -56.216 1.00 92.06 384 SER A CA 1
ATOM 2679 C C . SER A 1 384 ? 35.484 4.533 -56.440 1.00 92.06 384 SER A C 1
ATOM 2681 O O . SER A 1 384 ? 34.959 5.384 -57.156 1.00 92.06 384 SER A O 1
ATOM 2683 N N . TYR A 1 385 ? 34.779 3.591 -55.824 1.00 91.00 385 TYR A N 1
ATOM 2684 C CA . TYR A 1 385 ? 33.325 3.486 -55.870 1.00 91.00 385 TYR A CA 1
ATOM 2685 C C . TYR A 1 385 ? 32.781 2.985 -54.535 1.00 91.00 385 TYR A C 1
ATOM 2687 O O . TYR A 1 385 ? 33.477 2.282 -53.806 1.00 91.00 385 TYR A O 1
ATOM 2695 N N . ASN A 1 386 ? 31.512 3.272 -54.251 1.00 90.44 386 ASN A N 1
ATOM 2696 C CA . ASN A 1 386 ? 30.772 2.616 -53.173 1.00 90.44 386 ASN A CA 1
ATOM 2697 C C . ASN A 1 386 ? 29.401 2.222 -53.701 1.00 90.44 386 ASN A C 1
ATOM 2699 O O . ASN A 1 386 ? 28.669 3.065 -54.211 1.00 90.44 386 ASN A O 1
ATOM 2703 N N . SER A 1 387 ? 29.049 0.946 -53.589 1.00 83.31 387 SER A N 1
ATOM 2704 C CA . SER A 1 387 ? 27.751 0.440 -54.038 1.00 83.31 387 SER A CA 1
ATOM 2705 C C . SER A 1 387 ? 26.725 0.496 -52.906 1.00 83.31 387 SER A C 1
ATOM 2707 O O . SER A 1 387 ? 27.062 0.226 -51.760 1.00 83.31 387 SER A O 1
ATOM 2709 N N . ALA A 1 388 ? 25.449 0.734 -53.207 1.00 72.62 388 ALA A N 1
ATOM 2710 C CA . ALA A 1 388 ? 24.378 0.536 -52.223 1.00 72.62 388 ALA A CA 1
ATOM 2711 C C . ALA A 1 388 ? 24.301 -0.915 -51.693 1.00 72.62 388 ALA A C 1
ATOM 2713 O O . ALA A 1 388 ? 23.707 -1.148 -50.645 1.00 72.62 388 ALA A O 1
ATOM 2714 N N . ASN A 1 389 ? 24.914 -1.882 -52.391 1.00 68.50 389 ASN A N 1
ATOM 2715 C CA . ASN A 1 389 ? 24.935 -3.294 -52.002 1.00 68.50 389 ASN A CA 1
ATOM 2716 C C . ASN A 1 389 ? 26.056 -3.656 -51.011 1.00 68.50 389 ASN A C 1
ATOM 2718 O O . ASN A 1 389 ? 26.060 -4.773 -50.495 1.00 68.50 389 ASN A O 1
ATOM 2722 N N . VAL A 1 390 ? 27.015 -2.758 -50.740 1.00 75.00 390 VAL A N 1
ATOM 2723 C CA . VAL A 1 390 ? 27.988 -2.983 -49.658 1.00 75.00 390 VAL A CA 1
ATOM 2724 C C . VAL A 1 390 ? 27.392 -2.521 -48.336 1.00 75.00 390 VAL A C 1
ATOM 2726 O O . VAL A 1 390 ? 27.044 -1.353 -48.157 1.00 75.00 390 VAL A O 1
ATOM 2729 N N . ASN A 1 391 ? 27.272 -3.466 -47.404 1.00 74.38 391 ASN A N 1
ATOM 2730 C CA . ASN A 1 391 ? 26.714 -3.232 -46.081 1.00 74.38 391 ASN A CA 1
ATOM 2731 C C . ASN A 1 391 ? 27.653 -2.322 -45.272 1.00 74.38 391 ASN A C 1
ATOM 2733 O O . ASN A 1 391 ? 28.663 -2.783 -44.747 1.00 74.38 391 ASN A O 1
ATOM 2737 N N . GLY A 1 392 ? 27.330 -1.030 -45.200 1.00 74.81 392 GLY A N 1
ATOM 2738 C CA . GLY A 1 392 ? 28.109 -0.048 -44.448 1.00 74.81 392 GLY A CA 1
ATOM 2739 C C . GLY A 1 392 ? 29.338 0.464 -45.195 1.00 74.81 392 GLY A C 1
ATOM 2740 O O . GLY A 1 392 ? 30.433 -0.077 -45.080 1.00 74.81 392 GLY A O 1
ATOM 2741 N N . SER A 1 393 ? 29.183 1.568 -45.922 1.00 87.06 393 SER A N 1
ATOM 2742 C CA . SER A 1 393 ? 30.267 2.196 -46.686 1.00 87.06 393 SER A CA 1
ATOM 2743 C C . SER A 1 393 ? 31.072 3.178 -45.830 1.00 87.06 393 SER A C 1
ATOM 2745 O O . SER A 1 393 ? 30.792 4.377 -45.816 1.00 87.06 393 SER A O 1
ATOM 2747 N N . SER A 1 394 ? 32.052 2.680 -45.071 1.00 88.94 394 SER A N 1
ATOM 2748 C CA . SER A 1 394 ? 32.879 3.510 -44.175 1.00 88.94 394 SER A CA 1
ATOM 2749 C C . SER A 1 394 ? 34.110 4.129 -44.847 1.00 88.94 394 SER A C 1
ATOM 2751 O O . SER A 1 394 ? 34.644 5.129 -44.364 1.00 88.94 394 SER A O 1
ATOM 2753 N N . SER A 1 395 ? 34.531 3.592 -45.990 1.00 88.69 395 SER A N 1
ATOM 2754 C CA . SER A 1 395 ? 35.641 4.101 -46.796 1.00 88.69 395 SER A CA 1
ATOM 2755 C C . SER A 1 395 ? 35.393 3.881 -48.295 1.00 88.69 395 SER A C 1
ATOM 2757 O O . SER A 1 395 ? 34.584 3.021 -48.661 1.00 88.69 395 SER A O 1
ATOM 2759 N N . PRO A 1 396 ? 36.065 4.650 -49.174 1.00 91.00 396 PRO A N 1
ATOM 2760 C CA . PRO A 1 396 ? 36.035 4.416 -50.613 1.00 91.00 396 PRO A CA 1
ATOM 2761 C C . PRO A 1 396 ? 36.613 3.049 -50.992 1.00 91.00 396 PRO A C 1
ATOM 2763 O O . PRO A 1 396 ? 37.688 2.704 -50.500 1.00 91.00 396 PRO A O 1
ATOM 2766 N N . ILE A 1 397 ? 35.952 2.297 -51.883 1.00 90.88 397 ILE A N 1
ATOM 2767 C CA . ILE A 1 397 ? 36.497 1.039 -52.427 1.00 90.88 397 ILE A CA 1
ATOM 2768 C C . ILE A 1 397 ? 37.257 1.355 -53.722 1.00 90.88 397 ILE A C 1
ATOM 2770 O O . ILE A 1 397 ? 36.626 1.752 -54.704 1.00 90.88 397 ILE A O 1
ATOM 2774 N N . PRO A 1 398 ? 38.591 1.193 -53.775 1.00 91.94 398 PRO A N 1
ATOM 2775 C CA . PRO A 1 398 ? 39.354 1.461 -54.990 1.00 91.94 398 PRO A CA 1
ATOM 2776 C C . PRO A 1 398 ? 38.940 0.537 -56.138 1.00 91.94 398 PRO A C 1
ATOM 2778 O O . PRO A 1 398 ? 38.708 -0.657 -55.932 1.00 91.94 398 PRO A O 1
ATOM 2781 N N . CYS A 1 399 ? 38.910 1.065 -57.362 1.00 92.00 399 CYS A N 1
ATOM 2782 C CA . CYS A 1 399 ? 38.729 0.246 -58.555 1.00 92.00 399 CYS A CA 1
ATOM 2783 C C . CYS A 1 399 ? 39.852 -0.780 -58.658 1.00 92.00 399 CYS A C 1
ATOM 2785 O O . CYS A 1 399 ? 41.032 -0.431 -58.570 1.00 92.00 399 CYS A O 1
ATOM 2787 N N . VAL A 1 400 ? 39.480 -2.046 -58.832 1.00 91.81 400 VAL A N 1
ATOM 2788 C CA . VAL A 1 400 ? 40.441 -3.132 -59.025 1.00 91.81 400 VAL A CA 1
ATOM 2789 C C . VAL A 1 400 ? 41.130 -2.987 -60.377 1.00 91.81 400 VAL A C 1
ATOM 2791 O O . VAL A 1 400 ? 40.597 -2.364 -61.300 1.00 91.81 400 VAL A O 1
ATOM 2794 N N . ALA A 1 401 ? 42.312 -3.583 -60.502 1.00 91.00 401 ALA A N 1
ATOM 2795 C CA . ALA A 1 401 ? 43.058 -3.594 -61.749 1.00 91.00 401 ALA A CA 1
ATOM 2796 C C . ALA A 1 401 ? 42.185 -4.125 -62.904 1.00 91.00 401 ALA A C 1
ATOM 2798 O O . ALA A 1 401 ? 41.477 -5.119 -62.754 1.00 91.00 401 ALA A O 1
ATOM 2799 N N . GLY A 1 402 ? 42.210 -3.429 -64.038 1.00 88.81 402 GLY A N 1
ATOM 2800 C CA . GLY A 1 402 ? 41.341 -3.684 -65.189 1.00 88.81 402 GLY A CA 1
ATOM 2801 C C . GLY A 1 402 ? 40.116 -2.769 -65.233 1.00 88.81 402 GLY A C 1
ATOM 2802 O O . GLY A 1 402 ? 39.495 -2.615 -66.284 1.00 88.81 402 GLY A O 1
ATOM 2803 N N . THR A 1 403 ? 39.777 -2.115 -64.122 1.00 93.75 403 THR A N 1
ATOM 2804 C CA . THR A 1 403 ? 38.636 -1.199 -64.014 1.00 93.75 403 THR A CA 1
ATOM 2805 C C . THR A 1 403 ? 39.087 0.203 -63.618 1.00 93.75 403 THR A C 1
ATOM 2807 O O . THR A 1 403 ? 40.136 0.384 -62.998 1.00 93.75 403 THR A O 1
ATOM 2810 N N . TYR A 1 404 ? 38.299 1.208 -63.982 1.00 93.25 404 TYR A N 1
ATOM 2811 C CA . TYR A 1 404 ? 38.577 2.607 -63.685 1.00 93.25 404 TYR A CA 1
ATOM 2812 C C . TYR A 1 404 ? 37.299 3.368 -63.348 1.00 93.25 404 TYR A C 1
ATOM 2814 O O . TYR A 1 404 ? 36.191 2.941 -63.681 1.00 93.25 404 TYR A O 1
ATOM 2822 N N . GLN A 1 405 ? 37.450 4.514 -62.691 1.00 94.31 405 GLN A N 1
ATOM 2823 C CA . GLN A 1 405 ? 36.335 5.416 -62.436 1.00 94.31 405 GLN A CA 1
ATOM 2824 C C . GLN A 1 405 ? 36.779 6.877 -62.601 1.00 94.31 405 GLN A C 1
ATOM 2826 O O . GLN A 1 405 ? 37.454 7.407 -61.717 1.00 94.31 405 GLN A O 1
ATOM 2831 N N . PRO A 1 406 ? 36.446 7.538 -63.725 1.00 91.06 406 PRO A N 1
ATOM 2832 C CA . PRO A 1 406 ? 36.891 8.906 -63.986 1.00 91.06 406 PRO A CA 1
ATOM 2833 C C . PRO A 1 406 ? 36.154 9.962 -63.156 1.00 91.06 406 PRO A C 1
ATOM 2835 O O . PRO A 1 406 ? 36.682 11.055 -62.961 1.00 91.06 406 PRO A O 1
ATOM 2838 N N . SER A 1 407 ? 34.948 9.664 -62.668 1.00 91.94 407 SER A N 1
ATOM 2839 C CA . SER A 1 407 ? 34.102 10.629 -61.962 1.00 91.94 407 SER A CA 1
ATOM 2840 C C . SER A 1 407 ? 33.942 10.268 -60.489 1.00 91.94 407 SER A C 1
ATOM 2842 O O . SER A 1 407 ? 33.861 9.101 -60.125 1.00 91.94 407 SER A O 1
ATOM 2844 N N . ALA A 1 408 ? 33.867 11.280 -59.626 1.00 91.31 408 ALA A N 1
ATOM 2845 C CA . ALA A 1 408 ? 33.513 11.089 -58.223 1.00 91.31 408 ALA A CA 1
ATOM 2846 C C . ALA A 1 408 ? 32.029 10.691 -58.070 1.00 91.31 408 ALA A C 1
ATOM 2848 O O . ALA A 1 408 ? 31.207 10.958 -58.953 1.00 91.31 408 ALA A O 1
ATOM 2849 N N . GLY A 1 409 ? 31.681 10.079 -56.937 1.00 88.31 409 GLY A N 1
ATOM 2850 C CA . GLY A 1 409 ? 30.293 9.818 -56.548 1.00 88.31 409 GLY A CA 1
ATOM 2851 C C . GLY A 1 409 ? 29.650 8.625 -57.245 1.00 88.31 409 GLY A C 1
ATOM 2852 O O . GLY A 1 409 ? 28.438 8.614 -57.434 1.00 88.31 409 GLY A O 1
ATOM 2853 N N . GLN A 1 410 ? 30.439 7.638 -57.665 1.00 91.75 410 GLN A N 1
ATOM 2854 C CA . GLN A 1 410 ? 29.952 6.563 -58.525 1.00 91.75 410 GLN A CA 1
ATOM 2855 C C . GLN A 1 410 ? 29.705 5.262 -57.760 1.00 91.75 410 GLN A C 1
ATOM 2857 O O . GLN A 1 410 ? 30.411 4.910 -56.813 1.00 91.75 410 GLN A O 1
ATOM 2862 N N . GLY A 1 411 ? 28.668 4.540 -58.191 1.00 88.81 411 GLY A N 1
ATOM 2863 C CA . GLY A 1 411 ? 28.202 3.306 -57.554 1.00 88.81 411 GLY A CA 1
ATOM 2864 C C . GLY A 1 411 ? 28.964 2.039 -57.945 1.00 88.81 411 GLY A C 1
ATOM 2865 O O . GLY A 1 411 ? 28.764 0.995 -57.326 1.00 88.81 411 GLY A O 1
ATOM 2866 N N . ALA A 1 412 ? 29.803 2.120 -58.980 1.00 91.56 412 ALA A N 1
ATOM 2867 C CA . ALA A 1 412 ? 30.582 1.015 -59.532 1.00 91.56 412 ALA A CA 1
ATOM 2868 C C . ALA A 1 412 ? 31.782 1.544 -60.338 1.00 91.56 412 ALA A C 1
ATOM 2870 O O . ALA A 1 412 ? 31.793 2.703 -60.760 1.00 91.56 412 ALA A O 1
ATOM 2871 N N . CYS A 1 413 ? 32.770 0.684 -60.583 1.00 92.81 413 CYS A N 1
ATOM 2872 C CA . CYS A 1 413 ? 33.844 0.950 -61.541 1.00 92.81 413 CYS A CA 1
ATOM 2873 C C . CYS A 1 413 ? 33.459 0.486 -62.945 1.00 92.81 413 CYS A C 1
ATOM 2875 O O . CYS A 1 413 ? 32.731 -0.493 -63.116 1.00 92.81 413 CYS A O 1
ATOM 2877 N N . LEU A 1 414 ? 33.987 1.176 -63.950 1.00 93.88 414 LEU A N 1
ATOM 2878 C CA . LEU A 1 414 ? 33.824 0.827 -65.354 1.00 93.88 414 LEU A CA 1
ATOM 2879 C C . LEU A 1 414 ? 34.970 -0.101 -65.781 1.00 93.88 414 LEU A C 1
ATOM 2881 O O . LEU A 1 414 ? 36.123 0.171 -65.439 1.00 93.88 414 LEU A O 1
ATOM 2885 N N . PRO A 1 415 ? 34.714 -1.187 -66.528 1.00 93.56 415 PRO A N 1
ATOM 2886 C CA . PRO A 1 415 ? 35.793 -1.963 -67.125 1.00 93.56 415 PRO A CA 1
ATOM 2887 C C . PRO A 1 415 ? 36.521 -1.121 -68.181 1.00 93.56 415 PRO A C 1
ATOM 2889 O O . PRO A 1 415 ? 35.889 -0.344 -68.899 1.00 93.56 415 PRO A O 1
ATOM 2892 N N . ALA A 1 416 ? 37.843 -1.284 -68.304 1.00 92.19 416 ALA A N 1
ATOM 2893 C CA . ALA A 1 416 ? 38.591 -0.675 -69.402 1.00 92.19 416 ALA A CA 1
ATOM 2894 C C . ALA A 1 416 ? 37.957 -1.089 -70.748 1.00 92.19 416 ALA A C 1
ATOM 2896 O O . ALA A 1 416 ? 37.754 -2.289 -70.958 1.00 92.19 416 ALA A O 1
ATOM 2897 N N . PRO A 1 417 ? 37.595 -0.147 -71.636 1.00 92.00 417 PRO A N 1
ATOM 2898 C CA . PRO A 1 417 ? 36.9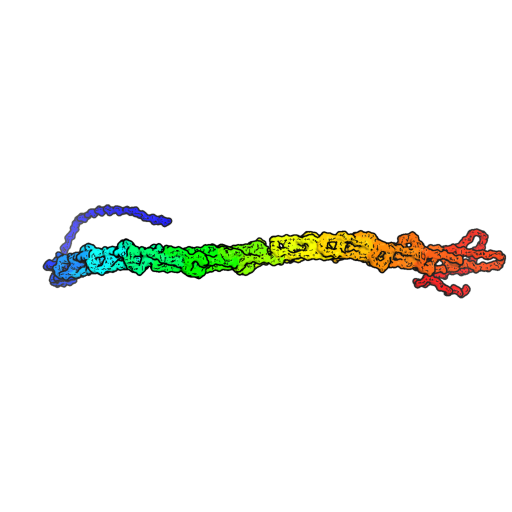62 -0.474 -72.908 1.00 92.00 417 PRO A CA 1
ATOM 2899 C C . PRO A 1 417 ? 37.960 -1.123 -73.877 1.00 92.00 417 PRO A C 1
ATOM 2901 O O . PRO A 1 417 ? 39.173 -1.062 -73.681 1.00 92.00 417 PRO A O 1
ATOM 2904 N N . LEU A 1 418 ? 37.445 -1.729 -74.949 1.00 91.00 418 LEU A N 1
ATOM 2905 C CA . LEU A 1 418 ? 38.270 -2.358 -75.983 1.00 91.00 418 LEU A CA 1
ATOM 2906 C C . LEU A 1 418 ? 39.307 -1.378 -76.546 1.00 91.00 418 LEU A C 1
ATOM 2908 O O . LEU A 1 418 ? 39.009 -0.215 -76.804 1.00 91.00 418 LEU A O 1
ATOM 2912 N N . GLY A 1 419 ? 40.525 -1.866 -76.755 1.00 87.94 419 GLY A N 1
ATOM 2913 C CA . GLY A 1 419 ? 41.659 -1.074 -77.220 1.00 87.94 419 GLY A CA 1
ATOM 2914 C C . GLY A 1 419 ? 42.344 -0.229 -76.148 1.00 87.94 419 GLY A C 1
ATOM 2915 O O . GLY A 1 419 ? 43.355 0.413 -76.447 1.00 87.94 419 GLY A O 1
ATOM 2916 N N . PHE A 1 420 ? 41.839 -0.257 -74.915 1.00 90.94 420 PHE A N 1
ATOM 2917 C CA . PHE A 1 420 ? 42.418 0.415 -73.763 1.00 90.94 420 PHE A CA 1
ATOM 2918 C C . PHE A 1 420 ? 42.693 -0.576 -72.629 1.00 90.94 420 PHE A C 1
ATOM 2920 O O . PHE A 1 420 ? 42.113 -1.658 -72.552 1.00 90.94 420 PHE A O 1
ATOM 2927 N N . TYR A 1 421 ? 43.575 -0.182 -71.719 1.00 90.75 421 TYR A N 1
ATOM 2928 C CA . TYR A 1 421 ? 43.880 -0.922 -70.502 1.00 90.75 421 TYR A CA 1
ATOM 2929 C C . TYR A 1 421 ? 44.066 0.040 -69.325 1.00 90.75 421 TYR A C 1
ATOM 2931 O O . TYR A 1 421 ? 44.311 1.232 -69.508 1.00 90.75 421 TYR A O 1
ATOM 2939 N N . THR A 1 422 ? 43.976 -0.460 -68.098 1.00 91.44 422 THR A N 1
ATOM 2940 C CA . THR A 1 422 ? 44.387 0.290 -66.894 1.00 91.44 422 THR A CA 1
ATOM 2941 C C . THR A 1 422 ? 45.714 -0.246 -66.380 1.00 91.44 422 THR A C 1
ATOM 2943 O O . THR A 1 422 ? 45.994 -1.428 -66.541 1.00 91.44 422 THR A O 1
ATOM 2946 N N . LYS A 1 423 ? 46.516 0.561 -65.681 1.00 85.12 423 LYS A N 1
ATOM 2947 C CA . LYS A 1 423 ? 47.695 0.031 -64.969 1.00 85.12 423 LYS A CA 1
ATOM 2948 C C . LYS A 1 423 ? 47.276 -1.068 -63.976 1.00 85.12 423 LYS A C 1
ATOM 2950 O O . LYS A 1 423 ? 46.175 -1.014 -63.436 1.00 85.12 423 LYS A O 1
ATOM 2955 N N . ASN A 1 424 ? 48.161 -2.030 -63.701 1.00 85.56 424 ASN A N 1
ATOM 2956 C CA . ASN A 1 424 ? 47.937 -3.080 -62.696 1.00 85.56 424 ASN A CA 1
ATOM 2957 C C . ASN A 1 424 ? 48.098 -2.543 -61.260 1.00 85.56 424 ASN A C 1
ATOM 2959 O O . ASN A 1 424 ? 48.965 -2.972 -60.503 1.00 85.56 424 ASN A O 1
ATOM 2963 N N . VAL A 1 425 ? 47.313 -1.522 -60.930 1.00 86.56 425 VAL A N 1
ATOM 2964 C CA . VAL A 1 425 ? 47.255 -0.870 -59.623 1.00 86.56 425 VAL A CA 1
ATOM 2965 C C . VAL A 1 425 ? 45.796 -0.574 -59.309 1.00 86.56 425 VAL A C 1
ATOM 2967 O O . VAL A 1 425 ? 44.998 -0.319 -60.212 1.00 86.56 425 VAL A O 1
ATOM 2970 N N . ALA A 1 426 ? 45.448 -0.605 -58.028 1.00 87.69 426 ALA A N 1
ATOM 2971 C CA . ALA A 1 426 ? 44.124 -0.198 -57.591 1.00 87.69 426 ALA A CA 1
ATOM 2972 C C . ALA A 1 426 ? 43.949 1.326 -57.731 1.00 87.69 426 ALA A C 1
ATOM 2974 O O . ALA A 1 426 ? 44.925 2.076 -57.661 1.00 87.69 426 ALA A O 1
ATOM 2975 N N . GLY A 1 427 ? 42.711 1.791 -57.893 1.00 87.69 427 GLY A N 1
ATOM 2976 C CA . GLY A 1 427 ? 42.409 3.224 -57.857 1.00 87.69 427 GLY A CA 1
ATOM 2977 C C . GLY A 1 427 ? 42.526 3.953 -59.198 1.00 87.69 427 GLY A C 1
ATOM 2978 O O . GLY A 1 427 ? 42.739 5.163 -59.218 1.00 87.69 427 GLY A O 1
ATOM 2979 N N . SER A 1 428 ? 42.454 3.242 -60.327 1.00 91.62 428 SER A N 1
ATOM 2980 C CA . SER A 1 428 ? 42.657 3.864 -61.638 1.00 91.62 428 SER A CA 1
ATOM 2981 C C . SER A 1 428 ? 41.547 4.871 -61.972 1.00 91.62 428 SER A C 1
ATOM 2983 O O . SER A 1 428 ? 40.362 4.544 -61.950 1.00 91.62 428 SER A O 1
ATOM 2985 N N . THR A 1 429 ? 41.921 6.110 -62.293 1.00 92.12 429 THR A N 1
ATOM 2986 C CA . THR A 1 429 ? 40.987 7.178 -62.698 1.00 92.12 429 THR A CA 1
ATOM 2987 C C . THR A 1 429 ? 40.857 7.302 -64.212 1.00 92.12 429 THR A C 1
ATOM 2989 O O . THR A 1 429 ? 39.917 7.914 -64.711 1.00 92.12 429 THR A O 1
ATOM 2992 N N . THR A 1 430 ? 41.792 6.729 -64.963 1.00 90.56 430 THR A N 1
ATOM 2993 C CA . THR A 1 430 ? 41.890 6.882 -66.412 1.00 90.56 430 THR A CA 1
ATOM 2994 C C . THR A 1 430 ? 42.291 5.573 -67.067 1.00 90.56 430 THR A C 1
ATOM 2996 O O . THR A 1 430 ? 42.852 4.675 -66.440 1.00 90.56 430 THR A O 1
ATOM 2999 N N . VAL A 1 431 ? 42.015 5.479 -68.361 1.00 91.38 431 VAL A N 1
ATOM 3000 C CA . VAL A 1 431 ? 42.447 4.366 -69.201 1.00 91.38 431 VAL A CA 1
ATOM 3001 C C . VAL A 1 431 ? 43.598 4.801 -70.097 1.00 91.38 431 VAL A C 1
ATOM 3003 O O . VAL A 1 431 ? 43.705 5.967 -70.477 1.00 91.38 431 VAL A O 1
ATOM 3006 N N . ILE A 1 432 ? 44.466 3.855 -70.429 1.00 90.25 432 ILE A N 1
ATOM 3007 C CA . ILE A 1 432 ? 45.620 4.042 -71.303 1.00 90.25 432 ILE A CA 1
ATOM 3008 C C . ILE A 1 432 ? 45.310 3.350 -72.628 1.00 90.25 432 ILE A C 1
ATOM 3010 O O . ILE A 1 432 ? 44.931 2.181 -72.648 1.00 90.25 432 ILE A O 1
ATOM 3014 N N . ALA A 1 433 ? 45.441 4.075 -73.737 1.00 89.94 433 ALA A N 1
ATOM 3015 C CA . ALA A 1 433 ? 45.285 3.497 -75.068 1.00 89.94 433 ALA A CA 1
ATOM 3016 C C . ALA A 1 433 ? 46.446 2.543 -75.374 1.00 89.94 433 ALA A C 1
ATOM 3018 O O . ALA A 1 433 ? 47.590 2.823 -75.009 1.00 89.94 433 ALA A O 1
ATOM 3019 N N . CYS A 1 434 ? 46.172 1.442 -76.074 1.00 88.69 434 CYS A N 1
ATOM 3020 C CA . CYS A 1 434 ? 47.244 0.592 -76.580 1.00 88.69 434 CYS A CA 1
ATOM 3021 C C . CYS A 1 434 ? 48.143 1.367 -77.546 1.00 88.69 434 CYS A C 1
ATOM 3023 O O . CYS A 1 434 ? 47.664 1.991 -78.494 1.00 88.69 434 CYS A O 1
ATOM 3025 N N . SER A 1 435 ? 49.450 1.307 -77.294 1.00 88.19 435 SER A N 1
ATOM 3026 C CA . SER A 1 435 ? 50.465 1.947 -78.126 1.00 88.19 435 SER A CA 1
ATOM 3027 C C . SER A 1 435 ? 50.547 1.305 -79.513 1.00 88.19 435 SER A C 1
ATOM 3029 O O . SER A 1 435 ? 50.054 0.199 -79.749 1.00 88.19 435 SER A O 1
ATOM 3031 N N . SER A 1 436 ? 51.227 1.978 -80.441 1.00 86.00 436 SER A N 1
ATOM 3032 C CA . SER A 1 436 ? 51.489 1.451 -81.781 1.00 86.00 436 SER A CA 1
ATOM 3033 C C . SER A 1 436 ? 52.098 0.041 -81.721 1.00 86.00 436 SER A C 1
ATOM 3035 O O . SER A 1 436 ? 53.025 -0.202 -80.948 1.00 86.00 436 SER A O 1
ATOM 3037 N N . GLY A 1 437 ? 51.585 -0.882 -82.533 1.00 85.56 437 GLY A N 1
ATOM 3038 C CA . GLY A 1 437 ? 51.965 -2.296 -82.521 1.00 85.56 437 GLY A CA 1
ATOM 3039 C C . GLY A 1 437 ? 51.292 -3.155 -81.443 1.00 85.56 437 GLY A C 1
ATOM 3040 O O . GLY A 1 437 ? 51.521 -4.365 -81.428 1.00 85.56 437 GLY A O 1
ATOM 3041 N N . GLN A 1 438 ? 50.433 -2.594 -80.587 1.00 90.75 438 GLN A N 1
ATOM 3042 C CA . GLN A 1 438 ? 49.694 -3.321 -79.544 1.00 90.75 438 GLN A CA 1
ATOM 3043 C C . GLN A 1 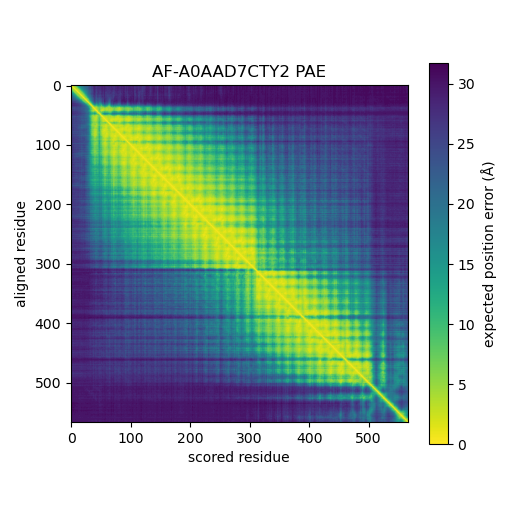438 ? 48.174 -3.199 -79.722 1.00 90.75 438 GLN A C 1
ATOM 3045 O O . GLN A 1 438 ? 47.702 -2.255 -80.341 1.00 90.75 438 GLN A O 1
ATOM 3050 N N . TYR A 1 439 ? 47.388 -4.131 -79.187 1.00 89.19 439 TYR A N 1
ATOM 3051 C CA . TYR A 1 439 ? 45.921 -4.112 -79.252 1.00 89.19 439 TYR A CA 1
ATOM 3052 C C . TYR A 1 439 ? 45.295 -4.731 -77.994 1.00 89.19 439 TYR A C 1
ATOM 3054 O O . TYR A 1 439 ? 45.980 -5.406 -77.223 1.00 89.19 439 TYR A O 1
ATOM 3062 N N . GLN A 1 440 ? 43.997 -4.514 -77.777 1.00 91.69 440 GLN A N 1
ATOM 3063 C CA . GLN A 1 440 ? 43.257 -5.165 -76.694 1.00 91.69 440 GLN A CA 1
ATOM 3064 C C . GLN A 1 440 ? 41.813 -5.475 -77.107 1.00 91.69 440 GLN A C 1
ATOM 3066 O O . GLN A 1 440 ? 41.004 -4.567 -77.269 1.00 91.69 440 GLN A O 1
ATOM 3071 N N . ASN A 1 441 ? 41.486 -6.759 -77.245 1.00 90.38 441 ASN A N 1
ATOM 3072 C CA . ASN A 1 441 ? 40.190 -7.244 -77.727 1.00 90.38 441 ASN A CA 1
ATOM 3073 C C . ASN A 1 441 ? 39.215 -7.663 -76.615 1.00 90.38 441 ASN A C 1
ATOM 3075 O O . ASN A 1 441 ? 38.103 -8.095 -76.913 1.00 90.38 441 ASN A O 1
ATOM 3079 N N . GLN A 1 442 ? 39.605 -7.524 -75.349 1.00 90.88 442 GLN A N 1
ATOM 3080 C CA . GLN A 1 442 ? 38.764 -7.789 -74.187 1.00 90.88 442 GLN A CA 1
ATOM 3081 C C . GLN A 1 442 ? 38.630 -6.536 -73.324 1.00 90.88 442 GLN A C 1
ATOM 3083 O O . GLN A 1 442 ? 39.564 -5.749 -73.185 1.00 90.88 442 GLN A O 1
ATOM 3088 N N . THR A 1 443 ? 37.462 -6.351 -72.712 1.00 91.75 443 THR A N 1
ATOM 3089 C CA . THR A 1 443 ? 37.266 -5.295 -71.715 1.00 91.75 443 THR A CA 1
ATOM 3090 C C . THR A 1 443 ? 37.891 -5.691 -70.381 1.00 91.75 443 THR A C 1
ATOM 3092 O O . THR A 1 443 ? 38.025 -6.880 -70.087 1.00 91.75 443 THR A O 1
ATOM 3095 N N . GLY A 1 444 ? 38.206 -4.716 -69.531 1.00 90.12 444 GLY A N 1
ATOM 3096 C CA . GLY A 1 444 ? 38.611 -4.996 -68.151 1.00 90.12 444 GLY A CA 1
ATOM 3097 C C . GLY A 1 444 ? 40.083 -5.389 -67.984 1.00 90.12 444 GLY A C 1
ATOM 3098 O O . GLY A 1 444 ? 40.420 -6.090 -67.037 1.00 90.12 444 GLY A O 1
ATOM 3099 N N . GLN A 1 445 ? 40.949 -5.015 -68.926 1.00 93.19 445 GLN A N 1
ATOM 3100 C CA . GLN A 1 445 ? 42.307 -5.556 -69.021 1.00 93.19 445 GLN A CA 1
ATOM 3101 C C . GLN A 1 445 ? 43.363 -4.622 -68.426 1.00 93.19 445 GLN A C 1
ATOM 3103 O O . GLN A 1 445 ? 43.209 -3.397 -68.397 1.00 93.19 445 GLN A O 1
ATOM 3108 N N . THR A 1 446 ? 44.459 -5.215 -67.948 1.00 91.81 446 THR A N 1
ATOM 3109 C CA . THR A 1 446 ? 45.558 -4.509 -67.262 1.00 91.81 446 THR A CA 1
ATOM 3110 C C . THR A 1 446 ? 46.796 -4.284 -68.129 1.00 91.81 446 THR A C 1
ATOM 3112 O O . THR A 1 446 ? 47.773 -3.674 -67.689 1.00 91.81 446 THR A O 1
ATOM 3115 N N . SER A 1 447 ? 46.767 -4.773 -69.365 1.00 91.00 447 SER A N 1
ATOM 3116 C CA . SER A 1 447 ? 47.832 -4.633 -70.353 1.00 91.00 447 SER A CA 1
ATOM 3117 C C . SER A 1 447 ? 47.273 -4.797 -71.769 1.00 91.00 447 SER A C 1
ATOM 3119 O O . SER A 1 447 ? 46.144 -5.256 -71.960 1.00 91.00 447 SER A O 1
ATOM 3121 N N . CYS A 1 448 ? 48.064 -4.416 -72.771 1.00 90.81 448 CYS A N 1
ATOM 3122 C CA . CYS A 1 448 ? 47.769 -4.690 -74.174 1.00 90.81 448 CYS A CA 1
ATOM 3123 C C . CYS A 1 448 ? 48.533 -5.919 -74.662 1.00 90.81 448 CYS A C 1
ATOM 3125 O O . CYS A 1 448 ? 49.645 -6.203 -74.214 1.00 90.81 448 CYS A O 1
ATOM 3127 N N . GLN A 1 449 ? 47.948 -6.612 -75.631 1.00 91.12 449 GLN A N 1
ATOM 3128 C CA . GLN A 1 449 ? 48.590 -7.692 -76.365 1.00 91.12 449 GLN A CA 1
ATOM 3129 C C . GLN A 1 449 ? 49.425 -7.110 -77.512 1.00 91.12 449 GLN A C 1
ATOM 3131 O O . GLN A 1 449 ? 49.081 -6.073 -78.082 1.00 91.12 449 GLN A O 1
ATOM 3136 N N . THR A 1 450 ? 50.534 -7.752 -77.874 1.00 90.69 450 THR A N 1
ATOM 3137 C CA . THR A 1 450 ? 51.291 -7.379 -79.077 1.00 90.69 450 THR A CA 1
ATOM 3138 C C . THR A 1 450 ? 50.590 -7.914 -80.318 1.00 90.69 450 THR A C 1
ATOM 3140 O O . THR A 1 450 ? 50.055 -9.020 -80.314 1.00 90.69 450 THR A O 1
ATOM 3143 N N . THR A 1 451 ? 50.585 -7.128 -81.396 1.00 88.31 451 THR A N 1
ATOM 3144 C CA . THR A 1 451 ? 50.069 -7.577 -82.699 1.00 88.31 451 THR A CA 1
ATOM 3145 C C . THR A 1 451 ? 50.757 -8.885 -83.120 1.00 88.31 451 THR A C 1
ATOM 3147 O O . THR A 1 451 ? 51.985 -8.972 -83.017 1.00 88.31 451 THR A O 1
ATOM 3150 N N . PRO A 1 452 ? 50.004 -9.915 -83.548 1.00 88.12 452 PRO A N 1
ATOM 3151 C CA . PRO A 1 452 ? 50.590 -11.153 -84.051 1.00 88.12 452 PRO A CA 1
ATOM 3152 C C . PRO A 1 452 ? 51.261 -10.927 -85.415 1.00 88.12 452 PRO A C 1
ATOM 3154 O O . PRO A 1 452 ? 51.035 -9.911 -86.074 1.00 88.12 452 PRO A O 1
ATOM 3157 N N . VAL A 1 453 ? 52.084 -11.883 -85.852 1.00 84.50 453 VAL A N 1
ATOM 3158 C CA . VAL A 1 453 ? 52.717 -11.841 -87.180 1.00 84.50 453 VAL A CA 1
ATOM 3159 C C . VAL A 1 453 ? 51.670 -11.713 -88.290 1.00 84.50 453 VAL A C 1
ATOM 3161 O O . VAL A 1 453 ? 50.580 -12.269 -88.197 1.00 84.50 453 VAL A O 1
ATOM 3164 N N . GLY A 1 454 ? 51.995 -10.956 -89.334 1.00 83.00 454 GLY A N 1
ATOM 3165 C CA . GLY A 1 454 ? 51.084 -10.618 -90.429 1.00 83.00 454 GLY A CA 1
ATOM 3166 C C . GLY A 1 454 ? 50.115 -9.475 -90.130 1.00 83.00 454 GLY A C 1
ATOM 3167 O O . GLY A 1 454 ? 49.430 -9.011 -91.041 1.00 83.00 454 GLY A O 1
ATOM 3168 N N . PHE A 1 455 ? 50.091 -8.971 -88.896 1.00 88.69 455 PHE A N 1
ATOM 3169 C CA . PHE A 1 455 ? 49.278 -7.833 -88.494 1.00 88.69 455 PHE A CA 1
ATOM 3170 C C . PHE A 1 455 ? 50.157 -6.685 -87.997 1.00 88.69 455 PHE A C 1
ATOM 3172 O O . PHE A 1 455 ? 51.285 -6.873 -87.544 1.00 88.69 455 PHE A O 1
ATOM 3179 N N . PHE A 1 456 ? 49.616 -5.477 -88.073 1.00 87.19 456 PHE A N 1
ATOM 3180 C CA . PHE A 1 456 ? 50.229 -4.269 -87.555 1.00 87.19 456 PHE A CA 1
ATOM 3181 C C . PHE A 1 456 ? 49.194 -3.413 -86.832 1.00 87.19 456 PHE A C 1
ATOM 3183 O O . PHE A 1 456 ? 47.987 -3.647 -86.901 1.00 87.19 456 PHE A O 1
ATOM 3190 N N . ASN A 1 457 ? 49.665 -2.392 -86.129 1.00 87.19 457 ASN A N 1
ATOM 3191 C CA . ASN A 1 457 ? 48.794 -1.332 -85.654 1.00 87.19 457 ASN A CA 1
ATOM 3192 C C . ASN A 1 457 ? 49.523 0.012 -85.645 1.00 87.19 457 ASN A C 1
ATOM 3194 O O . ASN A 1 457 ? 50.478 0.198 -84.891 1.00 87.19 457 ASN A O 1
ATOM 3198 N N . ASN A 1 458 ? 49.043 0.956 -86.449 1.00 81.81 458 ASN A N 1
ATOM 3199 C CA . ASN A 1 458 ? 49.701 2.243 -86.650 1.00 81.81 458 ASN A CA 1
ATOM 3200 C C . ASN A 1 458 ? 49.542 3.220 -85.466 1.00 81.81 458 ASN A C 1
ATOM 3202 O O . ASN A 1 458 ? 50.112 4.304 -85.488 1.00 81.81 458 ASN A O 1
ATOM 3206 N N . GLY A 1 459 ? 48.764 2.873 -84.432 1.00 72.25 459 GLY A N 1
ATOM 3207 C CA . GLY A 1 459 ? 48.567 3.730 -83.252 1.00 72.25 459 GLY A CA 1
ATOM 3208 C C . GLY A 1 459 ? 47.796 5.029 -83.530 1.00 72.25 459 GLY A C 1
ATOM 3209 O O . GLY A 1 459 ? 47.713 5.888 -82.660 1.00 72.25 459 GLY A O 1
ATOM 3210 N N . THR A 1 460 ? 47.227 5.181 -84.729 1.00 66.75 460 THR A N 1
ATOM 3211 C CA . THR A 1 460 ? 46.439 6.349 -85.151 1.00 66.75 460 THR A CA 1
ATOM 3212 C C . THR A 1 460 ? 44.969 6.271 -84.722 1.00 66.75 460 THR A C 1
ATOM 3214 O O . THR A 1 460 ? 44.270 7.280 -84.752 1.00 66.75 460 THR A O 1
ATOM 3217 N N . SER A 1 461 ? 44.491 5.096 -84.301 1.00 62.78 461 SER A N 1
ATOM 3218 C CA . SER A 1 461 ? 43.150 4.888 -83.745 1.00 62.78 461 SER A CA 1
ATOM 3219 C C . SER A 1 461 ? 43.208 4.968 -82.219 1.00 62.78 461 SER A C 1
ATOM 3221 O O . SER A 1 461 ? 43.907 4.175 -81.586 1.00 62.78 461 SER A O 1
ATOM 3223 N N . ALA A 1 462 ? 42.487 5.924 -81.624 1.00 63.47 462 ALA A N 1
ATOM 3224 C CA . ALA A 1 462 ? 42.371 6.049 -80.173 1.00 63.47 462 ALA A CA 1
ATOM 3225 C C . ALA A 1 462 ? 41.765 4.765 -79.585 1.00 63.47 462 ALA A C 1
ATOM 3227 O O . ALA A 1 462 ? 40.569 4.523 -79.714 1.00 63.47 462 ALA A O 1
ATOM 3228 N N . GLY A 1 463 ? 42.615 3.945 -78.966 1.00 70.00 463 GLY A N 1
ATOM 3229 C CA . GLY A 1 463 ? 42.265 2.601 -78.525 1.00 70.00 463 GLY A CA 1
ATOM 3230 C C . GLY A 1 463 ? 42.171 1.631 -79.696 1.00 70.00 463 GLY A C 1
ATOM 3231 O O . GLY A 1 463 ? 41.357 1.787 -80.597 1.00 70.00 463 GLY A O 1
ATOM 3232 N N . SER A 1 464 ? 43.028 0.616 -79.708 1.00 85.38 464 SER A N 1
ATOM 3233 C CA . SER A 1 464 ? 43.093 -0.348 -80.810 1.00 85.38 464 SER A CA 1
ATOM 3234 C C . SER A 1 464 ? 42.477 -1.687 -80.406 1.00 85.38 464 SER A C 1
ATOM 3236 O O . SER A 1 464 ? 43.161 -2.504 -79.784 1.00 85.38 464 SER A O 1
ATOM 3238 N N . PRO A 1 465 ? 41.181 -1.916 -80.696 1.00 85.75 465 PRO A N 1
ATOM 3239 C CA . PRO A 1 465 ? 40.444 -3.074 -80.191 1.00 85.75 465 PRO A CA 1
ATOM 3240 C C . PRO A 1 465 ? 40.839 -4.388 -80.876 1.00 85.75 465 PRO A C 1
ATOM 3242 O O . PRO A 1 465 ? 40.622 -5.465 -80.333 1.00 85.75 465 PRO A O 1
ATOM 3245 N N . ALA A 1 466 ? 41.431 -4.311 -82.067 1.00 86.75 466 ALA A N 1
ATOM 3246 C CA . ALA A 1 466 ? 41.851 -5.457 -82.857 1.00 86.75 466 ALA A CA 1
ATOM 3247 C C . ALA A 1 466 ? 43.125 -5.118 -83.653 1.00 86.75 466 ALA A C 1
ATOM 3249 O O . ALA A 1 466 ? 43.356 -3.944 -83.961 1.00 86.75 466 ALA A O 1
ATOM 3250 N N . PRO A 1 467 ? 43.958 -6.116 -83.988 1.00 87.06 467 PRO A N 1
ATOM 3251 C CA . PRO A 1 467 ? 45.128 -5.913 -84.828 1.00 87.06 467 PRO A CA 1
ATOM 3252 C C . PRO A 1 467 ? 44.699 -5.739 -86.298 1.00 87.06 467 PRO A C 1
ATOM 3254 O O . PRO A 1 467 ? 43.769 -6.400 -86.760 1.00 87.06 467 PRO A O 1
ATOM 3257 N N . ILE A 1 468 ? 45.368 -4.858 -87.047 1.00 88.12 468 ILE A N 1
ATOM 3258 C CA . ILE A 1 468 ? 45.042 -4.577 -88.454 1.00 88.12 468 ILE A CA 1
ATOM 3259 C C . ILE A 1 468 ? 45.849 -5.537 -89.341 1.00 88.12 468 ILE A C 1
ATOM 3261 O O . ILE A 1 468 ? 47.075 -5.561 -89.225 1.00 88.12 468 ILE A O 1
ATOM 3265 N N . PRO A 1 469 ? 45.230 -6.342 -90.221 1.00 88.44 469 PRO A N 1
ATOM 3266 C CA . PRO A 1 469 ? 45.982 -7.228 -91.107 1.00 88.44 469 PRO A CA 1
ATOM 3267 C C . PRO A 1 469 ? 46.814 -6.418 -92.107 1.00 88.44 469 PRO A C 1
ATOM 3269 O O . PRO A 1 469 ? 46.335 -5.421 -92.652 1.00 88.44 469 PRO A O 1
ATOM 3272 N N . CYS A 1 470 ? 48.046 -6.853 -92.388 1.00 85.38 470 CYS A N 1
ATOM 3273 C CA . CYS A 1 470 ? 48.847 -6.251 -93.453 1.00 85.38 470 CYS A CA 1
ATOM 3274 C C . CYS A 1 470 ? 48.102 -6.358 -94.792 1.00 85.38 470 CYS A C 1
ATOM 3276 O O . CYS A 1 470 ? 47.639 -7.454 -95.121 1.00 85.38 470 CYS A O 1
ATOM 3278 N N . PRO A 1 471 ? 47.957 -5.266 -95.564 1.00 85.06 471 PRO A N 1
ATOM 3279 C CA . PRO A 1 471 ? 47.295 -5.318 -96.863 1.00 85.06 471 PRO A CA 1
ATOM 3280 C C . PRO A 1 471 ? 48.083 -6.191 -97.848 1.00 85.06 471 PRO A C 1
ATOM 3282 O O . PRO A 1 471 ? 49.301 -6.349 -97.716 1.00 85.06 471 PRO A O 1
ATOM 3285 N N . ALA A 1 472 ? 47.394 -6.728 -98.859 1.00 79.06 472 ALA A N 1
ATOM 3286 C CA . ALA A 1 472 ? 48.028 -7.508 -99.921 1.00 79.06 472 ALA A CA 1
ATOM 3287 C C . ALA A 1 472 ? 49.202 -6.730 -100.554 1.00 79.06 472 ALA A C 1
ATOM 3289 O O . ALA A 1 472 ? 49.122 -5.519 -100.763 1.00 79.06 472 ALA A O 1
ATOM 3290 N N . GLY A 1 473 ? 50.303 -7.423 -100.843 1.00 73.25 473 GLY A N 1
ATOM 3291 C CA . GLY A 1 473 ? 51.571 -6.826 -101.279 1.00 73.25 473 GLY A CA 1
ATOM 3292 C C . GLY A 1 473 ? 52.511 -6.385 -100.147 1.00 73.25 473 GLY A C 1
ATOM 3293 O O . GLY A 1 473 ? 53.627 -5.939 -100.426 1.00 73.25 473 GLY A O 1
ATOM 3294 N N . SER A 1 474 ? 52.108 -6.535 -98.882 1.00 81.25 474 SER A N 1
ATOM 3295 C CA . SER A 1 474 ? 52.929 -6.233 -97.702 1.00 81.25 474 SER A CA 1
ATOM 3296 C C . SER A 1 474 ? 52.899 -7.367 -96.671 1.00 81.25 474 SER A C 1
ATOM 3298 O O . SER A 1 474 ? 52.028 -8.233 -96.715 1.00 81.25 474 SER A O 1
ATOM 3300 N N . TYR A 1 475 ? 53.871 -7.396 -95.761 1.00 80.56 475 TYR A N 1
ATOM 3301 C CA . TYR A 1 475 ? 54.024 -8.457 -94.766 1.00 80.56 475 TYR A CA 1
ATOM 3302 C C . TYR A 1 475 ? 54.610 -7.940 -93.453 1.00 80.56 475 TYR A C 1
ATOM 3304 O O . TYR A 1 475 ? 55.223 -6.869 -93.401 1.00 80.56 475 TYR A O 1
ATOM 3312 N N . GLN A 1 476 ? 54.455 -8.726 -92.387 1.00 85.44 476 GLN A N 1
ATOM 3313 C CA . GLN A 1 476 ? 55.084 -8.438 -91.102 1.00 85.44 476 GLN A CA 1
ATOM 3314 C C . GLN A 1 476 ? 55.510 -9.717 -90.379 1.00 85.44 476 GLN A C 1
ATOM 3316 O O . GLN A 1 476 ? 54.677 -10.470 -89.886 1.00 85.44 476 GLN A O 1
ATOM 3321 N N . SER A 1 477 ? 56.818 -9.936 -90.286 1.00 82.94 477 SER A N 1
ATOM 3322 C CA . SER A 1 477 ? 57.401 -11.163 -89.724 1.00 82.94 477 SER A CA 1
ATOM 3323 C C . SER A 1 477 ? 57.630 -11.131 -88.224 1.00 82.94 477 S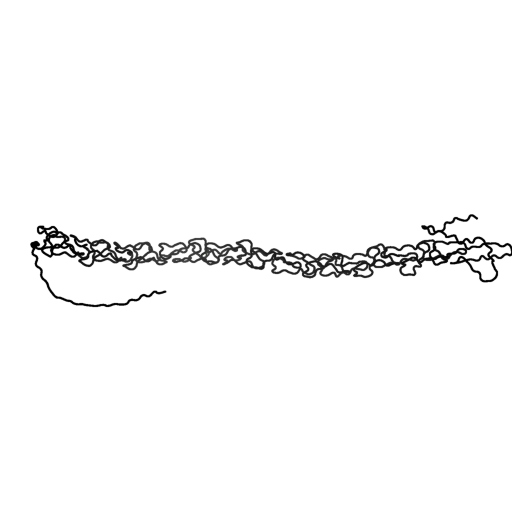ER A C 1
ATOM 3325 O O . SER A 1 477 ? 57.957 -12.158 -87.639 1.00 82.94 477 SER A O 1
ATOM 3327 N N . TYR A 1 478 ? 57.447 -9.978 -87.591 1.00 83.75 478 TYR A N 1
ATOM 3328 C CA . TYR A 1 478 ? 57.656 -9.816 -86.161 1.00 83.75 478 TYR A CA 1
ATOM 3329 C C . TYR A 1 478 ? 56.377 -9.357 -85.476 1.00 83.75 478 TYR A C 1
ATOM 3331 O O . TYR A 1 478 ? 55.623 -8.551 -86.017 1.00 83.75 478 TYR A O 1
ATOM 3339 N N . THR A 1 479 ? 56.159 -9.833 -84.256 1.00 87.00 479 THR A N 1
ATOM 3340 C CA . THR A 1 479 ? 55.066 -9.351 -83.413 1.00 87.00 479 THR A CA 1
ATOM 3341 C C . THR A 1 479 ? 55.323 -7.916 -82.947 1.00 87.00 479 THR A C 1
ATOM 3343 O O . THR A 1 479 ? 56.463 -7.437 -82.920 1.00 87.00 479 THR A O 1
ATOM 3346 N N . GLY A 1 480 ? 54.260 -7.210 -82.563 1.00 84.50 480 GLY A N 1
ATOM 3347 C CA . GLY A 1 480 ? 54.385 -5.900 -81.920 1.00 84.50 480 GLY A CA 1
ATOM 3348 C C . GLY A 1 480 ? 54.754 -4.755 -82.866 1.00 84.50 480 GLY A C 1
ATOM 3349 O O . GLY A 1 480 ? 55.342 -3.769 -82.422 1.00 84.50 480 GLY A O 1
ATOM 3350 N N . LYS A 1 481 ? 54.477 -4.878 -84.168 1.00 89.56 481 LYS A N 1
ATOM 3351 C CA . LYS A 1 481 ? 54.915 -3.899 -85.172 1.00 89.56 481 LYS A CA 1
ATOM 3352 C C . LYS A 1 481 ? 53.801 -2.946 -85.578 1.00 89.56 481 LYS A C 1
ATOM 3354 O O . LYS A 1 481 ? 52.624 -3.289 -85.621 1.00 89.56 481 LYS A O 1
ATOM 3359 N N . ASN A 1 482 ? 54.190 -1.713 -85.873 1.00 87.12 482 ASN A N 1
ATOM 3360 C CA . ASN A 1 482 ? 53.286 -0.611 -86.188 1.00 87.12 482 ASN A CA 1
ATOM 3361 C C . ASN A 1 482 ? 53.169 -0.300 -87.683 1.00 87.12 482 ASN A C 1
ATOM 3363 O O . ASN A 1 482 ? 52.430 0.600 -88.062 1.00 87.12 482 ASN A O 1
ATOM 3367 N N . PHE A 1 483 ? 53.860 -1.055 -88.530 1.00 87.06 483 PHE A N 1
ATOM 3368 C CA . PHE A 1 483 ? 53.782 -0.952 -89.982 1.00 87.06 483 PHE A CA 1
ATOM 3369 C C . PHE A 1 483 ? 54.006 -2.326 -90.618 1.00 87.06 483 PHE A C 1
ATOM 3371 O O . PHE A 1 483 ? 54.477 -3.259 -89.960 1.00 87.06 483 PHE A O 1
ATOM 3378 N N . CYS A 1 484 ? 53.702 -2.432 -91.907 1.00 85.62 484 CYS A N 1
ATOM 3379 C CA . CYS A 1 484 ? 54.024 -3.596 -92.727 1.00 85.62 484 CYS A CA 1
ATOM 3380 C C . CYS A 1 484 ? 55.153 -3.251 -93.693 1.00 85.62 484 CYS A C 1
ATOM 3382 O O . CYS A 1 484 ? 55.213 -2.144 -94.230 1.00 85.62 484 CYS A O 1
ATOM 3384 N N . TYR A 1 485 ? 56.040 -4.209 -93.929 1.00 83.75 485 TYR A N 1
ATOM 3385 C CA . TYR A 1 485 ? 57.069 -4.101 -94.952 1.00 83.75 485 TYR A CA 1
ATOM 3386 C C . TYR A 1 485 ? 56.455 -4.428 -96.314 1.00 83.75 485 TYR A C 1
ATOM 3388 O O . TYR A 1 485 ? 55.729 -5.412 -96.448 1.00 83.75 485 TYR A O 1
ATOM 3396 N N . GLY A 1 486 ? 56.738 -3.624 -97.339 1.0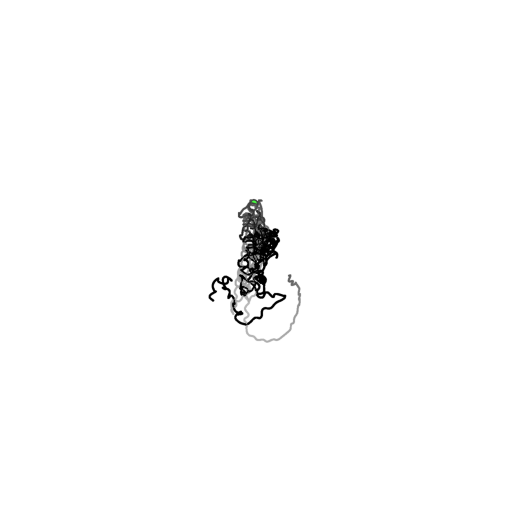0 79.81 486 GLY A N 1
ATOM 3397 C CA . GLY A 1 486 ? 56.397 -3.990 -98.716 1.00 79.81 486 GLY A CA 1
ATOM 3398 C C . GLY A 1 486 ? 57.176 -5.233 -99.150 1.00 79.81 486 GLY A C 1
ATOM 3399 O O . GLY A 1 486 ? 58.322 -5.419 -98.733 1.00 79.81 486 GLY A O 1
ATOM 3400 N N . ALA A 1 487 ? 56.573 -6.090 -99.975 1.00 70.94 487 ALA A N 1
ATOM 3401 C CA . ALA A 1 487 ? 57.281 -7.244 -100.520 1.00 70.94 487 ALA A CA 1
ATOM 3402 C C . ALA A 1 487 ? 58.536 -6.785 -101.306 1.00 70.94 487 ALA A C 1
ATOM 3404 O O . ALA A 1 487 ? 58.430 -5.891 -102.154 1.00 70.94 487 ALA A O 1
ATOM 3405 N N . PRO A 1 488 ? 59.733 -7.344 -101.028 1.00 65.69 488 PRO A N 1
ATOM 3406 C CA . PRO A 1 488 ? 60.953 -6.984 -101.746 1.00 65.69 488 PRO A CA 1
ATOM 3407 C C . PRO A 1 488 ? 60.851 -7.359 -103.230 1.00 65.69 488 PRO A C 1
ATOM 3409 O O . PRO A 1 488 ? 60.139 -8.294 -103.598 1.00 65.69 488 PRO A O 1
ATOM 3412 N N . LYS A 1 489 ? 61.595 -6.643 -104.085 1.00 60.31 489 LYS A N 1
ATOM 3413 C CA . LYS A 1 489 ? 61.629 -6.882 -105.539 1.00 60.31 489 LYS A CA 1
ATOM 3414 C C . LYS A 1 489 ? 61.862 -8.368 -105.848 1.00 60.31 489 LYS A C 1
ATOM 3416 O O . LYS A 1 489 ? 62.787 -8.970 -105.307 1.00 60.31 489 LYS A O 1
ATOM 3421 N N . GLY A 1 490 ? 61.026 -8.943 -106.716 1.00 57.00 490 GLY A N 1
ATOM 3422 C CA . GLY A 1 490 ? 61.107 -10.356 -107.108 1.00 57.00 490 GLY A CA 1
ATOM 3423 C C . GLY A 1 490 ? 60.332 -11.331 -106.209 1.00 57.00 490 GLY A C 1
ATOM 3424 O O . GLY A 1 490 ? 60.375 -12.539 -106.457 1.00 57.00 490 GLY A O 1
ATOM 3425 N N . ARG A 1 491 ? 59.585 -10.845 -105.207 1.00 59.97 491 ARG A N 1
ATOM 3426 C CA . ARG A 1 491 ? 58.656 -11.647 -104.390 1.00 59.97 491 ARG A CA 1
ATOM 3427 C C . ARG A 1 491 ? 57.271 -10.986 -104.296 1.00 59.97 491 ARG A C 1
ATOM 3429 O O . ARG A 1 491 ? 57.179 -9.763 -104.377 1.00 59.97 491 ARG A O 1
ATOM 3436 N N . PHE A 1 492 ? 56.205 -11.773 -104.115 1.00 60.72 492 PHE A N 1
ATOM 3437 C CA . PHE A 1 492 ? 54.814 -11.280 -104.080 1.00 60.72 492 PHE A CA 1
ATOM 3438 C C . PHE A 1 492 ? 54.072 -11.687 -102.795 1.00 60.72 492 PHE A C 1
ATOM 3440 O O . PHE A 1 492 ? 54.527 -12.558 -102.065 1.00 60.72 492 PHE A O 1
ATOM 3447 N N . GLN A 1 493 ? 52.950 -11.026 -102.486 1.00 68.25 493 GLN A N 1
ATOM 3448 C CA . GLN A 1 493 ? 52.076 -11.358 -101.346 1.00 68.25 493 GLN A CA 1
ATOM 3449 C C . GLN A 1 493 ? 50.607 -11.180 -101.733 1.00 68.25 493 GLN A C 1
ATOM 3451 O O . GLN A 1 493 ? 50.139 -10.052 -101.882 1.00 68.25 493 GLN A O 1
ATOM 3456 N N . SER A 1 494 ? 49.885 -12.283 -101.933 1.00 65.38 494 SER A N 1
ATOM 3457 C CA . SER A 1 494 ? 48.544 -12.271 -102.533 1.00 65.38 494 SER A CA 1
ATOM 3458 C C . SER A 1 494 ? 47.389 -12.094 -101.543 1.00 65.38 494 SER A C 1
ATOM 3460 O O . SER A 1 494 ? 46.275 -11.807 -101.978 1.00 65.38 494 SER A O 1
ATOM 3462 N N . MET A 1 495 ? 47.614 -12.252 -100.233 1.00 73.00 495 MET A N 1
ATOM 3463 C CA . MET A 1 495 ? 46.552 -12.222 -99.216 1.00 73.00 495 MET A CA 1
ATOM 3464 C C . MET A 1 495 ? 46.829 -11.177 -98.132 1.00 73.00 495 MET A C 1
ATOM 3466 O O . MET A 1 495 ? 47.976 -10.858 -97.831 1.00 73.00 495 MET A O 1
ATOM 3470 N N . SER A 1 496 ? 45.772 -10.653 -97.511 1.00 79.12 496 SER A N 1
ATOM 3471 C CA . SER A 1 496 ? 45.911 -9.819 -96.315 1.00 79.12 496 SER A CA 1
ATOM 3472 C C . SER A 1 496 ? 46.300 -10.661 -95.095 1.00 79.12 496 SER A C 1
ATOM 3474 O O . SER A 1 496 ? 45.805 -11.777 -94.950 1.00 79.12 496 SER A O 1
ATOM 3476 N N . GLY A 1 497 ? 47.119 -10.123 -94.187 1.00 78.38 497 GLY A N 1
ATOM 3477 C CA . GLY A 1 497 ? 47.470 -10.796 -92.927 1.00 78.38 497 GLY A CA 1
ATOM 3478 C C . GLY A 1 497 ? 48.686 -11.735 -92.992 1.00 78.38 497 GLY A C 1
ATOM 3479 O O . GLY A 1 497 ? 48.830 -12.603 -92.136 1.00 78.38 497 GLY A O 1
ATOM 3480 N N . GLN A 1 498 ? 49.551 -11.619 -94.007 1.00 77.62 498 GLN A N 1
ATOM 3481 C CA . GLN A 1 498 ? 50.658 -12.563 -94.229 1.00 77.62 498 GLN A CA 1
ATOM 3482 C C . GLN A 1 498 ? 51.911 -12.256 -93.381 1.00 77.62 498 GLN A C 1
ATOM 3484 O O . GLN A 1 498 ? 52.458 -11.151 -93.407 1.00 77.62 498 GLN A O 1
ATOM 3489 N N . ALA A 1 499 ? 52.404 -13.270 -92.659 1.00 76.56 499 ALA A N 1
ATOM 3490 C CA . ALA A 1 499 ? 53.545 -13.180 -91.739 1.00 76.56 499 ALA A CA 1
ATOM 3491 C C . ALA A 1 499 ? 54.920 -13.104 -92.433 1.00 76.56 499 ALA A C 1
ATOM 3493 O O . ALA A 1 499 ? 55.843 -12.456 -91.950 1.00 76.56 499 ALA A O 1
ATOM 3494 N N . GLY A 1 500 ? 55.093 -13.736 -93.588 1.00 70.81 500 GLY A N 1
ATOM 3495 C CA . GLY A 1 500 ? 56.390 -13.818 -94.260 1.00 70.81 500 GLY A CA 1
ATOM 3496 C C . GLY A 1 500 ? 56.238 -13.892 -95.766 1.00 70.81 500 GLY A C 1
ATOM 3497 O O . GLY A 1 500 ? 55.184 -14.286 -96.257 1.00 70.81 500 GLY A O 1
ATOM 3498 N N . VAL A 1 501 ? 57.282 -13.484 -96.488 1.00 61.66 501 VAL A N 1
ATOM 3499 C CA . VAL A 1 501 ? 57.264 -13.345 -97.949 1.00 61.66 501 VAL A CA 1
ATOM 3500 C C . VAL A 1 501 ? 57.123 -14.704 -98.636 1.00 61.66 501 VAL A C 1
ATOM 3502 O O . VAL A 1 501 ? 58.057 -15.505 -98.585 1.00 61.66 501 VAL A O 1
ATOM 3505 N N . CYS A 1 502 ? 55.986 -14.950 -99.290 1.00 56.03 502 CYS A N 1
ATOM 3506 C CA . CYS A 1 502 ? 55.710 -16.203 -99.993 1.00 56.03 502 CYS A CA 1
ATOM 3507 C C . CYS A 1 502 ? 55.935 -16.055 -101.508 1.00 56.03 502 CYS A C 1
ATOM 3509 O O . CYS A 1 502 ? 55.349 -15.193 -102.144 1.00 56.03 502 CYS A O 1
ATOM 3511 N N . GLY A 1 503 ? 56.737 -16.942 -102.102 1.00 57.03 503 GLY A N 1
ATOM 3512 C CA . GLY A 1 503 ? 56.851 -17.075 -103.560 1.00 57.03 503 GLY A CA 1
ATOM 3513 C C . GLY A 1 503 ? 57.910 -16.187 -104.228 1.00 57.03 503 GLY A C 1
ATOM 3514 O O . GLY A 1 503 ? 58.027 -14.987 -103.975 1.00 57.03 503 GLY A O 1
ATOM 3515 N N . THR A 1 504 ? 58.698 -16.806 -105.107 1.00 49.12 504 THR A N 1
ATOM 3516 C CA . THR A 1 504 ? 59.575 -16.146 -106.084 1.00 49.12 504 THR A CA 1
ATOM 3517 C C . THR A 1 504 ? 58.792 -15.849 -107.357 1.00 49.12 504 THR A C 1
ATOM 3519 O O . THR A 1 504 ? 58.022 -16.687 -107.824 1.00 49.12 504 THR A O 1
ATOM 3522 N N . CYS A 1 505 ? 58.993 -14.666 -107.937 1.00 49.09 505 CYS A N 1
ATOM 3523 C CA . CYS A 1 505 ? 58.458 -14.357 -109.263 1.00 49.09 505 CYS A CA 1
ATOM 3524 C C . CYS A 1 505 ? 59.099 -15.297 -110.294 1.00 49.09 505 CYS A C 1
ATOM 3526 O O . CYS A 1 505 ? 60.319 -15.468 -110.294 1.00 49.09 505 CYS A O 1
ATOM 3528 N N . CYS A 1 506 ? 58.296 -15.929 -111.149 1.00 43.91 506 CYS A N 1
ATOM 3529 C CA . CYS A 1 506 ? 58.812 -16.821 -112.184 1.00 43.91 506 CYS A CA 1
ATOM 3530 C C . CYS A 1 506 ? 59.536 -16.012 -113.275 1.00 43.91 506 CYS A C 1
ATOM 3532 O O . CYS A 1 506 ? 58.926 -15.139 -113.885 1.00 43.91 506 CYS A O 1
ATOM 3534 N N . GLY A 1 507 ? 60.808 -16.344 -113.543 1.00 43.91 507 GLY A N 1
ATOM 3535 C CA . GLY A 1 507 ? 61.455 -16.076 -114.834 1.00 43.91 507 GLY A CA 1
ATOM 3536 C C . GLY A 1 507 ? 62.814 -15.367 -114.805 1.00 43.91 507 GLY A C 1
ATOM 3537 O O . GLY A 1 507 ? 62.896 -14.173 -115.070 1.00 43.91 507 GLY A O 1
ATOM 3538 N N . TRP A 1 508 ? 63.894 -16.132 -114.610 1.00 30.55 508 TRP A N 1
ATOM 3539 C CA . TRP A 1 508 ? 65.130 -15.963 -115.385 1.00 30.55 508 TRP A CA 1
ATOM 3540 C C . TRP A 1 508 ? 65.107 -17.032 -116.481 1.00 30.55 508 TRP A C 1
ATOM 3542 O O . TRP A 1 508 ? 65.122 -18.219 -116.171 1.00 30.55 508 TRP A O 1
ATOM 3552 N N . ALA A 1 509 ? 65.077 -16.626 -117.747 1.00 35.19 509 ALA A N 1
ATOM 3553 C CA . ALA A 1 509 ? 65.433 -17.494 -118.864 1.00 35.19 509 ALA A CA 1
ATOM 3554 C C . ALA A 1 509 ? 66.267 -16.665 -119.847 1.00 35.19 509 ALA A C 1
ATOM 3556 O O . ALA A 1 509 ? 65.771 -15.731 -120.473 1.00 35.19 509 ALA A O 1
ATOM 3557 N N . ALA A 1 510 ? 67.563 -16.967 -119.904 1.00 30.34 510 ALA A N 1
ATOM 3558 C CA . ALA A 1 510 ? 68.503 -16.371 -120.838 1.00 30.34 510 ALA A CA 1
ATOM 3559 C C . ALA A 1 510 ? 68.238 -16.915 -122.249 1.00 30.34 510 ALA A C 1
ATOM 3561 O O . ALA A 1 510 ? 68.247 -18.128 -122.449 1.00 30.34 510 ALA A O 1
ATOM 3562 N N . SER A 1 511 ? 68.050 -16.027 -123.226 1.00 33.28 511 SER A N 1
ATOM 3563 C CA . SER A 1 511 ? 68.200 -16.369 -124.640 1.00 33.28 511 SER A CA 1
ATOM 3564 C C . SER A 1 511 ? 69.503 -15.760 -125.146 1.00 33.28 511 SER A C 1
ATOM 3566 O O . SER A 1 511 ? 69.705 -14.546 -125.090 1.00 33.28 511 SER A O 1
ATOM 3568 N N . LEU A 1 512 ? 70.414 -16.624 -125.598 1.00 39.47 512 LEU A N 1
ATOM 3569 C CA . LEU A 1 512 ? 71.637 -16.253 -126.300 1.00 39.47 512 LEU A CA 1
ATOM 3570 C C . LEU A 1 512 ? 71.254 -15.692 -127.672 1.00 39.47 512 LEU A C 1
ATOM 3572 O O . LEU A 1 512 ? 71.126 -16.445 -128.630 1.00 39.47 512 LEU A O 1
ATOM 3576 N N . THR A 1 513 ? 71.038 -14.381 -127.753 1.00 34.56 513 THR A N 1
ATOM 3577 C CA . THR A 1 513 ? 71.489 -13.494 -128.843 1.00 34.56 513 THR A CA 1
ATOM 3578 C C . THR A 1 513 ? 71.004 -12.065 -128.567 1.00 34.56 513 THR A C 1
ATOM 3580 O O . THR A 1 513 ? 69.814 -11.808 -128.450 1.00 34.56 513 THR A O 1
ATOM 3583 N N . ASN A 1 514 ? 71.971 -11.144 -128.497 1.00 35.41 514 ASN A N 1
ATOM 3584 C CA . ASN A 1 514 ? 71.875 -9.695 -128.266 1.00 35.41 514 ASN A CA 1
ATOM 3585 C C . ASN A 1 514 ? 71.643 -9.221 -126.814 1.00 35.41 514 ASN A C 1
ATOM 3587 O O . ASN A 1 514 ? 70.571 -9.315 -126.226 1.00 35.41 514 ASN A O 1
ATOM 3591 N N . ASN A 1 515 ? 72.720 -8.653 -126.260 1.00 42.47 515 ASN A N 1
ATOM 3592 C CA . ASN A 1 515 ? 72.844 -8.051 -124.936 1.00 42.47 515 ASN A CA 1
ATOM 3593 C C . ASN A 1 515 ? 71.875 -6.873 -124.718 1.00 42.47 515 ASN A C 1
ATOM 3595 O O . ASN A 1 515 ? 72.164 -5.758 -125.146 1.00 42.47 515 ASN A O 1
ATOM 3599 N N . ASN A 1 516 ? 70.777 -7.112 -123.994 1.00 34.94 516 ASN A N 1
ATOM 3600 C CA . ASN A 1 516 ? 70.253 -6.224 -122.942 1.00 34.94 516 ASN A CA 1
ATOM 3601 C C . ASN A 1 516 ? 69.077 -6.905 -122.218 1.00 34.94 516 ASN A C 1
ATOM 3603 O O . ASN A 1 516 ? 67.934 -6.837 -122.658 1.00 34.94 516 ASN A O 1
ATOM 3607 N N . ILE A 1 517 ? 69.355 -7.568 -121.091 1.00 37.00 517 ILE A N 1
ATOM 3608 C CA . ILE A 1 517 ? 68.327 -8.135 -120.205 1.00 37.00 517 ILE A CA 1
ATOM 3609 C C . ILE A 1 517 ? 68.050 -7.113 -119.104 1.00 37.00 517 ILE A C 1
ATOM 3611 O O . ILE A 1 517 ? 68.907 -6.869 -118.256 1.00 37.00 517 ILE A O 1
ATOM 3615 N N . ASN A 1 518 ? 66.850 -6.534 -119.101 1.00 34.44 518 ASN A N 1
ATOM 3616 C CA . ASN A 1 518 ? 66.352 -5.742 -117.980 1.00 34.44 518 ASN A CA 1
ATOM 3617 C C . ASN A 1 518 ? 65.378 -6.624 -117.170 1.00 34.44 518 ASN A C 1
ATOM 3619 O O . ASN A 1 518 ? 64.389 -7.090 -117.739 1.00 34.44 518 ASN A O 1
ATOM 3623 N N . PRO A 1 519 ? 65.625 -6.910 -115.878 1.00 36.97 519 PRO A N 1
ATOM 3624 C CA . PRO A 1 519 ? 64.738 -7.759 -115.086 1.00 36.97 519 PRO A CA 1
ATOM 3625 C C . PRO A 1 519 ? 63.373 -7.083 -114.873 1.00 36.97 519 PRO A C 1
ATOM 3627 O O . PRO A 1 519 ? 63.287 -6.000 -114.286 1.00 36.97 519 PRO A O 1
ATOM 3630 N N . VAL A 1 520 ? 62.294 -7.735 -115.324 1.00 41.97 520 VAL A N 1
ATOM 3631 C CA . VAL A 1 520 ? 60.913 -7.306 -115.054 1.00 41.97 520 VAL A CA 1
ATOM 3632 C C . VAL A 1 520 ? 60.597 -7.610 -113.590 1.00 41.97 520 VAL A C 1
ATOM 3634 O O . VAL A 1 520 ? 60.414 -8.756 -113.187 1.00 41.97 520 VAL A O 1
ATOM 3637 N N . ASN A 1 521 ? 60.576 -6.564 -112.766 1.00 43.41 521 ASN A N 1
ATOM 3638 C CA . ASN A 1 521 ? 60.288 -6.674 -111.341 1.00 43.41 521 ASN A CA 1
ATOM 3639 C C . ASN A 1 521 ? 58.770 -6.720 -111.119 1.00 43.41 521 ASN A C 1
ATOM 3641 O O . ASN A 1 521 ? 58.101 -5.707 -111.313 1.00 43.41 521 ASN A O 1
ATOM 3645 N N . CYS A 1 522 ? 58.225 -7.843 -110.641 1.00 46.19 522 CYS A N 1
ATOM 3646 C CA . CYS A 1 522 ? 56.924 -7.794 -109.970 1.00 46.19 522 CYS A CA 1
ATOM 3647 C C . CYS A 1 522 ? 57.151 -7.179 -108.581 1.00 46.19 522 CYS A C 1
ATOM 3649 O O . CYS A 1 522 ? 57.985 -7.657 -107.805 1.00 46.19 522 CYS A O 1
ATOM 3651 N N . THR A 1 523 ? 56.442 -6.099 -108.275 1.00 47.22 523 THR A N 1
ATOM 3652 C CA . THR A 1 523 ? 56.402 -5.497 -106.938 1.00 47.22 523 THR A CA 1
ATOM 3653 C C . THR A 1 523 ? 54.947 -5.392 -106.508 1.00 47.22 523 THR A C 1
ATOM 3655 O O . THR A 1 523 ? 54.164 -4.759 -107.214 1.00 47.22 523 THR A O 1
ATOM 3658 N N . GLY A 1 524 ? 54.583 -5.978 -105.363 1.00 57.09 524 GLY A N 1
ATOM 3659 C CA . GLY A 1 524 ? 53.259 -5.801 -104.756 1.00 57.09 524 GLY A CA 1
ATOM 3660 C C . GLY A 1 524 ? 52.426 -7.081 -104.624 1.00 57.09 524 GLY A C 1
ATOM 3661 O O . GLY A 1 524 ? 52.924 -8.120 -104.188 1.00 57.09 524 GLY A O 1
ATOM 3662 N N . SER A 1 525 ? 51.126 -6.968 -104.911 1.00 50.16 525 SER A N 1
ATOM 3663 C CA . SER A 1 525 ? 50.079 -7.935 -104.543 1.00 50.16 525 SER A CA 1
ATOM 3664 C C . SER A 1 525 ? 49.804 -9.040 -105.570 1.00 50.16 525 SER A C 1
ATOM 3666 O O . SER A 1 525 ? 49.055 -9.970 -105.273 1.00 50.16 525 SER A O 1
ATOM 3668 N N . THR A 1 526 ? 50.399 -8.970 -106.766 1.00 52.09 526 THR A N 1
ATOM 3669 C CA . THR A 1 526 ? 50.115 -9.889 -107.879 1.00 52.09 526 THR A CA 1
ATOM 3670 C C . THR A 1 526 ? 51.372 -10.632 -108.363 1.00 52.09 526 THR A C 1
ATOM 3672 O O . THR A 1 526 ? 52.428 -10.020 -108.515 1.00 52.09 526 THR A O 1
ATOM 3675 N N . PRO A 1 527 ? 51.284 -11.950 -108.643 1.00 45.06 527 PRO A N 1
ATOM 3676 C CA . PRO A 1 527 ? 52.398 -12.741 -109.183 1.00 45.06 527 PRO A CA 1
ATOM 3677 C C . PRO A 1 527 ? 52.696 -12.479 -110.670 1.00 45.06 527 PRO A C 1
ATOM 3679 O O . PRO A 1 527 ? 53.704 -12.959 -111.178 1.00 45.06 527 PRO A O 1
ATOM 3682 N N . ASN A 1 528 ? 51.845 -11.716 -111.365 1.00 45.78 528 ASN A N 1
ATOM 3683 C CA . ASN A 1 528 ? 51.958 -11.453 -112.798 1.00 45.78 528 ASN A CA 1
ATOM 3684 C C . ASN A 1 528 ? 52.238 -9.965 -113.040 1.00 45.78 528 ASN A C 1
ATOM 3686 O O . ASN A 1 528 ? 51.330 -9.139 -112.929 1.00 45.78 528 ASN A O 1
ATOM 3690 N N . ALA A 1 529 ? 53.472 -9.620 -113.413 1.00 39.34 529 ALA A N 1
ATOM 3691 C CA . ALA A 1 529 ? 53.742 -8.355 -114.087 1.00 39.34 529 ALA A CA 1
ATOM 3692 C C . ALA A 1 529 ? 53.200 -8.452 -115.519 1.00 39.34 529 ALA A C 1
ATOM 3694 O O . ALA A 1 529 ? 53.668 -9.271 -116.305 1.00 39.34 529 ALA A O 1
ATOM 3695 N N . TRP A 1 530 ? 52.199 -7.643 -115.858 1.00 32.78 530 TRP A N 1
ATOM 3696 C CA . TRP A 1 530 ? 51.786 -7.430 -117.246 1.00 32.78 530 TRP A CA 1
ATOM 3697 C C . TRP A 1 530 ? 52.645 -6.311 -117.858 1.00 32.78 530 TRP A C 1
ATOM 3699 O O . TRP A 1 530 ? 52.571 -5.182 -117.368 1.00 32.78 530 TRP A O 1
ATOM 3709 N N . PRO A 1 531 ? 53.432 -6.567 -118.919 1.00 37.22 531 PRO A N 1
ATOM 3710 C CA . PRO A 1 531 ? 54.048 -5.517 -119.715 1.00 37.22 531 PRO A CA 1
ATOM 3711 C C . PRO A 1 531 ? 53.109 -5.128 -120.871 1.00 37.22 531 PRO A C 1
ATOM 3713 O O . PRO A 1 531 ? 52.897 -5.900 -121.801 1.00 37.22 531 PRO A O 1
ATOM 3716 N N . GLY A 1 532 ? 52.543 -3.922 -120.837 1.00 30.94 532 GLY A N 1
ATOM 3717 C CA . GLY A 1 532 ? 52.146 -3.211 -122.060 1.00 30.94 532 GLY A CA 1
ATOM 3718 C C . GLY A 1 532 ? 53.276 -2.229 -122.376 1.00 30.94 532 GLY A C 1
ATOM 3719 O O . GLY A 1 532 ? 53.565 -1.382 -121.543 1.00 30.94 532 GLY A O 1
ATOM 3720 N N . SER A 1 533 ? 54.015 -2.300 -123.483 1.00 28.22 533 SER A N 1
ATOM 3721 C CA . SER A 1 533 ? 53.606 -2.590 -124.858 1.00 28.22 533 SER A CA 1
ATOM 3722 C C . SER A 1 533 ? 54.802 -3.059 -125.712 1.00 28.22 533 SER A C 1
ATOM 3724 O O . SER A 1 533 ? 55.881 -2.486 -125.604 1.00 28.22 533 SER A O 1
ATOM 3726 N N . GLY A 1 534 ? 54.570 -4.060 -126.577 1.00 30.14 534 GLY A N 1
ATOM 3727 C CA . GLY A 1 534 ? 55.302 -4.262 -127.840 1.00 30.14 534 GLY A CA 1
ATOM 3728 C C . GLY A 1 534 ? 56.500 -5.219 -127.867 1.00 30.14 534 GLY A C 1
ATOM 3729 O O . GLY A 1 534 ? 57.617 -4.755 -128.030 1.00 30.14 534 GLY A O 1
ATOM 3730 N N . ASP A 1 535 ? 56.256 -6.526 -127.708 1.00 29.39 535 ASP A N 1
ATOM 3731 C CA . ASP A 1 535 ? 56.750 -7.648 -128.548 1.00 29.39 535 ASP A CA 1
ATOM 3732 C C . ASP A 1 535 ? 56.793 -8.959 -127.731 1.00 29.39 535 ASP A C 1
ATOM 3734 O O . ASP A 1 535 ? 57.210 -8.996 -126.577 1.00 29.39 535 ASP A O 1
ATOM 3738 N N . GLY A 1 536 ? 56.200 -10.018 -128.292 1.00 26.36 536 GLY A N 1
ATOM 3739 C CA . GLY A 1 536 ? 55.533 -11.087 -127.539 1.00 26.36 536 GLY A CA 1
ATOM 3740 C C . GLY A 1 536 ? 56.400 -12.178 -126.896 1.00 26.36 536 GLY A C 1
ATOM 3741 O O . GLY A 1 536 ? 57.457 -12.544 -127.394 1.00 26.36 536 GLY A O 1
ATOM 3742 N N . CYS A 1 537 ? 55.844 -12.802 -125.849 1.00 23.69 537 CYS A N 1
ATOM 3743 C CA . CYS A 1 537 ? 56.195 -14.160 -125.428 1.00 23.69 537 CYS A CA 1
ATOM 3744 C C . CYS A 1 537 ? 55.002 -15.093 -125.672 1.00 23.69 537 CYS A C 1
ATOM 3746 O O . CYS A 1 537 ? 53.974 -15.012 -124.998 1.00 23.69 537 CYS A O 1
ATOM 3748 N N . ILE A 1 538 ? 55.168 -15.995 -126.640 1.00 28.78 538 ILE A N 1
ATOM 3749 C CA . ILE A 1 538 ? 54.356 -17.200 -126.816 1.00 28.78 538 ILE A CA 1
ATOM 3750 C C . ILE A 1 538 ? 54.766 -18.165 -125.699 1.00 28.78 538 ILE A C 1
ATOM 3752 O O . ILE A 1 538 ? 55.938 -18.514 -125.579 1.00 28.78 538 ILE A O 1
ATOM 3756 N N . SER A 1 539 ? 53.814 -18.592 -124.870 1.00 29.03 539 SER A N 1
ATOM 3757 C CA . SER A 1 539 ? 54.040 -19.670 -123.908 1.00 29.03 539 SER A CA 1
ATOM 3758 C C . SER A 1 539 ? 53.781 -21.014 -124.591 1.00 29.03 539 SER A C 1
ATOM 3760 O O . SER A 1 539 ? 52.643 -21.361 -124.891 1.00 29.03 539 SER A O 1
ATOM 3762 N N . SER A 1 540 ? 54.832 -21.795 -124.836 1.00 25.41 540 SER A N 1
ATOM 3763 C CA . SER A 1 540 ? 54.697 -23.239 -125.043 1.00 25.41 540 SER A CA 1
ATOM 3764 C C . SER A 1 540 ? 55.079 -23.942 -123.744 1.00 25.41 540 SER A C 1
ATOM 3766 O O . SER A 1 540 ? 56.254 -24.023 -123.400 1.00 25.41 540 SER A O 1
ATOM 3768 N N . SER A 1 541 ? 54.043 -24.358 -123.013 1.00 31.80 541 SER A N 1
ATOM 3769 C CA . SER A 1 541 ? 53.984 -25.473 -122.059 1.00 31.80 541 SER A CA 1
ATOM 3770 C C . SER A 1 541 ? 55.314 -25.997 -121.501 1.00 31.80 541 SER A C 1
ATOM 3772 O O . SER A 1 541 ? 56.064 -26.660 -122.214 1.00 31.80 541 SER A O 1
ATOM 3774 N N . THR A 1 542 ? 55.546 -25.832 -120.197 1.00 30.39 542 THR A N 1
ATOM 3775 C CA . THR A 1 542 ? 55.440 -26.884 -119.157 1.00 30.39 542 THR A CA 1
ATOM 3776 C C . THR A 1 542 ? 55.806 -26.245 -117.801 1.00 30.39 542 THR A C 1
ATOM 3778 O O . THR A 1 542 ? 56.720 -25.435 -117.728 1.00 30.39 542 THR A O 1
ATOM 3781 N N . SER A 1 543 ? 55.054 -26.571 -116.742 1.00 29.69 543 SER A N 1
ATOM 3782 C CA . SER A 1 543 ? 55.323 -26.265 -115.320 1.00 29.69 543 SER A CA 1
ATOM 3783 C C . SER A 1 543 ? 55.422 -24.792 -114.872 1.00 29.69 543 SER A C 1
ATOM 3785 O O . SER A 1 543 ? 56.460 -24.339 -114.406 1.00 29.69 543 SER A O 1
ATOM 3787 N N . CYS A 1 544 ? 54.297 -24.078 -114.833 1.00 30.44 544 CYS A N 1
ATOM 3788 C CA . CYS A 1 544 ? 54.001 -23.259 -113.650 1.00 30.44 544 CYS A CA 1
ATOM 3789 C C . CYS A 1 544 ? 52.935 -24.017 -112.860 1.00 30.44 544 CYS A C 1
ATOM 3791 O O . CYS A 1 544 ? 51.737 -23.832 -113.068 1.00 30.44 544 CYS A O 1
ATOM 3793 N N . SER A 1 545 ? 53.363 -24.973 -112.032 1.00 29.42 545 SER A N 1
ATOM 3794 C CA . SER A 1 545 ? 52.441 -25.667 -111.137 1.00 29.42 545 SER A CA 1
ATOM 3795 C C . SER A 1 545 ? 51.832 -24.638 -110.188 1.00 29.42 545 SER A C 1
ATOM 3797 O O . SER A 1 545 ? 52.528 -24.068 -109.349 1.00 29.42 545 SER A O 1
ATOM 3799 N N . HIS A 1 546 ? 50.523 -24.438 -110.316 1.00 35.19 546 HIS A N 1
ATOM 3800 C CA . HIS A 1 546 ? 49.647 -23.620 -109.472 1.00 35.19 546 HIS A CA 1
ATOM 3801 C C . HIS A 1 546 ? 49.539 -24.105 -108.010 1.00 35.19 546 HIS A C 1
ATOM 3803 O O . HIS A 1 546 ? 48.563 -23.832 -107.319 1.00 35.19 546 HIS A O 1
ATOM 3809 N N . THR A 1 547 ? 50.527 -24.833 -107.507 1.00 31.88 547 THR A N 1
ATOM 3810 C CA . THR A 1 547 ? 50.445 -25.559 -106.243 1.00 31.88 547 THR A CA 1
ATOM 3811 C C . THR A 1 547 ? 51.791 -25.526 -105.544 1.00 31.88 547 THR A C 1
ATOM 3813 O O . THR A 1 547 ? 52.538 -26.498 -105.518 1.00 31.88 547 THR A O 1
ATOM 3816 N N . THR A 1 548 ? 52.095 -24.395 -104.928 1.00 34.00 548 THR A N 1
ATOM 3817 C CA . THR A 1 548 ? 52.847 -24.424 -103.674 1.00 34.00 548 THR A CA 1
ATOM 3818 C C . THR A 1 548 ? 52.088 -23.550 -102.697 1.00 34.00 548 THR A C 1
ATOM 3820 O O . THR A 1 548 ? 52.396 -22.388 -102.452 1.00 34.00 548 THR A O 1
ATOM 3823 N N . THR A 1 549 ? 51.010 -24.120 -102.166 1.00 30.89 549 THR A N 1
ATOM 3824 C CA . THR A 1 549 ? 50.517 -23.732 -100.852 1.00 30.89 549 THR A CA 1
ATOM 3825 C C . THR A 1 549 ? 51.705 -23.815 -99.894 1.00 30.89 549 THR A C 1
ATOM 3827 O O . THR A 1 549 ? 52.134 -24.917 -99.556 1.00 30.89 549 THR A O 1
ATOM 3830 N N . CYS A 1 550 ? 52.263 -22.669 -99.478 1.00 35.38 550 CYS A N 1
ATOM 3831 C CA . CYS A 1 550 ? 53.012 -22.625 -98.224 1.00 35.38 550 CYS A CA 1
ATOM 3832 C C . CYS A 1 550 ? 51.999 -23.048 -97.160 1.00 35.38 550 CYS A C 1
ATOM 3834 O O . CYS A 1 550 ? 51.136 -22.262 -96.769 1.00 35.38 550 CYS A O 1
ATOM 3836 N N . VAL A 1 551 ? 52.046 -24.315 -96.754 1.00 34.34 551 VAL A N 1
ATOM 3837 C CA . VAL A 1 551 ? 51.381 -24.743 -95.531 1.00 34.34 551 VAL A CA 1
ATOM 3838 C C . VAL A 1 551 ? 52.152 -24.032 -94.430 1.00 34.34 551 VAL A C 1
ATOM 3840 O O . VAL A 1 551 ? 53.311 -24.353 -94.177 1.00 34.34 551 VAL A O 1
ATOM 3843 N N . GLN A 1 552 ? 51.556 -22.974 -93.878 1.00 36.12 552 GLN A N 1
ATOM 3844 C CA . GLN A 1 552 ? 52.120 -22.298 -92.721 1.00 36.12 552 GLN A CA 1
ATOM 3845 C C . GLN A 1 552 ? 52.328 -23.334 -91.620 1.00 36.12 552 GLN A C 1
ATOM 3847 O O . GLN A 1 552 ? 51.415 -24.099 -91.307 1.00 36.12 552 GLN A O 1
ATOM 3852 N N . ASP A 1 553 ? 53.503 -23.316 -90.999 1.00 36.09 553 ASP A N 1
ATOM 3853 C CA . ASP A 1 553 ? 53.628 -23.848 -89.651 1.00 36.09 553 ASP A CA 1
ATOM 3854 C C . ASP A 1 553 ? 52.644 -23.070 -88.764 1.00 36.09 553 ASP A C 1
ATOM 3856 O O . ASP A 1 553 ? 52.753 -21.847 -88.613 1.00 36.09 553 ASP A O 1
ATOM 3860 N N . SER A 1 554 ? 51.661 -23.783 -88.212 1.00 38.22 554 SER A N 1
ATOM 3861 C CA . SER A 1 554 ? 50.588 -23.237 -87.380 1.00 38.22 554 SER A CA 1
ATOM 3862 C C . SER A 1 554 ? 51.086 -22.554 -86.101 1.00 38.22 554 SER A C 1
ATOM 3864 O O . SER A 1 554 ? 50.301 -21.875 -85.441 1.00 38.22 554 SER A O 1
ATOM 3866 N N . VAL A 1 555 ? 52.364 -22.720 -85.742 1.00 37.28 555 VAL A N 1
ATOM 3867 C CA . VAL A 1 555 ? 52.966 -22.150 -84.528 1.00 37.28 555 VAL A CA 1
ATOM 3868 C C . VAL A 1 555 ? 53.797 -20.893 -84.818 1.00 37.28 555 VAL A C 1
ATOM 3870 O O . VAL A 1 555 ? 53.839 -19.988 -83.986 1.00 37.28 555 VAL A O 1
ATOM 3873 N N . THR A 1 556 ? 54.441 -20.791 -85.986 1.00 43.75 556 THR A N 1
ATOM 3874 C CA . THR A 1 556 ? 55.419 -19.718 -86.280 1.00 43.75 556 THR A CA 1
ATOM 3875 C C . THR A 1 556 ? 55.069 -18.853 -87.491 1.00 43.75 556 THR A C 1
ATOM 3877 O O . THR A 1 556 ? 55.624 -17.765 -87.648 1.00 43.75 556 THR A O 1
ATOM 3880 N N . GLY A 1 557 ? 54.157 -19.300 -88.359 1.00 43.59 557 GLY A N 1
ATOM 3881 C CA . GLY A 1 557 ? 53.754 -18.570 -89.563 1.00 43.59 557 GLY A CA 1
ATOM 3882 C C . GLY A 1 557 ? 54.863 -18.363 -90.607 1.00 43.59 557 GLY A C 1
ATOM 3883 O O . GLY A 1 557 ? 54.627 -17.653 -91.587 1.00 43.59 557 GLY A O 1
ATOM 3884 N N . ALA A 1 558 ? 56.047 -18.960 -90.430 1.00 38.66 558 ALA A N 1
ATOM 3885 C CA . ALA A 1 558 ? 57.178 -18.859 -91.351 1.00 38.66 558 ALA A CA 1
ATOM 3886 C C . ALA A 1 558 ? 57.214 -20.044 -92.336 1.00 38.66 558 ALA A C 1
ATOM 3888 O O . ALA A 1 558 ? 56.909 -21.174 -91.963 1.00 38.66 558 ALA A O 1
ATOM 3889 N N . CYS A 1 559 ? 57.620 -19.797 -93.589 1.00 38.09 559 CYS A N 1
ATOM 3890 C CA . CYS A 1 559 ? 57.927 -20.874 -94.539 1.00 38.09 559 CYS A CA 1
ATOM 3891 C C . CYS A 1 559 ? 59.377 -21.365 -94.304 1.00 38.09 559 CYS A C 1
ATOM 3893 O O . CYS A 1 559 ? 60.288 -20.529 -94.280 1.00 38.09 559 CYS A O 1
ATOM 3895 N N . PRO A 1 560 ? 59.624 -22.679 -94.128 1.00 35.62 560 PRO A N 1
ATOM 3896 C CA . PRO A 1 560 ? 60.962 -23.216 -93.879 1.00 35.62 560 PRO A CA 1
ATOM 3897 C C . PRO A 1 560 ? 61.892 -23.052 -95.091 1.00 35.62 560 PRO A C 1
ATOM 3899 O O . PRO A 1 560 ? 61.480 -23.150 -96.245 1.00 35.62 560 PRO A O 1
ATOM 3902 N N . ALA A 1 561 ? 63.175 -22.805 -94.816 1.00 37.03 561 ALA A N 1
ATOM 3903 C CA . ALA A 1 561 ? 64.202 -22.422 -95.789 1.00 37.03 561 ALA A CA 1
ATOM 3904 C C . ALA A 1 561 ? 64.782 -23.592 -96.618 1.00 37.03 561 ALA A C 1
ATOM 3906 O O . ALA A 1 561 ? 65.934 -23.527 -97.041 1.00 37.03 561 ALA A O 1
ATOM 3907 N N . SER A 1 562 ? 64.031 -24.665 -96.873 1.00 37.53 562 SER A N 1
ATOM 3908 C CA . SER A 1 562 ? 64.594 -25.864 -97.510 1.00 37.53 562 SER A CA 1
ATOM 3909 C C . SER A 1 562 ? 63.606 -26.589 -98.421 1.00 37.53 562 SER A C 1
ATOM 3911 O O . SER A 1 562 ? 62.940 -27.514 -97.975 1.00 37.53 562 SER A O 1
ATOM 3913 N N . THR A 1 563 ? 63.578 -26.214 -99.704 1.00 29.58 563 THR A N 1
ATOM 3914 C CA . THR A 1 563 ? 63.327 -27.156 -100.815 1.00 29.58 563 THR A CA 1
ATOM 3915 C C . THR A 1 563 ? 63.707 -26.509 -102.148 1.00 29.58 563 THR A C 1
ATOM 3917 O O . THR A 1 563 ? 62.922 -25.760 -102.713 1.00 29.58 563 THR A O 1
ATOM 3920 N N . TYR A 1 564 ? 64.913 -26.802 -102.639 1.00 27.83 564 TYR A N 1
ATOM 3921 C CA . TYR A 1 564 ? 65.241 -26.807 -104.069 1.00 27.83 564 TYR A CA 1
ATOM 3922 C C . TYR A 1 564 ? 66.234 -27.956 -104.312 1.00 27.83 564 TYR A C 1
ATOM 3924 O O . TYR A 1 564 ? 67.387 -27.890 -103.893 1.00 27.83 564 TYR A O 1
ATOM 3932 N N . TYR A 1 565 ? 65.748 -29.026 -104.942 1.00 24.09 565 TYR A N 1
ATOM 3933 C CA . TYR A 1 565 ? 66.522 -29.974 -105.745 1.00 24.09 565 TYR A CA 1
ATOM 3934 C C . TYR A 1 565 ? 65.793 -30.049 -107.088 1.00 24.09 565 TYR A C 1
ATOM 3936 O O . TYR A 1 565 ? 64.580 -30.267 -107.091 1.00 24.09 565 TYR A O 1
ATOM 3944 N N . GLY A 1 566 ? 66.537 -29.872 -108.180 1.00 27.86 566 GLY A N 1
ATOM 3945 C CA . GLY A 1 566 ? 66.038 -29.856 -109.557 1.00 27.86 566 GLY A CA 1
ATOM 3946 C C . GLY A 1 566 ? 66.174 -28.486 -110.181 1.00 27.86 566 GLY A C 1
ATOM 3947 O O . GLY A 1 566 ? 65.156 -27.765 -110.176 1.00 27.86 566 GLY A O 1
#

Secondary structure (DSSP, 8-state):
----------------------------------PPPPPTTEE--SSTTPPPEEPPTTEE-SSSS--EEPPTTEE--STT-SSPEEPPTTEE--SSBSS-EEPPTTEE--SSS-SSPEEPPTTEE--SSS-SSPEEPPTTEE--STT-SS-EEPPTTEE--SSSBSSPEEPPTTEE--SSS-SS-EE--PPTTEE--TT-SSPEEPPTTEE--SSS-SSPEEPPTTEE---SSB-SGGGSEEPPTTEE--SSS-SSPEEPPTTEE--STT-SSPEEPPTTEE--SSS-SSPEEPPTT-B--SSS-SS-B--PPPTTEE--TT-SSPEEPPTTEE--STT-SSPEEPPTTEE--TT-SSPEEPPTTEE--SSS-SS--EEPPTTEE--TTSS---S-EEPPTTEE--SSS-SSPEEPPTTEE--SSS---S-EEPPTTEE--SSS-SSPEEPPTTEE--S-SSS--SPEEPPTTEE--SSS-SS-EEPPTTEE--STT-SS-EEEPS-----SSSS--------BS-S-----SS-----------S-------TTT-PPPS-----